Protein AF-0000000080278020 (afdb_homodimer)

Foldseek 3Di:
DPPPPLVVQVVLCVQDVFAHRADPADDACWDFWPNKIKHKDWDADDPPDPVVQQAFRIEIEIDIRADPQRLSRLLGRLVVVLVVCDPVPQDQRAKYKYKDFPRPVSNVVSLVVQPWDFAKFKKWFAFDAFPQDDFPQKDKDKDDVPCLVVVLVQVVVVLVLCCVFHRGDDDPCNSVNSSVVVVVLVVPFKIKMFMDGPRHTFWMKIKGKDADDPPDPCPNPGPGFIEIEIEDIGGHPVCPPRCVSSNNVNVSSNVRGDPRHRGYIYMDTPRPPPVVVVVVVVRIDGGMTMIMDGRHNSRD/DPPPPLVVQVVLCVQDVFAHRADDADDACWDFWPNKIKHKDWDADDPPDPVVQQAFRIEIEIDIRADPQRLSRLLGRLVVVLVVCPPVPQDQRAKYKYKDFPRPVSNVVSLVVQPWDFAKFKKWFAFDAFPQDDFPQKDKDKDDVPCLVVVLVQVVVQLVLCCVFHRGDDDPCNSVNSSVVVVVLVVPFKIKMFMDGPRHTFWMKIKGKDADDPPDPCPNPGPGFIEIEIEDIGGHPVCPPRCVSSNNVNVSSNVRGDPRHRGYIYMDTPRPPPVVVVVVVVRIDGGMTMIMDGRHNSRD

pLDDT: mean 93.01, std 9.75, range [28.91, 98.75]

InterPro domains:
  IPR000182 GNAT domain [PF00583] (189-258)
  IPR000182 GNAT domain [PS51186] (138-300)
  IPR016181 Acyl-CoA N-acyltransferase [SSF55729] (105-288)

Radius of gyration: 24.2 Å; Cα contacts (8 Å, |Δi|>4): 1281; chains: 2; bounding box: 58×66×88 Å

Organism: Amycolatopsis orientalis (NCBI:txid31958)

Structure (mmCIF, N/CA/C/O backbone):
data_AF-0000000080278020-model_v1
#
loop_
_entity.id
_entity.type
_entity.pdbx_description
1 polymer 'N-acetyltransferase domain-containing protein'
#
loop_
_atom_site.group_PDB
_atom_site.id
_atom_site.type_symbol
_atom_site.label_atom_id
_atom_site.label_alt_id
_atom_site.label_comp_id
_atom_site.label_asym_id
_atom_site.label_entity_id
_atom_site.label_seq_id
_atom_site.pdbx_PDB_ins_code
_atom_site.Cartn_x
_atom_site.Cartn_y
_atom_site.Cartn_z
_atom_site.occupancy
_atom_site.B_iso_or_equiv
_atom_site.auth_seq_id
_atom_site.auth_comp_id
_atom_site.auth_asym_id
_atom_site.auth_atom_id
_atom_site.pdbx_PDB_model_num
ATOM 1 N N . MET A 1 1 ? -5.91 -3.773 -45.188 1 29.23 1 MET A N 1
ATOM 2 C CA . MET A 1 1 ? -6.918 -3.582 -44.156 1 29.23 1 MET A CA 1
ATOM 3 C C . MET A 1 1 ? -6.258 -3.416 -42.781 1 29.23 1 MET A C 1
ATOM 5 O O . MET A 1 1 ? -5.645 -4.352 -42.281 1 29.23 1 MET A O 1
ATOM 9 N N . THR A 1 2 ? -5.773 -2.375 -42.375 1 37.09 2 THR A N 1
ATOM 10 C CA . THR A 1 2 ? -4.945 -2.025 -41.219 1 37.09 2 THR A CA 1
ATOM 11 C C . THR A 1 2 ? -5.562 -2.557 -39.938 1 37.09 2 THR A C 1
ATOM 13 O O . THR A 1 2 ? -6.738 -2.32 -39.656 1 37.09 2 THR A O 1
ATOM 16 N N . ARG A 1 3 ? -5.246 -3.75 -39.531 1 40.38 3 ARG A N 1
ATOM 17 C CA . ARG A 1 3 ? -5.742 -4.375 -38.312 1 40.38 3 ARG A CA 1
ATOM 18 C C . ARG A 1 3 ? -6.082 -3.328 -37.25 1 40.38 3 ARG A C 1
ATOM 20 O O . ARG A 1 3 ? -5.215 -2.555 -36.844 1 40.38 3 ARG A O 1
ATOM 27 N N . GLN A 1 4 ? -7.215 -2.746 -37.188 1 46.25 4 GLN A N 1
ATOM 28 C CA . GLN A 1 4 ? -7.73 -1.821 -36.188 1 46.25 4 GLN A CA 1
ATOM 29 C C . GLN A 1 4 ? -7.176 -2.148 -34.812 1 46.25 4 GLN A C 1
ATOM 31 O O . GLN A 1 4 ? -7.312 -3.275 -34.344 1 46.25 4 GLN A O 1
ATOM 36 N N . ALA A 1 5 ? -6.059 -1.506 -34.438 1 58.84 5 ALA A N 1
ATOM 37 C CA . ALA A 1 5 ? -5.309 -1.666 -33.188 1 58.84 5 ALA A CA 1
ATOM 38 C C . ALA A 1 5 ? -6.246 -1.854 -32 1 58.84 5 ALA A C 1
ATOM 40 O O . ALA A 1 5 ? -7.289 -1.198 -31.922 1 58.84 5 ALA A O 1
ATOM 41 N N . ASP A 1 6 ? -6.305 -3.002 -31.219 1 84.81 6 ASP A N 1
ATOM 42 C CA . ASP A 1 6 ? -6.996 -3.266 -29.969 1 84.81 6 ASP A CA 1
ATOM 43 C C . ASP A 1 6 ? -6.758 -2.139 -28.969 1 84.81 6 ASP A C 1
ATOM 45 O O . ASP A 1 6 ? -5.641 -1.955 -28.484 1 84.81 6 ASP A O 1
ATOM 49 N N . PRO A 1 7 ? -7.738 -1.179 -28.953 1 89.19 7 PRO A N 1
ATOM 50 C CA . PRO A 1 7 ? -7.582 0.007 -28.109 1 89.19 7 PRO A CA 1
ATOM 51 C C . PRO A 1 7 ? -7.051 -0.327 -26.719 1 89.19 7 PRO A C 1
ATOM 53 O O . PRO A 1 7 ? -6.27 0.442 -26.141 1 89.19 7 PRO A O 1
ATOM 56 N N . GLN A 1 8 ? -7.395 -1.405 -26.188 1 93.75 8 GLN A N 1
ATOM 57 C CA . GLN A 1 8 ? -6.914 -1.766 -24.859 1 93.75 8 GLN A CA 1
ATOM 58 C C . GLN A 1 8 ? -5.438 -2.146 -24.891 1 93.75 8 GLN A C 1
ATOM 60 O O . GLN A 1 8 ? -4.688 -1.832 -23.969 1 93.75 8 GLN A O 1
ATOM 65 N N . ALA A 1 9 ? -5.059 -2.828 -25.938 1 93.88 9 ALA A N 1
ATOM 66 C CA . ALA A 1 9 ? -3.641 -3.146 -26.078 1 93.88 9 ALA A CA 1
ATOM 67 C C . ALA A 1 9 ? -2.797 -1.876 -26.156 1 93.88 9 ALA A C 1
ATOM 69 O O . ALA A 1 9 ? -1.733 -1.796 -25.531 1 93.88 9 ALA A O 1
ATOM 70 N N . ALA A 1 10 ? -3.277 -0.925 -26.922 1 95.12 10 ALA A N 1
ATOM 71 C CA . ALA A 1 10 ? -2.578 0.353 -27.047 1 95.12 10 ALA A CA 1
ATOM 72 C C . ALA A 1 10 ? -2.518 1.064 -25.688 1 95.12 10 ALA A C 1
ATOM 74 O O . ALA A 1 10 ? -1.491 1.648 -25.344 1 95.12 10 ALA A O 1
ATOM 75 N N . ARG A 1 11 ? -3.566 0.998 -24.969 1 95.69 11 ARG A N 1
ATOM 76 C CA . ARG A 1 11 ? -3.613 1.612 -23.656 1 95.69 11 ARG A CA 1
ATOM 77 C C . ARG A 1 11 ? -2.609 0.958 -22.703 1 95.69 11 ARG A C 1
ATOM 79 O O . ARG A 1 11 ? -1.854 1.647 -22.016 1 95.69 11 ARG A O 1
ATOM 86 N N . PHE A 1 12 ? -2.625 -0.404 -22.672 1 96.38 12 PHE A N 1
ATOM 87 C CA . PHE A 1 12 ? -1.694 -1.127 -21.812 1 96.38 12 PHE A CA 1
ATOM 88 C C . PHE A 1 12 ? -0.253 -0.758 -22.141 1 96.38 12 PHE A C 1
ATOM 90 O O . PHE A 1 12 ? 0.538 -0.46 -21.25 1 96.38 12 PHE A O 1
ATOM 97 N N . ALA A 1 13 ? 0.033 -0.661 -23.422 1 95.5 13 ALA A N 1
ATOM 98 C CA . ALA A 1 13 ? 1.387 -0.339 -23.875 1 95.5 13 ALA A CA 1
ATOM 99 C C . ALA A 1 13 ? 1.785 1.069 -23.438 1 95.5 13 ALA A C 1
ATOM 101 O O . ALA A 1 13 ? 2.943 1.315 -23.094 1 95.5 13 ALA A O 1
ATOM 102 N N . ALA A 1 14 ? 0.834 1.944 -23.484 1 95.19 14 ALA A N 1
ATOM 103 C CA . ALA A 1 14 ? 1.097 3.332 -23.109 1 95.19 14 ALA A CA 1
ATOM 104 C C . ALA A 1 14 ? 1.307 3.467 -21.609 1 95.19 14 ALA A C 1
ATOM 106 O O . ALA A 1 14 ? 2.066 4.324 -21.156 1 95.19 14 ALA A O 1
ATOM 107 N N . LEU A 1 15 ? 0.696 2.637 -20.859 1 95.62 15 LEU A N 1
ATOM 108 C CA . LEU A 1 15 ? 0.782 2.67 -19.391 1 95.62 15 LEU A CA 1
ATOM 109 C C . LEU A 1 15 ? 2.129 2.139 -18.922 1 95.62 15 LEU A C 1
ATOM 111 O O . LEU A 1 15 ? 2.742 2.711 -18.016 1 95.62 15 LEU A O 1
ATOM 115 N N . ASP A 1 16 ? 2.553 1.029 -19.5 1 95.94 16 ASP A N 1
ATOM 116 C CA . ASP A 1 16 ? 3.764 0.327 -19.078 1 95.94 16 ASP A CA 1
ATOM 117 C C . ASP A 1 16 ? 4.246 -0.627 -20.172 1 95.94 16 ASP A C 1
ATOM 119 O O . ASP A 1 16 ? 3.531 -1.56 -20.547 1 95.94 16 ASP A O 1
ATOM 123 N N . PRO A 1 17 ? 5.453 -0.448 -20.609 1 94.44 17 PRO A N 1
ATOM 124 C CA . PRO A 1 17 ? 5.938 -1.28 -21.719 1 94.44 17 PRO A CA 1
ATOM 125 C C . PRO A 1 17 ? 6.062 -2.752 -21.344 1 94.44 17 PRO A C 1
ATOM 127 O O . PRO A 1 17 ? 6.207 -3.611 -22.219 1 94.44 17 PRO A O 1
ATOM 130 N N . LEU A 1 18 ? 5.98 -3.09 -20.078 1 95.75 18 LEU A N 1
ATOM 131 C CA . LEU A 1 18 ? 6.121 -4.477 -19.641 1 95.75 18 LEU A CA 1
ATOM 132 C C . LEU A 1 18 ? 4.766 -5.176 -19.625 1 95.75 18 LEU A C 1
ATOM 134 O O . LEU A 1 18 ? 4.691 -6.391 -19.406 1 95.75 18 LEU A O 1
ATOM 138 N N . LEU A 1 19 ? 3.684 -4.469 -19.828 1 96.06 19 LEU A N 1
ATOM 139 C CA . LEU A 1 19 ? 2.377 -5.113 -19.891 1 96.06 19 LEU A CA 1
ATOM 140 C C . LEU A 1 19 ? 2.213 -5.887 -21.188 1 96.06 19 LEU A C 1
ATOM 142 O O . LEU A 1 19 ? 2.424 -5.332 -22.266 1 96.06 19 LEU A O 1
ATOM 146 N N . PRO A 1 20 ? 1.853 -7.137 -21.109 1 92.69 20 PRO A N 1
ATOM 147 C CA . PRO A 1 20 ? 1.506 -7.844 -22.344 1 92.69 20 PRO A CA 1
ATOM 148 C C . PRO A 1 20 ? 0.183 -7.371 -22.953 1 92.69 20 PRO A C 1
ATOM 150 O O . PRO A 1 20 ? -0.593 -6.684 -22.281 1 92.69 20 PRO A O 1
ATOM 153 N N . PRO A 1 21 ? 0.012 -7.695 -24.219 1 89.94 21 PRO A N 1
ATOM 154 C CA . PRO A 1 21 ? -1.331 -7.465 -24.766 1 89.94 21 PRO A CA 1
ATOM 155 C C . PRO A 1 21 ? -2.414 -8.203 -23.984 1 89.94 21 PRO A C 1
ATOM 157 O O . PRO A 1 21 ? -2.172 -9.305 -23.469 1 89.94 21 PRO A O 1
ATOM 160 N N . PRO A 1 22 ? -3.51 -7.523 -23.844 1 88.25 22 PRO A N 1
ATOM 161 C CA . PRO A 1 22 ? -4.574 -8.18 -23.078 1 88.25 22 PRO A CA 1
ATOM 162 C C . PRO A 1 22 ? -4.992 -9.523 -23.672 1 88.25 22 PRO A C 1
ATOM 164 O O . PRO A 1 22 ? -5.133 -9.641 -24.891 1 88.25 22 PRO A O 1
ATOM 167 N N . PRO A 1 23 ? -5.121 -10.477 -22.797 1 81.81 23 PRO A N 1
ATOM 168 C CA . PRO A 1 23 ? -5.656 -11.742 -23.297 1 81.81 23 PRO A CA 1
ATOM 169 C C . PRO A 1 23 ? -7.145 -11.656 -23.641 1 81.81 23 PRO A C 1
ATOM 171 O O . PRO A 1 23 ? -7.82 -10.703 -23.25 1 81.81 23 PRO A O 1
ATOM 174 N N . PRO A 1 24 ? -7.562 -12.672 -24.438 1 87.44 24 PRO A N 1
ATOM 175 C CA . PRO A 1 24 ? -9.016 -12.758 -24.609 1 87.44 24 PRO A CA 1
ATOM 176 C C . PRO A 1 24 ? -9.758 -12.945 -23.297 1 87.44 24 PRO A C 1
ATOM 178 O O . PRO A 1 24 ? -9.188 -13.453 -22.328 1 87.44 24 PRO A O 1
ATOM 181 N N . LEU A 1 25 ? -10.984 -12.484 -23.312 1 93.31 25 LEU A N 1
ATOM 182 C CA . LEU A 1 25 ? -11.781 -12.672 -22.109 1 93.31 25 LEU A CA 1
ATOM 183 C C . LEU A 1 25 ? -11.914 -14.156 -21.766 1 93.31 25 LEU A C 1
ATOM 185 O O . LEU A 1 25 ? -12.195 -14.977 -22.641 1 93.31 25 LEU A O 1
ATOM 189 N N . PRO A 1 26 ? -11.664 -14.492 -20.547 1 92.81 26 PRO A N 1
ATOM 190 C CA . PRO A 1 26 ? -11.859 -15.883 -20.141 1 92.81 26 PRO A CA 1
ATOM 191 C C . PRO A 1 26 ? -13.336 -16.281 -20.094 1 92.81 26 PRO A C 1
ATOM 193 O O . PRO A 1 26 ? -14.211 -15.422 -20.172 1 92.81 26 PRO A O 1
ATOM 196 N N . PRO A 1 27 ? -13.586 -17.578 -20 1 94 27 PRO A N 1
ATOM 197 C CA . PRO A 1 27 ? -14.984 -18.016 -19.859 1 94 27 PRO A CA 1
ATOM 198 C C . PRO A 1 27 ? -15.648 -17.469 -18.609 1 94 27 PRO A C 1
ATOM 200 O O . PRO A 1 27 ? -14.992 -17.297 -17.578 1 94 27 PRO A O 1
ATOM 203 N N . GLY A 1 28 ? -16.922 -17.141 -18.672 1 96.56 28 GLY A N 1
ATOM 204 C CA . GLY A 1 28 ? -17.734 -16.609 -17.594 1 96.56 28 GLY A CA 1
ATOM 205 C C . GLY A 1 28 ? -19.047 -16 -18.094 1 96.56 28 GLY A C 1
ATOM 206 O O . GLY A 1 28 ? -19.359 -16.078 -19.281 1 96.56 28 GLY A O 1
ATOM 207 N N . GLU A 1 29 ? -19.875 -15.5 -17.219 1 96.44 29 GLU A N 1
ATOM 208 C CA . GLU A 1 29 ? -21.094 -14.789 -17.578 1 96.44 29 GLU A CA 1
ATOM 209 C C . GLU A 1 29 ? -20.797 -13.453 -18.25 1 96.44 29 GLU A C 1
ATOM 211 O O . GLU A 1 29 ? -20.125 -12.602 -17.656 1 96.44 29 GLU A O 1
ATOM 216 N N . PRO A 1 30 ? -21.266 -13.281 -19.438 1 97.38 30 PRO A N 1
ATOM 217 C CA . PRO A 1 30 ? -20.984 -12.016 -20.125 1 97.38 30 PRO A CA 1
ATOM 218 C C . PRO A 1 30 ? -21.688 -10.828 -19.469 1 97.38 30 PRO A C 1
ATOM 220 O O . PRO A 1 30 ? -22.812 -10.961 -18.969 1 97.38 30 PRO A O 1
ATOM 223 N N . VAL A 1 31 ? -21 -9.742 -19.438 1 97 31 VAL A N 1
ATOM 224 C CA . VAL A 1 31 ? -21.547 -8.477 -18.953 1 97 31 VAL A CA 1
ATOM 225 C C . VAL A 1 31 ? -21.109 -7.344 -19.875 1 97 31 VAL A C 1
ATOM 227 O O . VAL A 1 31 ? -19.984 -7.344 -20.391 1 97 31 VAL A O 1
ATOM 230 N N . GLU A 1 32 ? -22.016 -6.422 -20.125 1 97.81 32 GLU A N 1
ATOM 231 C CA . GLU A 1 32 ? -21.75 -5.25 -20.953 1 97.81 32 GLU A CA 1
ATOM 232 C C . GLU A 1 32 ? -22.391 -4 -20.375 1 97.81 32 GLU A C 1
ATOM 234 O O . GLU A 1 32 ? -23.531 -4.047 -19.906 1 97.81 32 GLU A O 1
ATOM 239 N N . ALA A 1 33 ? -21.625 -2.939 -20.375 1 98.12 33 ALA A N 1
ATOM 240 C CA . ALA A 1 33 ? -22.141 -1.661 -19.891 1 98.12 33 ALA A CA 1
ATOM 241 C C . ALA A 1 33 ? -21.188 -0.521 -20.234 1 98.12 33 ALA A C 1
ATOM 243 O O . ALA A 1 33 ? -19.969 -0.679 -20.172 1 98.12 33 ALA A O 1
ATOM 244 N N . GLY A 1 34 ? -21.719 0.638 -20.609 1 97.38 34 GLY A N 1
ATOM 245 C CA . GLY A 1 34 ? -20.938 1.841 -20.828 1 97.38 34 GLY A CA 1
ATOM 246 C C . GLY A 1 34 ? -19.891 1.679 -21.906 1 97.38 34 GLY A C 1
ATOM 247 O O . GLY A 1 34 ? -18.781 2.199 -21.781 1 97.38 34 GLY A O 1
ATOM 248 N N . GLY A 1 35 ? -20.125 0.825 -22.859 1 97.19 35 GLY A N 1
ATOM 249 C CA . GLY A 1 35 ? -19.172 0.594 -23.938 1 97.19 35 GLY A CA 1
ATOM 250 C C . GLY A 1 35 ? -18.109 -0.428 -23.578 1 97.19 35 GLY A C 1
ATOM 251 O O . GLY A 1 35 ? -17.234 -0.736 -24.391 1 97.19 35 GLY A O 1
ATOM 252 N N . ALA A 1 36 ? -18.203 -0.911 -22.344 1 97.75 36 ALA A N 1
ATOM 253 C CA . ALA A 1 36 ? -17.266 -1.934 -21.875 1 97.75 36 ALA A CA 1
ATOM 254 C C . ALA A 1 36 ? -17.875 -3.328 -21.984 1 97.75 36 ALA A C 1
ATOM 256 O O . ALA A 1 36 ? -19.094 -3.482 -21.938 1 97.75 36 ALA A O 1
ATOM 257 N N . VAL A 1 37 ? -17.031 -4.285 -22.156 1 97.75 37 VAL A N 1
ATOM 258 C CA . VAL A 1 37 ? -17.438 -5.684 -22.172 1 97.75 37 VAL A CA 1
ATOM 259 C C . VAL A 1 37 ? -16.594 -6.484 -21.188 1 97.75 37 VAL A C 1
ATOM 261 O O . VAL A 1 37 ? -15.422 -6.164 -20.953 1 97.75 37 VAL A O 1
ATOM 264 N N . GLY A 1 38 ? -17.234 -7.496 -20.531 1 97.56 38 GLY A N 1
ATOM 265 C CA . GLY A 1 38 ? -16.484 -8.328 -19.594 1 97.56 38 GLY A CA 1
ATOM 266 C C . GLY A 1 38 ? -17.125 -9.68 -19.359 1 97.56 38 GLY A C 1
ATOM 267 O O . GLY A 1 38 ? -18.141 -10.008 -19.969 1 97.56 38 GLY A O 1
ATOM 268 N N . THR A 1 39 ? -16.484 -10.492 -18.641 1 97.69 39 THR A N 1
ATOM 269 C CA . THR A 1 39 ? -17 -11.766 -18.156 1 97.69 39 THR A CA 1
ATOM 270 C C . THR A 1 39 ? -16.844 -11.875 -16.656 1 97.69 39 THR A C 1
ATOM 272 O O . THR A 1 39 ? -15.844 -11.406 -16.094 1 97.69 39 THR A O 1
ATOM 275 N N . ILE A 1 40 ? -17.812 -12.438 -15.969 1 96.88 40 ILE A N 1
ATOM 276 C CA . ILE A 1 40 ? -17.766 -12.734 -14.539 1 96.88 40 ILE A CA 1
ATOM 277 C C . ILE A 1 40 ? -17.609 -14.242 -14.336 1 96.88 40 ILE A C 1
ATOM 279 O O . ILE A 1 40 ? -18.531 -15.016 -14.641 1 96.88 40 ILE A O 1
ATOM 283 N N . ALA A 1 41 ? -16.438 -14.656 -13.891 1 96 41 ALA A N 1
ATOM 284 C CA . ALA A 1 41 ? -16.234 -16.047 -13.492 1 96 41 ALA A CA 1
ATOM 285 C C . ALA A 1 41 ? -16.641 -16.266 -12.039 1 96 41 ALA A C 1
ATOM 287 O O . ALA A 1 41 ? -16.375 -15.414 -11.18 1 96 41 ALA A O 1
ATOM 288 N N . ARG A 1 42 ? -17.328 -17.359 -11.766 1 94.81 42 ARG A N 1
ATOM 289 C CA . ARG A 1 42 ? -17.703 -17.75 -10.406 1 94.81 42 ARG A CA 1
ATOM 290 C C . ARG A 1 42 ? -17.047 -19.062 -10 1 94.81 42 ARG A C 1
ATOM 292 O O . ARG A 1 42 ? -17.297 -20.094 -10.602 1 94.81 42 ARG A O 1
ATOM 299 N N . LEU A 1 43 ? -16.219 -18.906 -9 1 95.12 43 LEU A N 1
ATOM 300 C CA . LEU A 1 43 ? -15.445 -20.062 -8.547 1 95.12 43 LEU A CA 1
ATOM 301 C C . LEU A 1 43 ? -15.867 -20.469 -7.137 1 95.12 43 LEU A C 1
ATOM 303 O O . LEU A 1 43 ? -16.266 -19.625 -6.332 1 95.12 43 LEU A O 1
ATOM 307 N N . ARG A 1 44 ? -15.82 -21.766 -6.883 1 95.81 44 ARG A N 1
ATOM 308 C CA . ARG A 1 44 ? -16.031 -22.359 -5.566 1 95.81 44 ARG A CA 1
ATOM 309 C C . ARG A 1 44 ? -14.875 -23.266 -5.18 1 95.81 44 ARG A C 1
ATOM 311 O O . ARG A 1 44 ? -14.484 -24.141 -5.953 1 95.81 44 ARG A O 1
ATOM 318 N N . PHE A 1 45 ? -14.352 -23.031 -4.012 1 96 45 PHE A N 1
ATOM 319 C CA . PHE A 1 45 ? -13.258 -23.859 -3.533 1 96 45 PHE A CA 1
ATOM 320 C C . PHE A 1 45 ? -13.695 -24.719 -2.355 1 96 45 PHE A C 1
ATOM 322 O O . PHE A 1 45 ? -14.305 -24.219 -1.407 1 96 45 PHE A O 1
ATOM 329 N N . PRO A 1 46 ? -13.461 -25.953 -2.379 1 96 46 PRO A N 1
ATOM 330 C CA . PRO A 1 46 ? -13.922 -26.844 -1.315 1 96 46 PRO A CA 1
ATOM 331 C C . PRO A 1 46 ? -13.156 -26.656 -0.007 1 96 46 PRO A C 1
ATOM 333 O O . PRO A 1 46 ? -11.992 -26.25 -0.021 1 96 46 PRO A O 1
ATOM 336 N N . VAL A 1 47 ? -13.781 -27.016 1.018 1 95.44 47 VAL A N 1
ATOM 337 C CA . VAL A 1 47 ? -13.172 -27 2.34 1 95.44 47 VAL A CA 1
ATOM 338 C C . VAL A 1 47 ? -11.922 -27.891 2.342 1 95.44 47 VAL A C 1
ATOM 340 O O . VAL A 1 47 ? -11.938 -28.984 1.782 1 95.44 47 VAL A O 1
ATOM 343 N N . GLY A 1 48 ? -10.867 -27.344 2.92 1 95.69 48 GLY A N 1
ATOM 344 C CA . GLY A 1 48 ? -9.656 -28.141 3.061 1 95.69 48 GLY A CA 1
ATOM 345 C C . GLY A 1 48 ? -8.727 -28.016 1.87 1 95.69 48 GLY A C 1
ATOM 346 O O . GLY A 1 48 ? -7.633 -28.578 1.868 1 95.69 48 GLY A O 1
ATOM 347 N N . SER A 1 49 ? -9.133 -27.297 0.822 1 96.19 49 SER A N 1
ATOM 348 C CA . SER A 1 49 ? -8.289 -27.156 -0.361 1 96.19 49 SER A CA 1
ATOM 349 C C . SER A 1 49 ? -7.188 -26.125 -0.132 1 96.19 49 SER A C 1
ATOM 351 O O . SER A 1 49 ? -7.297 -25.281 0.754 1 96.19 49 SER A O 1
ATOM 353 N N . TRP A 1 50 ? -6.09 -26.203 -0.944 1 95.5 50 TRP A N 1
ATOM 354 C CA . TRP A 1 50 ? -4.992 -25.25 -0.948 1 95.5 50 TRP A CA 1
ATOM 355 C C . TRP A 1 50 ? -5.5 -23.828 -1.224 1 95.5 50 TRP A C 1
ATOM 357 O O . TRP A 1 50 ? -5.109 -22.875 -0.545 1 95.5 50 TRP A O 1
ATOM 367 N N . GLN A 1 51 ? -6.461 -23.734 -2.117 1 95.5 51 GLN A N 1
ATOM 368 C CA . GLN A 1 51 ? -6.984 -22.438 -2.539 1 95.5 51 GLN A CA 1
ATOM 369 C C . GLN A 1 51 ? -7.656 -21.703 -1.378 1 95.5 51 GLN A C 1
ATOM 371 O O . GLN A 1 51 ? -7.617 -20.484 -1.3 1 95.5 51 GLN A O 1
ATOM 376 N N . ARG A 1 52 ? -8.172 -22.438 -0.456 1 96.38 52 ARG A N 1
ATOM 377 C CA . ARG A 1 52 ? -8.922 -21.859 0.651 1 96.38 52 ARG A CA 1
ATOM 378 C C . ARG A 1 52 ? -7.996 -21.156 1.641 1 96.38 52 ARG A C 1
ATOM 380 O O . ARG A 1 52 ? -8.453 -20.406 2.502 1 96.38 52 ARG A O 1
ATOM 387 N N . LEU A 1 53 ? -6.648 -21.375 1.536 1 96.88 53 LEU A N 1
ATOM 388 C CA . LEU A 1 53 ? -5.691 -20.656 2.365 1 96.88 53 LEU A CA 1
ATOM 389 C C . LEU A 1 53 ? -5.488 -19.234 1.852 1 96.88 53 LEU A C 1
ATOM 391 O O . LEU A 1 53 ? -4.973 -18.375 2.572 1 96.88 53 LEU A O 1
ATOM 395 N N . TRP A 1 54 ? -5.953 -18.984 0.567 1 94.88 54 TRP A N 1
ATOM 396 C CA . TRP A 1 54 ? -5.648 -17.719 -0.069 1 94.88 54 TRP A CA 1
ATOM 397 C C . TRP A 1 54 ? -6.898 -17.094 -0.681 1 94.88 54 TRP A C 1
ATOM 399 O O . TRP A 1 54 ? -6.828 -16.047 -1.33 1 94.88 54 TRP A O 1
ATOM 409 N N . SER A 1 55 ? -8.016 -17.766 -0.601 1 94.62 55 SER A N 1
ATOM 410 C CA . SER A 1 55 ? -9.281 -17.328 -1.185 1 94.62 55 SER A CA 1
ATOM 411 C C . SER A 1 55 ? -10.461 -17.688 -0.288 1 94.62 55 SER A C 1
ATOM 41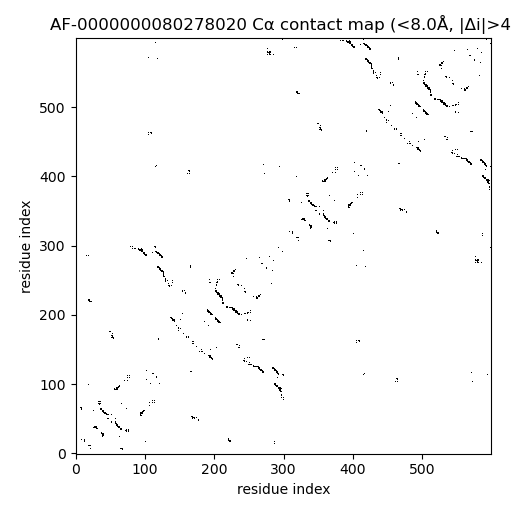3 O O . SER A 1 55 ? -10.367 -18.594 0.534 1 94.62 55 SER A O 1
ATOM 415 N N . PRO A 1 56 ? -11.539 -16.953 -0.445 1 95.19 56 PRO A N 1
ATOM 416 C CA . PRO A 1 56 ? -12.766 -17.406 0.2 1 95.19 56 PRO A CA 1
ATOM 417 C C . PRO A 1 56 ? -13.375 -18.625 -0.488 1 95.19 56 PRO A C 1
ATOM 419 O O . PRO A 1 56 ? -12.859 -19.078 -1.508 1 95.19 56 PRO A O 1
ATOM 422 N N . ALA A 1 57 ? -14.406 -19.125 0.117 1 95.31 57 ALA A N 1
ATOM 423 C CA . ALA A 1 57 ? -15.117 -20.266 -0.446 1 95.31 57 ALA A CA 1
ATOM 424 C C . ALA A 1 57 ? -15.711 -19.922 -1.81 1 95.31 57 ALA A C 1
ATOM 426 O O . ALA A 1 57 ? -15.734 -20.766 -2.709 1 95.31 57 ALA A O 1
ATOM 427 N N . ARG A 1 58 ? -16.203 -18.703 -1.95 1 94.75 58 ARG A N 1
ATOM 428 C CA . ARG A 1 58 ? -16.812 -18.25 -3.191 1 94.75 58 ARG A CA 1
ATOM 429 C C . ARG A 1 58 ? -16.125 -17 -3.723 1 94.75 58 ARG A C 1
ATOM 431 O O . ARG A 1 58 ? -16.078 -15.977 -3.045 1 94.75 58 ARG A O 1
ATOM 438 N N . LEU A 1 59 ? -15.656 -17.109 -4.918 1 95.62 59 LEU A N 1
ATOM 439 C CA . LEU A 1 59 ? -14.914 -16.031 -5.539 1 95.62 59 LEU A CA 1
ATOM 440 C C . LEU A 1 59 ? -15.523 -15.656 -6.891 1 95.62 59 LEU A C 1
ATOM 442 O O . LEU A 1 59 ? -15.812 -16.531 -7.707 1 95.62 59 LEU A O 1
ATOM 446 N N . GLN A 1 60 ? -15.828 -14.43 -7.066 1 96.31 60 GLN A N 1
ATOM 447 C CA . GLN A 1 60 ? -16.203 -13.914 -8.375 1 96.31 60 GLN A CA 1
ATOM 448 C C . GLN A 1 60 ? -15.086 -13.047 -8.961 1 96.31 60 GLN A C 1
ATOM 450 O O . GLN A 1 60 ? -14.5 -12.227 -8.25 1 96.31 60 GLN A O 1
ATOM 455 N N . ILE A 1 61 ? -14.797 -13.25 -10.203 1 96.75 61 ILE A N 1
ATOM 456 C CA . ILE A 1 61 ? -13.719 -12.531 -10.875 1 96.75 61 ILE A CA 1
ATOM 457 C C . ILE A 1 61 ? -14.273 -11.812 -12.109 1 96.75 61 ILE A C 1
ATOM 459 O O . ILE A 1 61 ? -14.875 -12.445 -12.984 1 96.75 61 ILE A O 1
ATOM 463 N N . LEU A 1 62 ? -14.102 -10.547 -12.156 1 97.62 62 LEU A N 1
ATOM 464 C CA . LEU A 1 62 ? -14.461 -9.773 -13.344 1 97.62 62 LEU A CA 1
ATOM 465 C C . LEU A 1 62 ? -13.25 -9.555 -14.242 1 97.62 62 LEU A C 1
ATOM 467 O O . LEU A 1 62 ? -12.203 -9.109 -13.773 1 97.62 62 LEU A O 1
ATOM 471 N N . SER A 1 63 ? -13.312 -9.93 -15.453 1 97.12 63 SER A N 1
ATOM 472 C CA . SER A 1 63 ? -12.398 -9.555 -16.531 1 97.12 63 SER A CA 1
ATOM 473 C C . SER A 1 63 ? -13.062 -8.602 -17.516 1 97.12 63 SER A C 1
ATOM 475 O O . SER A 1 63 ? -14.266 -8.711 -17.781 1 97.12 63 SER A O 1
ATOM 477 N N . ALA A 1 64 ? -12.258 -7.668 -18.078 1 97.62 64 ALA A N 1
ATOM 478 C CA . ALA A 1 64 ? -12.938 -6.609 -18.828 1 97.62 64 ALA A CA 1
ATOM 479 C C . ALA A 1 64 ? -12.086 -6.137 -20 1 97.62 64 ALA A C 1
ATOM 481 O O . ALA A 1 64 ? -10.859 -6.234 -19.969 1 97.62 64 ALA A O 1
ATOM 482 N N . VAL A 1 65 ? -12.688 -5.688 -21 1 97.31 65 VAL A N 1
ATOM 483 C CA . VAL A 1 65 ? -12.172 -4.844 -22.078 1 97.31 65 VAL A CA 1
ATOM 484 C C . VAL A 1 65 ? -12.859 -3.48 -22.031 1 97.31 65 VAL A C 1
ATOM 486 O O . VAL A 1 65 ? -14.086 -3.395 -22.125 1 97.31 65 VAL A O 1
ATOM 489 N N . LEU A 1 66 ? -12.055 -2.482 -21.906 1 97.62 66 LEU A N 1
ATOM 490 C CA . LEU A 1 66 ? -12.617 -1.165 -21.625 1 97.62 66 LEU A CA 1
ATOM 491 C C . LEU A 1 66 ? -12.508 -0.261 -22.844 1 97.62 66 LEU A C 1
ATOM 493 O O . LEU A 1 66 ? -11.602 -0.426 -23.672 1 97.62 66 LEU A O 1
ATOM 497 N N . PRO A 1 67 ? -13.422 0.667 -22.984 1 96.56 67 PRO A N 1
ATOM 498 C CA . PRO A 1 67 ? -13.328 1.69 -24.031 1 96.56 67 PRO A CA 1
ATOM 499 C C . PRO A 1 67 ? -12.266 2.746 -23.734 1 96.56 67 PRO A C 1
ATOM 501 O O . PRO A 1 67 ? -11.523 2.621 -22.75 1 96.56 67 PRO A O 1
ATOM 504 N N . ASP A 1 68 ? -12.172 3.766 -24.547 1 95.44 68 ASP A N 1
ATOM 505 C CA . ASP A 1 68 ? -11.188 4.828 -24.391 1 95.44 68 ASP A CA 1
ATOM 506 C C . ASP A 1 68 ? -11.344 5.52 -23.031 1 95.44 68 ASP A C 1
ATOM 508 O O . ASP A 1 68 ? -10.359 5.777 -22.344 1 95.44 68 ASP A O 1
ATOM 512 N N . ASP A 1 69 ? -12.57 5.812 -22.734 1 96.75 69 ASP A N 1
ATOM 513 C CA . ASP A 1 69 ? -12.836 6.297 -21.391 1 96.75 69 ASP A CA 1
ATOM 514 C C . ASP A 1 69 ? -12.898 5.141 -20.391 1 96.75 69 ASP A C 1
ATOM 516 O O . ASP A 1 69 ? -13.977 4.766 -19.922 1 96.75 69 ASP A O 1
ATOM 520 N N . ALA A 1 70 ? -11.797 4.625 -20.047 1 97.75 70 ALA A N 1
ATOM 521 C CA . ALA A 1 70 ? -11.664 3.377 -19.297 1 97.75 70 ALA A CA 1
ATOM 522 C C . ALA A 1 70 ? -12.281 3.502 -17.906 1 97.75 70 ALA A C 1
ATOM 524 O O . ALA A 1 70 ? -12.891 2.557 -17.406 1 97.75 70 ALA A O 1
ATOM 525 N N . GLY A 1 71 ? -12.102 4.645 -17.266 1 97.94 71 GLY A N 1
ATOM 526 C CA . GLY A 1 71 ? -12.695 4.859 -15.953 1 97.94 71 GLY A CA 1
ATOM 527 C C . GLY A 1 71 ? -14.211 4.738 -15.961 1 97.94 71 GLY A C 1
ATOM 528 O O . GLY A 1 71 ? -14.781 4.039 -15.125 1 97.94 71 GLY A O 1
ATOM 529 N N . ALA A 1 72 ? -14.797 5.387 -16.906 1 98.12 72 ALA A N 1
ATOM 530 C CA . ALA A 1 72 ? -16.25 5.328 -17.031 1 98.12 72 ALA A CA 1
ATOM 531 C C . ALA A 1 72 ? -16.719 3.918 -17.391 1 98.12 72 ALA A C 1
ATOM 533 O O . ALA A 1 72 ? -17.75 3.449 -16.906 1 98.12 72 ALA A O 1
ATOM 534 N N . GLY A 1 73 ? -15.977 3.293 -18.281 1 98.38 73 GLY A N 1
ATOM 535 C CA . GLY A 1 73 ? -16.297 1.923 -18.656 1 98.38 73 GLY A CA 1
ATOM 536 C C . GLY A 1 73 ? -16.266 0.968 -17.469 1 98.38 73 GLY A C 1
ATOM 537 O O . GLY A 1 73 ? -17.188 0.179 -17.281 1 98.38 73 GLY A O 1
ATOM 538 N N . MET A 1 74 ? -15.211 1.017 -16.688 1 98.56 74 MET A N 1
ATOM 539 C CA . MET A 1 74 ? -15.109 0.158 -15.508 1 98.56 74 MET A CA 1
ATOM 540 C C . MET A 1 74 ? -16.203 0.477 -14.5 1 98.56 74 MET A C 1
ATOM 542 O O . MET A 1 74 ? -16.812 -0.43 -13.922 1 98.56 74 MET A O 1
ATOM 546 N N . ASN A 1 75 ? -16.422 1.755 -14.273 1 98.44 75 ASN A N 1
ATOM 547 C CA . ASN A 1 75 ? -17.5 2.162 -13.375 1 98.44 75 ASN A CA 1
ATOM 548 C C . ASN A 1 75 ? -18.828 1.534 -13.781 1 98.44 75 ASN A C 1
ATOM 550 O O . ASN A 1 75 ? -19.578 1.03 -12.938 1 98.44 75 ASN A O 1
ATOM 554 N N . ALA A 1 76 ? -19.109 1.548 -15.047 1 98.56 76 ALA A N 1
ATOM 555 C CA . ALA A 1 76 ? -20.344 0.995 -15.57 1 98.56 76 ALA A CA 1
ATOM 556 C C . ALA A 1 76 ? -20.422 -0.513 -15.344 1 98.56 76 ALA A C 1
ATOM 558 O O . ALA A 1 76 ? -21.453 -1.038 -14.906 1 98.56 76 ALA A O 1
ATOM 559 N N . LEU A 1 77 ? -19.328 -1.233 -15.609 1 98.38 77 LEU A N 1
ATOM 560 C CA . LEU A 1 77 ? -19.312 -2.68 -15.422 1 98.38 77 LEU A CA 1
ATOM 561 C C . LEU A 1 77 ? -19.516 -3.035 -13.953 1 98.38 77 LEU A C 1
ATOM 563 O O . LEU A 1 77 ? -20.25 -3.969 -13.633 1 98.38 77 LEU A O 1
ATOM 567 N N . LEU A 1 78 ? -18.859 -2.299 -13.102 1 97.81 78 LEU A N 1
ATOM 568 C CA . LEU A 1 78 ? -18.969 -2.564 -11.664 1 97.81 78 LEU A CA 1
ATOM 569 C C . LEU A 1 78 ? -20.391 -2.324 -11.172 1 97.81 78 LEU A C 1
ATOM 571 O O . LEU A 1 78 ? -20.875 -3.057 -10.312 1 97.81 78 LEU A O 1
ATOM 575 N N . SER A 1 79 ? -21.031 -1.321 -11.719 1 96.5 79 SER A N 1
ATOM 576 C CA . SER A 1 79 ? -22.422 -1.035 -11.359 1 96.5 79 SER A CA 1
ATOM 577 C C . SER A 1 79 ? -23.344 -2.186 -11.742 1 96.5 79 SER A C 1
ATOM 579 O O . SER A 1 79 ? -24.203 -2.584 -10.961 1 96.5 79 SER A O 1
ATOM 581 N N . VAL A 1 80 ? -23.109 -2.719 -12.898 1 96.31 80 VAL A N 1
ATOM 582 C CA . VAL A 1 80 ? -23.922 -3.852 -13.352 1 96.31 80 VAL A CA 1
ATOM 583 C C . VAL A 1 80 ? -23.578 -5.086 -12.516 1 96.31 80 VAL A C 1
ATOM 585 O O . VAL A 1 80 ? -24.484 -5.828 -12.109 1 96.31 80 VAL A O 1
ATOM 588 N N . TRP A 1 81 ? -22.266 -5.332 -12.281 1 95.56 81 TRP A N 1
ATOM 589 C CA . TRP A 1 81 ? -21.828 -6.48 -11.492 1 95.56 81 TRP A CA 1
ATOM 590 C C . TRP A 1 81 ? -22.484 -6.484 -10.117 1 95.56 81 TRP A C 1
ATOM 592 O O . TRP A 1 81 ? -22.953 -7.523 -9.656 1 95.56 81 TRP A O 1
ATOM 602 N N . ARG A 1 82 ? -22.562 -5.348 -9.508 1 92.88 82 ARG A N 1
ATOM 603 C CA . ARG A 1 82 ? -23.172 -5.199 -8.188 1 92.88 82 ARG A CA 1
ATOM 604 C C . ARG A 1 82 ? -24.609 -5.707 -8.172 1 92.88 82 ARG A C 1
ATOM 606 O O . ARG A 1 82 ? -25.031 -6.348 -7.215 1 92.88 82 ARG A O 1
ATOM 613 N N . THR A 1 83 ? -25.297 -5.441 -9.195 1 91.12 83 THR A N 1
ATOM 614 C CA . THR A 1 83 ? -26.703 -5.832 -9.266 1 91.12 83 THR A CA 1
ATOM 615 C C . THR A 1 83 ? -26.828 -7.34 -9.453 1 91.12 83 THR A C 1
ATOM 617 O O . THR A 1 83 ? -27.906 -7.906 -9.219 1 91.12 83 THR A O 1
ATOM 620 N N . ARG A 1 84 ? -25.797 -7.906 -9.836 1 89.5 84 ARG A N 1
ATOM 621 C CA . ARG A 1 84 ? -25.828 -9.344 -10.094 1 89.5 84 ARG A CA 1
ATOM 622 C C . ARG A 1 84 ? -25.406 -10.125 -8.852 1 89.5 84 ARG A C 1
ATOM 624 O O . ARG A 1 84 ? -25.484 -11.359 -8.836 1 89.5 84 ARG A O 1
ATOM 631 N N . ILE A 1 85 ? -24.797 -9.375 -7.977 1 87.25 85 ILE A N 1
ATOM 632 C CA . ILE A 1 85 ? -24.406 -10.008 -6.719 1 87.25 85 ILE A CA 1
ATOM 633 C C . ILE A 1 85 ? -25.609 -10.031 -5.766 1 87.25 85 ILE A C 1
ATOM 635 O O . ILE A 1 85 ? -26.047 -8.977 -5.293 1 87.25 85 ILE A O 1
ATOM 639 N N . SER A 1 86 ? -26.562 -10.945 -5.789 1 66.5 86 SER A N 1
ATOM 640 C CA . SER A 1 86 ? -27.766 -10.984 -4.953 1 66.5 86 SER A CA 1
ATOM 641 C C . SER A 1 86 ? -27.406 -10.961 -3.473 1 66.5 86 SER A C 1
ATOM 643 O O . SER A 1 86 ? -26.469 -11.633 -3.045 1 66.5 86 SER A O 1
ATOM 645 N N . LEU A 1 87 ? -27.859 -9.891 -2.711 1 58.91 87 LEU A N 1
ATOM 646 C CA . LEU A 1 87 ? -27.703 -9.805 -1.264 1 58.91 87 LEU A CA 1
ATOM 647 C C . LEU A 1 87 ? -28.125 -11.109 -0.591 1 58.91 87 LEU A C 1
ATOM 649 O O . LEU A 1 87 ? -27.5 -11.531 0.384 1 58.91 87 LEU A O 1
ATOM 653 N N . ALA A 1 88 ? -29.266 -11.516 -1.084 1 51.59 88 ALA A N 1
ATOM 654 C CA . ALA A 1 88 ? -29.875 -12.711 -0.502 1 51.59 88 ALA A CA 1
ATOM 655 C C . ALA A 1 88 ? -28.891 -13.875 -0.504 1 51.59 88 ALA A C 1
ATOM 657 O O . ALA A 1 88 ? -29 -14.789 0.321 1 51.59 88 ALA A O 1
ATOM 658 N N . ALA A 1 89 ? -27.969 -13.789 -1.315 1 53.16 89 ALA A N 1
ATOM 659 C CA . ALA A 1 89 ? -27.094 -14.93 -1.565 1 53.16 89 ALA A CA 1
ATOM 660 C C . ALA A 1 89 ? -25.656 -14.609 -1.194 1 53.16 89 ALA A C 1
ATOM 662 O O . ALA A 1 89 ? -24.766 -15.453 -1.345 1 53.16 89 ALA A O 1
ATOM 663 N N . ALA A 1 90 ? -25.453 -13.367 -0.623 1 62.34 90 ALA A N 1
ATOM 664 C CA . ALA A 1 90 ? -24.031 -13.109 -0.432 1 62.34 90 ALA A CA 1
ATOM 665 C C . ALA A 1 90 ? -23.547 -13.672 0.903 1 62.34 90 ALA A C 1
ATOM 667 O O . ALA A 1 90 ? -24 -13.234 1.965 1 62.34 90 ALA A O 1
ATOM 668 N N . GLU A 1 91 ? -22.844 -14.82 0.743 1 81.88 91 GLU A N 1
ATOM 669 C CA . GLU A 1 91 ? -22.25 -15.5 1.886 1 81.88 91 GLU A CA 1
ATOM 670 C C . GLU A 1 91 ? -21.078 -14.703 2.447 1 81.88 91 GLU A C 1
ATOM 672 O O . GLU A 1 91 ? -20.391 -14 1.708 1 81.88 91 GLU A O 1
ATOM 677 N N . PRO A 1 92 ? -20.875 -14.742 3.746 1 86.38 92 PRO A N 1
ATOM 678 C CA . PRO A 1 92 ? -19.781 -13.992 4.375 1 86.38 92 PRO A CA 1
ATOM 679 C C . PRO A 1 92 ? -18.406 -14.375 3.822 1 86.38 92 PRO A C 1
ATOM 681 O O . PRO A 1 92 ? -17.547 -13.516 3.65 1 86.38 92 PRO A O 1
ATOM 684 N N . ASP A 1 93 ? -18.25 -15.633 3.523 1 92.62 93 ASP A N 1
ATOM 685 C CA . ASP A 1 93 ? -16.953 -16.109 3.025 1 92.62 93 ASP A CA 1
ATOM 686 C C . ASP A 1 93 ? -16.891 -16.016 1.502 1 92.62 93 ASP A C 1
ATOM 688 O O . ASP A 1 93 ? -16.766 -17.047 0.819 1 92.62 93 ASP A O 1
ATOM 692 N N . SER A 1 94 ? -17.016 -14.828 0.951 1 94.5 94 SER A N 1
ATOM 693 C CA . SER A 1 94 ? -17.031 -14.555 -0.482 1 94.5 94 SER A CA 1
ATOM 694 C C . SER A 1 94 ? -16.266 -13.281 -0.811 1 94.5 94 SER A C 1
ATOM 696 O O . SER A 1 94 ? -15.945 -12.492 0.082 1 94.5 94 SER A O 1
ATOM 698 N N . SER A 1 95 ? -15.906 -13.164 -2.086 1 95.5 95 SER A N 1
ATOM 699 C CA . SER A 1 95 ? -15.188 -11.969 -2.525 1 95.5 95 SER A CA 1
ATOM 700 C C . SER A 1 95 ? -15.406 -11.711 -4.012 1 95.5 95 SER A C 1
ATOM 702 O O . SER A 1 95 ? -15.734 -12.633 -4.766 1 95.5 95 SER A O 1
ATOM 704 N N . CYS A 1 96 ? -15.359 -10.469 -4.363 1 96.38 96 CYS A N 1
ATOM 705 C CA . CYS A 1 96 ? -15.242 -10.016 -5.746 1 96.38 96 CYS A CA 1
ATOM 706 C C . CYS A 1 96 ? -13.844 -9.461 -6.02 1 96.38 96 CYS A C 1
ATOM 708 O O . CYS A 1 96 ? -13.312 -8.695 -5.219 1 96.38 96 CYS A O 1
ATOM 710 N N . THR A 1 97 ? -13.281 -9.883 -7.168 1 97.62 97 THR A N 1
ATOM 711 C CA . THR A 1 97 ? -11.93 -9.414 -7.449 1 97.62 97 THR A CA 1
ATOM 712 C C . THR A 1 97 ? -11.805 -8.961 -8.898 1 97.62 97 THR A C 1
ATOM 714 O O . THR A 1 97 ? -12.516 -9.453 -9.773 1 97.62 97 THR A O 1
ATOM 717 N N . VAL A 1 98 ? -10.984 -8.016 -9.148 1 98.19 98 VAL A N 1
ATOM 718 C CA . VAL A 1 98 ? -10.539 -7.523 -10.453 1 98.19 98 VAL A CA 1
ATOM 719 C C . VAL A 1 98 ? -9.023 -7.352 -10.445 1 98.19 98 VAL A C 1
ATOM 721 O O . VAL A 1 98 ? -8.461 -6.746 -9.531 1 98.19 98 VAL A O 1
ATOM 724 N N . THR A 1 99 ? -8.352 -7.922 -11.359 1 97.56 99 THR A N 1
ATOM 725 C CA . THR A 1 99 ? -6.926 -7.656 -11.57 1 97.56 99 THR A CA 1
ATOM 726 C C . THR A 1 99 ? -6.719 -6.711 -12.742 1 97.56 99 THR A C 1
ATOM 728 O O . THR A 1 99 ? -7.246 -6.941 -13.836 1 97.56 99 THR A O 1
ATOM 731 N N . TRP A 1 100 ? -5.996 -5.668 -12.531 1 98 100 TRP A N 1
ATOM 732 C CA . TRP A 1 100 ? -5.84 -4.613 -13.523 1 98 100 TRP A CA 1
ATOM 733 C C . TRP A 1 100 ? -4.445 -4 -13.453 1 98 100 TRP A C 1
ATOM 735 O O . TRP A 1 100 ? -3.783 -4.07 -12.414 1 98 100 TRP A O 1
ATOM 745 N N . PRO A 1 101 ? -3.918 -3.434 -14.594 1 98.06 101 PRO A N 1
ATOM 746 C CA . PRO A 1 101 ? -2.611 -2.773 -14.555 1 98.06 101 PRO A CA 1
ATOM 747 C C . PRO A 1 101 ? -2.506 -1.736 -13.438 1 98.06 101 PRO A C 1
ATOM 749 O O . PRO A 1 101 ? -3.367 -0.862 -13.32 1 98.06 101 PRO A O 1
ATOM 752 N N . SER A 1 102 ? -1.415 -1.761 -12.688 1 98.5 102 SER A N 1
ATOM 753 C CA . SER A 1 102 ? -1.272 -0.952 -11.484 1 98.5 102 SER A CA 1
ATOM 754 C C . SER A 1 102 ? -1.271 0.537 -11.812 1 98.5 102 SER A C 1
ATOM 756 O O . SER A 1 102 ? -1.775 1.352 -11.039 1 98.5 102 SER A O 1
ATOM 758 N N . ARG A 1 103 ? -0.786 0.88 -12.977 1 97.75 103 ARG A N 1
ATOM 759 C CA . ARG A 1 103 ? -0.566 2.291 -13.281 1 97.75 103 ARG A CA 1
ATOM 760 C C . ARG A 1 103 ? -1.782 2.896 -13.969 1 97.75 103 ARG A C 1
ATOM 762 O O . ARG A 1 103 ? -1.761 4.066 -14.367 1 97.75 103 ARG A O 1
ATOM 769 N N . ASP A 1 104 ? -2.805 2.121 -14.195 1 98.06 104 ASP A N 1
ATOM 770 C CA . ASP A 1 104 ? -4.051 2.672 -14.711 1 98.06 104 ASP A CA 1
ATOM 771 C C . ASP A 1 104 ? -4.883 3.297 -13.594 1 98.06 104 ASP A C 1
ATOM 773 O O . ASP A 1 104 ? -5.895 2.729 -13.172 1 98.06 104 ASP A O 1
ATOM 777 N N . VAL A 1 105 ? -4.551 4.488 -13.258 1 97.5 105 VAL A N 1
ATOM 778 C CA . VAL A 1 105 ? -5.074 5.078 -12.031 1 97.5 105 VAL A CA 1
ATOM 779 C C . VAL A 1 105 ? -6.508 5.555 -12.258 1 97.5 105 VAL A C 1
ATOM 781 O O . VAL A 1 105 ? -7.281 5.688 -11.305 1 97.5 105 VAL A O 1
ATOM 784 N N . VAL A 1 106 ? -6.906 5.812 -13.477 1 97.62 106 VAL A N 1
ATOM 785 C CA . VAL A 1 106 ? -8.289 6.207 -13.734 1 97.62 106 VAL A CA 1
ATOM 786 C C . VAL A 1 106 ? -9.219 5.035 -13.445 1 97.62 106 VAL A C 1
ATOM 788 O O . VAL A 1 106 ? -10.32 5.223 -12.914 1 97.62 106 VAL A O 1
ATOM 791 N N . VAL A 1 107 ? -8.766 3.834 -13.781 1 98.38 107 VAL A N 1
ATOM 792 C CA . VAL A 1 107 ? -9.539 2.635 -13.484 1 98.38 107 VAL A CA 1
ATOM 793 C C . VAL A 1 107 ? -9.484 2.346 -11.984 1 98.38 107 VAL A C 1
ATOM 795 O O . VAL A 1 107 ? -10.484 1.946 -11.383 1 98.38 107 VAL A O 1
ATOM 798 N N . ALA A 1 108 ? -8.312 2.596 -11.367 1 98.12 108 ALA A N 1
ATOM 799 C CA . ALA A 1 108 ? -8.172 2.42 -9.93 1 98.12 108 ALA A CA 1
ATOM 800 C C . ALA A 1 108 ? -9.219 3.236 -9.172 1 98.12 108 ALA A C 1
ATOM 802 O O . ALA A 1 108 ? -9.797 2.762 -8.188 1 98.12 108 ALA A O 1
ATOM 803 N N . ARG A 1 109 ? -9.484 4.422 -9.625 1 97.81 109 ARG A N 1
ATOM 804 C CA . ARG A 1 109 ? -10.469 5.281 -8.969 1 97.81 109 ARG A CA 1
ATOM 805 C C . ARG A 1 109 ? -11.852 4.637 -8.992 1 97.81 109 ARG A C 1
ATOM 807 O O . ARG A 1 109 ? -12.555 4.641 -7.977 1 97.81 109 ARG A O 1
ATOM 814 N N . ALA A 1 110 ? -12.227 4.055 -10.141 1 98.06 110 ALA A N 1
ATOM 815 C CA . ALA A 1 110 ? -13.508 3.371 -10.227 1 98.06 110 ALA A CA 1
ATOM 816 C C . ALA A 1 110 ? -13.578 2.205 -9.242 1 98.06 110 ALA A C 1
ATOM 818 O O . ALA A 1 110 ? -14.609 1.996 -8.594 1 98.06 110 ALA A O 1
ATOM 819 N N . LEU A 1 111 ? -12.508 1.493 -9.172 1 98.31 111 LEU A N 1
ATOM 820 C CA . LEU A 1 111 ? -12.461 0.347 -8.273 1 98.31 111 LEU A CA 1
ATOM 821 C C . LEU A 1 111 ? -12.602 0.791 -6.816 1 98.31 111 LEU A C 1
ATOM 823 O O . LEU A 1 111 ? -13.383 0.215 -6.062 1 98.31 111 LEU A O 1
ATOM 827 N N . LEU A 1 112 ? -11.891 1.817 -6.461 1 96.5 112 LEU A N 1
ATOM 828 C CA . LEU A 1 112 ? -11.969 2.365 -5.109 1 96.5 112 LEU A CA 1
ATOM 829 C C . LEU A 1 112 ? -13.375 2.863 -4.805 1 96.5 112 LEU A C 1
ATOM 831 O O . LEU A 1 112 ? -13.906 2.609 -3.719 1 96.5 112 LEU A O 1
ATOM 835 N N . ASP A 1 113 ? -13.992 3.52 -5.73 1 95.12 113 ASP A N 1
ATOM 836 C CA . ASP A 1 113 ? -15.32 4.094 -5.535 1 95.12 113 ASP A CA 1
ATOM 837 C C . ASP A 1 113 ? -16.359 3.004 -5.297 1 95.12 113 ASP A C 1
ATOM 839 O O . ASP A 1 113 ? -17.375 3.244 -4.648 1 95.12 113 ASP A O 1
ATOM 843 N N . HIS A 1 114 ? -16.078 1.818 -5.789 1 96.06 114 HIS A N 1
ATOM 844 C CA . HIS A 1 114 ? -17.031 0.723 -5.641 1 96.06 114 HIS A CA 1
ATOM 845 C C . HIS A 1 114 ? -16.656 -0.178 -4.465 1 96.06 114 HIS A C 1
ATOM 847 O O . HIS A 1 114 ? -17.203 -1.271 -4.316 1 96.06 114 HIS A O 1
ATOM 853 N N . GLY A 1 115 ? -15.672 0.218 -3.684 1 94.25 115 GLY A N 1
ATOM 854 C CA . GLY A 1 115 ? -15.398 -0.433 -2.412 1 94.25 115 GLY A CA 1
ATOM 855 C C . GLY A 1 115 ? -14.281 -1.463 -2.5 1 94.25 115 GLY A C 1
ATOM 856 O O . GLY A 1 115 ? -13.977 -2.135 -1.516 1 94.25 115 GLY A O 1
ATOM 857 N N . LEU A 1 116 ? -13.703 -1.627 -3.689 1 96.88 116 LEU A N 1
ATOM 858 C CA . LEU A 1 116 ? -12.57 -2.543 -3.789 1 96.88 116 LEU A CA 1
ATOM 859 C C . LEU A 1 116 ? -11.297 -1.893 -3.256 1 96.88 116 LEU A C 1
ATOM 861 O O . LEU A 1 116 ? -11.125 -0.675 -3.354 1 96.88 116 LEU A O 1
ATOM 865 N N . ALA A 1 117 ? -10.445 -2.707 -2.65 1 96.5 117 ALA A N 1
ATOM 866 C CA . ALA A 1 117 ? -9.141 -2.279 -2.158 1 96.5 117 ALA A CA 1
ATOM 867 C C . ALA A 1 117 ? -8.023 -3.139 -2.75 1 96.5 117 ALA A C 1
ATOM 869 O O . ALA A 1 117 ? -8.25 -4.301 -3.098 1 96.5 117 ALA A O 1
ATOM 870 N N . PRO A 1 118 ? -6.832 -2.5 -2.91 1 97.31 118 PRO A N 1
ATOM 871 C CA . PRO A 1 118 ? -5.727 -3.342 -3.375 1 97.31 118 PRO A CA 1
ATOM 872 C C . PRO A 1 118 ? -5.414 -4.488 -2.416 1 97.31 118 PRO A C 1
ATOM 874 O O . PRO A 1 118 ? -5.184 -4.258 -1.227 1 97.31 118 PRO A O 1
ATOM 877 N N . GLN A 1 119 ? -5.402 -5.633 -2.965 1 96.81 119 GLN A N 1
ATOM 878 C CA . GLN A 1 119 ? -5.207 -6.812 -2.125 1 96.81 119 GLN A CA 1
ATOM 879 C C . GLN A 1 119 ? -3.857 -7.469 -2.404 1 96.81 119 GLN A C 1
ATOM 881 O O . GLN A 1 119 ? -3.166 -7.895 -1.477 1 96.81 119 GLN A O 1
ATOM 886 N N . LEU A 1 120 ? -3.525 -7.59 -3.662 1 97.38 120 LEU A N 1
ATOM 887 C CA . LEU A 1 120 ? -2.305 -8.258 -4.105 1 97.38 120 LEU A CA 1
ATOM 888 C C . LEU A 1 120 ? -1.673 -7.508 -5.273 1 97.38 120 LEU A C 1
ATOM 890 O O . LEU A 1 120 ? -2.369 -7.102 -6.207 1 97.38 120 LEU A O 1
ATOM 894 N N . ALA A 1 121 ? -0.385 -7.328 -5.195 1 98.25 121 ALA A N 1
ATOM 895 C CA . ALA A 1 121 ? 0.364 -6.723 -6.297 1 98.25 121 ALA A CA 1
ATOM 896 C C . ALA A 1 121 ? 1.367 -7.711 -6.887 1 98.25 121 ALA A C 1
ATOM 898 O O . ALA A 1 121 ? 2.127 -8.352 -6.148 1 98.25 121 ALA A O 1
ATOM 899 N N . LEU A 1 122 ? 1.327 -7.922 -8.141 1 98.06 122 LEU A N 1
ATOM 900 C CA . LEU A 1 122 ? 2.43 -8.539 -8.867 1 98.06 122 LEU A CA 1
ATOM 901 C C . LEU A 1 122 ? 3.479 -7.504 -9.25 1 98.06 122 LEU A C 1
ATOM 903 O O . LEU A 1 122 ? 3.186 -6.574 -10.008 1 98.06 122 LEU A O 1
ATOM 907 N N . ALA A 1 123 ? 4.645 -7.66 -8.727 1 98.69 123 ALA A N 1
ATOM 908 C CA . ALA A 1 123 ? 5.695 -6.664 -8.922 1 98.69 123 ALA A CA 1
ATOM 909 C C . ALA A 1 123 ? 6.883 -7.254 -9.672 1 98.69 123 ALA A C 1
ATOM 911 O O . ALA A 1 123 ? 7.184 -8.445 -9.531 1 98.69 123 ALA A O 1
ATOM 912 N N . VAL A 1 124 ? 7.559 -6.398 -10.398 1 98.25 124 VAL A N 1
ATOM 913 C CA . VAL A 1 124 ? 8.633 -6.859 -11.273 1 98.25 124 VAL A CA 1
ATOM 914 C C . VAL A 1 124 ? 9.906 -6.062 -10.992 1 98.25 124 VAL A C 1
ATOM 916 O O . VAL A 1 124 ? 9.844 -4.934 -10.5 1 98.25 124 VAL A O 1
ATOM 919 N N . ARG A 1 125 ? 10.969 -6.613 -11.242 1 97.75 125 ARG A N 1
ATOM 920 C CA . ARG A 1 125 ? 12.312 -6.055 -11.117 1 97.75 125 ARG A CA 1
ATOM 921 C C . ARG A 1 125 ? 13.164 -6.398 -12.336 1 97.75 125 ARG A C 1
ATOM 923 O O . ARG A 1 125 ? 13.156 -7.535 -12.805 1 97.75 125 ARG A O 1
ATOM 930 N N . ALA A 1 126 ? 13.852 -5.398 -12.867 1 95.62 126 ALA A N 1
ATOM 931 C CA . ALA A 1 126 ? 14.734 -5.613 -14.008 1 95.62 126 ALA A CA 1
ATOM 932 C C . ALA A 1 126 ? 15.828 -6.625 -13.672 1 95.62 126 ALA A C 1
ATOM 934 O O . ALA A 1 126 ? 16.203 -6.777 -12.516 1 95.62 126 ALA A O 1
ATOM 935 N N . PRO A 1 127 ? 16.297 -7.289 -14.68 1 95.31 127 PRO A N 1
ATOM 936 C CA . PRO A 1 127 ? 17.344 -8.281 -14.43 1 95.31 127 PRO A CA 1
ATOM 937 C C . PRO A 1 127 ? 18.594 -7.676 -13.82 1 95.31 127 PRO A C 1
ATOM 939 O O . PRO A 1 127 ? 19.188 -6.75 -14.383 1 95.31 127 PRO A O 1
ATOM 942 N N . SER A 1 128 ? 18.969 -8.133 -12.734 1 94.81 128 SER A N 1
ATOM 943 C CA . SER A 1 128 ? 20.188 -7.727 -12.023 1 94.81 128 SER A CA 1
ATOM 944 C C . SER A 1 128 ? 20.594 -8.773 -10.992 1 94.81 128 SER A C 1
ATOM 946 O O . SER A 1 128 ? 19.734 -9.398 -10.359 1 94.81 128 SER A O 1
ATOM 948 N N . PRO A 1 129 ? 21.875 -8.938 -10.836 1 95.25 129 PRO A N 1
ATOM 949 C CA . PRO A 1 129 ? 22.312 -9.844 -9.766 1 95.25 129 PRO A CA 1
ATOM 950 C C . PRO A 1 129 ? 21.969 -9.312 -8.367 1 95.25 129 PRO A C 1
ATOM 952 O O . PRO A 1 129 ? 21.453 -8.195 -8.242 1 95.25 129 PRO A O 1
ATOM 955 N N . GLY A 1 130 ? 22.172 -10.211 -7.422 1 95 130 GLY A N 1
ATOM 956 C CA . GLY A 1 130 ? 22 -9.773 -6.047 1 95 130 GLY A CA 1
ATOM 957 C C . GLY A 1 130 ? 22.984 -8.695 -5.633 1 95 130 GLY A C 1
ATOM 958 O O . GLY A 1 130 ? 23.984 -8.477 -6.305 1 95 130 GLY A O 1
ATOM 959 N N . ASP A 1 131 ? 22.703 -7.996 -4.586 1 94.19 131 ASP A N 1
ATOM 960 C CA . ASP A 1 131 ? 23.531 -6.863 -4.172 1 94.19 131 ASP A CA 1
ATOM 961 C C . ASP A 1 131 ? 24.656 -7.316 -3.262 1 94.19 131 ASP A C 1
ATOM 963 O O . ASP A 1 131 ? 25.438 -6.488 -2.773 1 94.19 131 ASP A O 1
ATOM 967 N N . GLY A 1 132 ? 24.734 -8.625 -2.943 1 95.75 132 GLY A N 1
ATOM 968 C CA . GLY A 1 132 ? 25.828 -9.195 -2.188 1 95.75 132 GLY A CA 1
ATOM 969 C C . GLY A 1 132 ? 25.734 -8.93 -0.697 1 95.75 132 GLY A C 1
ATOM 970 O O . GLY A 1 132 ? 26.734 -9.031 0.023 1 95.75 132 GLY A O 1
ATOM 971 N N . HIS A 1 133 ? 24.578 -8.594 -0.225 1 97 133 HIS A N 1
ATOM 972 C CA . HIS A 1 133 ? 24.406 -8.289 1.19 1 97 133 HIS A CA 1
ATOM 973 C C . HIS A 1 133 ? 24.578 -9.531 2.051 1 97 133 HIS A C 1
ATOM 975 O O . HIS A 1 133 ? 24.047 -10.594 1.729 1 97 133 HIS A O 1
ATOM 981 N N . THR A 1 134 ? 25.297 -9.391 3.156 1 97.88 134 THR A N 1
ATOM 982 C CA . THR A 1 134 ? 25.484 -10.453 4.133 1 97.88 134 THR A CA 1
ATOM 983 C C . THR A 1 134 ? 25.25 -9.938 5.547 1 97.88 134 THR A C 1
ATOM 985 O O . THR A 1 134 ? 25.297 -8.734 5.793 1 97.88 134 THR A O 1
ATOM 988 N N . VAL A 1 135 ? 24.891 -10.828 6.379 1 98.12 135 VAL A N 1
ATOM 989 C CA . VAL A 1 135 ? 24.703 -10.531 7.797 1 98.12 135 VAL A CA 1
ATOM 990 C C . VAL A 1 135 ? 25.703 -11.344 8.625 1 98.12 135 VAL A C 1
ATOM 992 O O . VAL A 1 135 ? 25.734 -12.578 8.531 1 98.12 135 VAL A O 1
ATOM 995 N N . PRO A 1 136 ? 26.5 -10.641 9.438 1 97.44 136 PRO A N 1
ATOM 996 C CA . PRO A 1 136 ? 27.469 -11.383 10.258 1 97.44 136 PRO A CA 1
ATOM 997 C C . PRO A 1 136 ? 26.797 -12.461 11.117 1 97.44 136 PRO A C 1
ATOM 999 O O . PRO A 1 136 ? 25.766 -12.203 11.742 1 97.44 136 PRO A O 1
ATOM 1002 N N . GLY A 1 137 ? 27.344 -13.68 11.055 1 97.69 137 GLY A N 1
ATOM 1003 C CA . GLY A 1 137 ? 26.844 -14.766 11.883 1 97.69 137 GLY A CA 1
ATOM 1004 C C . GLY A 1 137 ? 25.719 -15.531 11.234 1 97.69 137 GLY A C 1
ATOM 1005 O O . GLY A 1 137 ? 25.234 -16.516 11.789 1 97.69 137 GLY A O 1
ATOM 1006 N N . VAL A 1 138 ? 25.297 -15.133 10.078 1 98.25 138 VAL A N 1
ATOM 1007 C CA . VAL A 1 138 ? 24.203 -15.789 9.367 1 98.25 138 VAL A CA 1
ATOM 1008 C C . VAL A 1 138 ? 24.719 -16.391 8.07 1 98.25 138 VAL A C 1
ATOM 1010 O O . VAL A 1 138 ? 25.422 -15.734 7.301 1 98.25 138 VAL A O 1
ATOM 1013 N N . THR A 1 139 ? 24.438 -17.672 7.832 1 97.69 139 THR A N 1
ATOM 1014 C CA . THR A 1 139 ? 24.781 -18.344 6.59 1 97.69 139 THR A CA 1
ATOM 1015 C C . THR A 1 139 ? 23.531 -18.641 5.766 1 97.69 139 THR A C 1
ATOM 1017 O O . THR A 1 139 ? 22.531 -19.109 6.293 1 97.69 139 THR A O 1
ATOM 1020 N N . VAL A 1 140 ? 23.594 -18.328 4.5 1 98 140 VAL A N 1
ATOM 1021 C CA . VAL A 1 140 ? 22.516 -18.641 3.576 1 98 140 VAL A CA 1
ATOM 1022 C C . VAL A 1 140 ? 22.922 -19.797 2.666 1 98 140 VAL A C 1
ATOM 1024 O O . VAL A 1 140 ? 24 -19.75 2.049 1 98 140 VAL A O 1
ATOM 1027 N N . ARG A 1 141 ? 22.109 -20.781 2.609 1 96.06 141 ARG A N 1
ATOM 1028 C CA . ARG A 1 141 ? 22.391 -21.938 1.765 1 96.06 141 ARG A CA 1
ATOM 1029 C C . ARG A 1 141 ? 21.109 -22.438 1.09 1 96.06 141 ARG A C 1
ATOM 1031 O O . ARG A 1 141 ? 20.016 -22.188 1.567 1 96.06 141 ARG A O 1
ATOM 1038 N N . GLU A 1 142 ? 21.312 -23.156 0.023 1 93.94 142 GLU A N 1
ATOM 1039 C CA . GLU A 1 142 ? 20.172 -23.844 -0.601 1 93.94 142 GLU A CA 1
ATOM 1040 C C . GLU A 1 142 ? 19.672 -24.984 0.267 1 93.94 142 GLU A C 1
ATOM 1042 O O . GLU A 1 142 ? 20.469 -25.719 0.861 1 93.94 142 GLU A O 1
ATOM 1047 N N . SER A 1 143 ? 18.391 -25.141 0.319 1 90.94 143 SER A N 1
ATOM 1048 C CA . SER A 1 143 ? 17.797 -26.219 1.11 1 90.94 143 SER A CA 1
ATOM 1049 C C . SER A 1 143 ? 18.125 -27.578 0.518 1 90.94 143 SER A C 1
ATOM 1051 O O . SER A 1 143 ? 18.109 -27.75 -0.704 1 90.94 143 SER A O 1
ATOM 1053 N N . ALA A 1 144 ? 18.594 -28.625 1.373 1 74.69 144 ALA A N 1
ATOM 1054 C CA . ALA A 1 144 ? 18.969 -29.984 1.01 1 74.69 144 ALA A CA 1
ATOM 1055 C C . ALA A 1 144 ? 17.891 -30.984 1.433 1 74.69 144 ALA A C 1
ATOM 1057 O O . ALA A 1 144 ? 18.172 -32.188 1.609 1 74.69 144 ALA A O 1
ATOM 1058 N N . GLY A 1 145 ? 16.688 -30.844 1.172 1 71.44 145 GLY A N 1
ATOM 1059 C CA . GLY A 1 145 ? 15.609 -31.766 1.488 1 71.44 145 GLY A CA 1
ATOM 1060 C C . GLY A 1 145 ? 15.398 -31.953 2.979 1 71.44 145 GLY A C 1
ATOM 1061 O O . GLY A 1 145 ? 14.281 -32.188 3.43 1 71.44 145 GLY A O 1
ATOM 1062 N N . GLY A 1 146 ? 16.375 -31.828 3.826 1 79.31 146 GLY A N 1
ATOM 1063 C CA . GLY A 1 146 ? 16.266 -32.062 5.258 1 79.31 146 GLY A CA 1
ATOM 1064 C C . GLY A 1 146 ? 15.68 -30.859 6 1 79.31 146 GLY A C 1
ATOM 1065 O O . GLY A 1 146 ? 15.469 -30.922 7.211 1 79.31 146 GLY A O 1
ATOM 1066 N N . ASP A 1 147 ? 15.273 -29.844 5.297 1 90.75 147 ASP A N 1
ATOM 1067 C CA . ASP A 1 147 ? 14.836 -28.594 5.938 1 90.75 147 ASP A CA 1
ATOM 1068 C C . ASP A 1 147 ? 13.32 -28.438 5.871 1 90.75 147 ASP A C 1
ATOM 1070 O O . ASP A 1 147 ? 12.797 -27.344 6.082 1 90.75 147 ASP A O 1
ATOM 1074 N N . LEU A 1 148 ? 12.672 -29.531 5.598 1 91.69 148 LEU A N 1
ATOM 1075 C CA . LEU A 1 148 ? 11.242 -29.438 5.305 1 91.69 148 LEU A CA 1
ATOM 1076 C C . LEU A 1 148 ? 10.484 -28.875 6.5 1 91.69 148 LEU A C 1
ATOM 1078 O O . LEU A 1 148 ? 9.656 -27.969 6.344 1 91.69 148 LEU A O 1
ATOM 1082 N N . GLU A 1 149 ? 10.773 -29.406 7.691 1 93.94 149 GLU A N 1
ATOM 1083 C CA . GLU A 1 149 ? 10.047 -28.969 8.883 1 93.94 149 GLU A CA 1
ATOM 1084 C C . GLU A 1 149 ? 10.258 -27.484 9.148 1 93.94 149 GLU A C 1
ATOM 1086 O O . GLU A 1 149 ? 9.305 -26.766 9.438 1 93.94 149 GLU A O 1
ATOM 1091 N N . GLU A 1 150 ? 11.484 -27.031 9.023 1 95.19 150 GLU A N 1
ATOM 1092 C CA . GLU A 1 150 ? 11.805 -25.625 9.25 1 95.19 150 GLU A CA 1
ATOM 1093 C C . GLU A 1 150 ? 11.141 -24.734 8.211 1 95.19 150 GLU A C 1
ATOM 1095 O O . GLU A 1 150 ? 10.625 -23.656 8.531 1 95.19 150 GLU A O 1
ATOM 1100 N N . ILE A 1 151 ? 11.141 -25.188 7.012 1 95.81 151 ILE A N 1
ATOM 1101 C CA . ILE A 1 151 ? 10.547 -24.422 5.918 1 95.81 151 ILE A CA 1
ATOM 1102 C C . ILE A 1 151 ? 9.039 -24.312 6.113 1 95.81 151 ILE A C 1
ATOM 1104 O O . ILE A 1 151 ? 8.461 -23.234 5.969 1 95.81 151 ILE A O 1
ATOM 1108 N N . VAL A 1 152 ? 8.43 -25.391 6.484 1 96.44 152 VAL A N 1
ATOM 1109 C CA . VAL A 1 152 ? 6.984 -25.406 6.691 1 96.44 152 VAL A CA 1
ATOM 1110 C C . VAL A 1 152 ? 6.617 -24.484 7.852 1 96.44 152 VAL A C 1
ATOM 1112 O O . VAL A 1 152 ? 5.633 -23.75 7.773 1 96.44 152 VAL A O 1
ATOM 1115 N N . ALA A 1 153 ? 7.402 -24.547 8.898 1 97.19 153 ALA A N 1
ATOM 1116 C CA . ALA A 1 153 ? 7.152 -23.688 10.055 1 97.19 153 ALA A CA 1
ATOM 1117 C C . ALA A 1 153 ? 7.223 -22.219 9.664 1 97.19 153 ALA A C 1
ATOM 1119 O O . ALA A 1 153 ? 6.379 -21.406 10.07 1 97.19 153 ALA A O 1
ATOM 1120 N N . LEU A 1 154 ? 8.188 -21.859 8.867 1 97.5 154 LEU A N 1
ATOM 1121 C CA . LEU A 1 154 ? 8.359 -20.484 8.414 1 97.5 154 LEU A CA 1
ATOM 1122 C C . LEU A 1 154 ? 7.238 -20.078 7.465 1 97.5 154 LEU A C 1
ATOM 1124 O O . LEU A 1 154 ? 6.742 -18.953 7.527 1 97.5 154 LEU A O 1
ATOM 1128 N N . ARG A 1 155 ? 6.84 -20.953 6.617 1 96.94 155 ARG A N 1
ATOM 1129 C CA . ARG A 1 155 ? 5.715 -20.703 5.723 1 96.94 155 ARG A CA 1
ATOM 1130 C C . ARG A 1 155 ? 4.43 -20.469 6.512 1 96.94 155 ARG A C 1
ATOM 1132 O O . ARG A 1 155 ? 3.613 -19.625 6.145 1 96.94 155 ARG A O 1
ATOM 1139 N N . PHE A 1 156 ? 4.277 -21.219 7.52 1 97.56 156 PHE A N 1
ATOM 1140 C CA . PHE A 1 156 ? 3.086 -21.078 8.352 1 97.56 156 PHE A CA 1
ATOM 1141 C C . PHE A 1 156 ? 3.092 -19.75 9.078 1 97.56 156 PHE A C 1
ATOM 1143 O O . PHE A 1 156 ? 2.057 -19.078 9.18 1 97.56 156 PHE A O 1
ATOM 1150 N N . GLU A 1 157 ? 4.25 -19.375 9.562 1 96.81 157 GLU A N 1
ATOM 1151 C CA . GLU A 1 157 ? 4.371 -18.047 10.18 1 96.81 157 GLU A CA 1
ATOM 1152 C C . GLU A 1 157 ? 4.016 -16.953 9.188 1 96.81 157 GLU A C 1
ATOM 1154 O O . GLU A 1 157 ? 3.334 -15.984 9.539 1 96.81 157 GLU A O 1
ATOM 1159 N N . GLU A 1 158 ? 4.461 -17.125 8.016 1 96.25 158 GLU A N 1
ATOM 1160 C CA . GLU A 1 158 ? 4.16 -16.141 6.973 1 96.25 158 GLU A CA 1
ATOM 1161 C C . GLU A 1 158 ? 2.672 -16.125 6.645 1 96.25 158 GLU A C 1
ATOM 1163 O O . GLU A 1 158 ? 2.088 -15.055 6.453 1 96.25 158 GLU A O 1
ATOM 1168 N N . LEU A 1 159 ? 2.018 -17.266 6.578 1 97.12 159 LEU A N 1
ATOM 1169 C CA . LEU A 1 159 ? 0.578 -17.328 6.352 1 97.12 159 LEU A CA 1
ATOM 1170 C C . LEU A 1 159 ? -0.183 -16.594 7.449 1 97.12 159 LEU A C 1
ATOM 1172 O O . LEU A 1 159 ? -1.116 -15.844 7.168 1 97.12 159 LEU A O 1
ATOM 1176 N N . ARG A 1 160 ? 0.223 -16.812 8.648 1 96.44 160 ARG A N 1
ATOM 1177 C CA . ARG A 1 160 ? -0.408 -16.125 9.773 1 96.44 160 ARG A CA 1
ATOM 1178 C C . ARG A 1 160 ? -0.279 -14.617 9.633 1 96.44 160 ARG A C 1
ATOM 1180 O O . ARG A 1 160 ? -1.252 -13.883 9.828 1 96.44 160 ARG A O 1
ATOM 1187 N N . TYR A 1 161 ? 0.896 -14.219 9.305 1 96.19 161 TYR A N 1
ATOM 1188 C CA . TYR A 1 161 ? 1.103 -12.789 9.141 1 96.19 161 TYR A CA 1
ATOM 1189 C C . TYR A 1 161 ? 0.244 -12.242 8 1 96.19 161 TYR A C 1
ATOM 1191 O O . TYR A 1 161 ? -0.419 -11.211 8.156 1 96.19 161 TYR A O 1
ATOM 1199 N N . THR A 1 162 ? 0.261 -12.938 6.895 1 96 162 THR A N 1
ATOM 1200 C CA . THR A 1 162 ? -0.513 -12.539 5.727 1 96 162 THR A CA 1
ATOM 1201 C C . THR A 1 162 ? -2.002 -12.492 6.055 1 96 162 THR A C 1
ATOM 1203 O O . THR A 1 162 ? -2.738 -11.672 5.5 1 96 162 THR A O 1
ATOM 1206 N N . SER A 1 163 ? -2.455 -13.336 6.949 1 96.62 163 SER A N 1
ATOM 1207 C CA . SER A 1 163 ? -3.861 -13.367 7.336 1 96.62 163 SER A CA 1
ATOM 1208 C C . SER A 1 163 ? -4.285 -12.07 8 1 96.62 163 SER A C 1
ATOM 1210 O O . SER A 1 163 ? -5.473 -11.742 8.039 1 96.62 163 SER A O 1
ATOM 1212 N N . PHE A 1 164 ? -3.338 -11.305 8.484 1 96.12 164 PHE A N 1
ATOM 1213 C CA . PHE A 1 164 ? -3.652 -10.031 9.125 1 96.12 164 PHE A CA 1
ATOM 1214 C C . PHE A 1 164 ? -3.719 -8.906 8.102 1 96.12 164 PHE A C 1
ATOM 1216 O O . PHE A 1 164 ? -4.434 -7.922 8.305 1 96.12 164 PHE A O 1
ATOM 1223 N N . VAL A 1 165 ? -3.025 -9.047 6.977 1 95 165 VAL A N 1
ATOM 1224 C CA . VAL A 1 165 ? -2.824 -7.855 6.152 1 95 165 VAL A CA 1
ATOM 1225 C C . VAL A 1 165 ? -3.152 -8.172 4.695 1 95 165 VAL A C 1
ATOM 1227 O O . VAL A 1 165 ? -3.045 -7.309 3.824 1 95 165 VAL A O 1
ATOM 1230 N N . GLY A 1 166 ? -3.518 -9.367 4.434 1 92.12 166 GLY A N 1
ATOM 1231 C CA . GLY A 1 166 ? -3.777 -9.781 3.066 1 92.12 166 GLY A CA 1
ATOM 1232 C C . GLY A 1 166 ? -4.934 -10.758 2.949 1 92.12 166 GLY A C 1
ATOM 1233 O O . GLY A 1 166 ? -5.938 -10.625 3.65 1 92.12 166 GLY A O 1
ATOM 1234 N N . HIS A 1 167 ? -4.84 -11.664 1.996 1 89.69 167 HIS A N 1
ATOM 1235 C CA . HIS A 1 167 ? -5.945 -12.547 1.656 1 89.69 167 HIS A CA 1
ATOM 1236 C C . HIS A 1 167 ? -5.73 -13.945 2.23 1 89.69 167 HIS A C 1
ATOM 1238 O O . HIS A 1 167 ? -6.488 -14.867 1.93 1 89.69 167 HIS A O 1
ATOM 1244 N N . GLY A 1 168 ? -4.695 -14.086 3.012 1 94.25 168 GLY A N 1
ATOM 1245 C CA . GLY A 1 168 ? -4.473 -15.375 3.658 1 94.25 168 GLY A CA 1
ATOM 1246 C C . GLY A 1 168 ? -5.477 -15.672 4.754 1 94.25 168 GLY A C 1
ATOM 1247 O O . GLY A 1 168 ? -5.957 -14.758 5.43 1 94.25 168 GLY A O 1
ATOM 1248 N N . VAL A 1 169 ? -5.754 -16.953 4.902 1 95.31 169 VAL A N 1
ATOM 1249 C CA . VAL A 1 169 ? -6.625 -17.406 5.984 1 95.31 169 VAL A CA 1
ATOM 1250 C C . VAL A 1 169 ? -6.066 -18.688 6.602 1 95.31 169 VAL A C 1
ATOM 1252 O O . VAL A 1 169 ? -5.812 -19.672 5.895 1 95.31 169 VAL A O 1
ATOM 1255 N N . VAL A 1 170 ? -5.879 -18.641 7.863 1 96.25 170 VAL A N 1
ATOM 1256 C CA . VAL A 1 170 ? -5.449 -19.844 8.562 1 96.25 170 VAL A CA 1
ATOM 1257 C C . VAL A 1 170 ? -6.652 -20.75 8.805 1 96.25 170 VAL A C 1
ATOM 1259 O O . VAL A 1 170 ? -7.535 -20.422 9.602 1 96.25 170 VAL A O 1
ATOM 1262 N N . ARG A 1 171 ? -6.695 -21.797 8.117 1 96.5 171 ARG A N 1
ATOM 1263 C CA . ARG A 1 171 ? -7.781 -22.766 8.219 1 96.5 171 ARG A CA 1
ATOM 1264 C C . ARG A 1 171 ? -7.289 -24.094 8.797 1 96.5 171 ARG A C 1
ATOM 1266 O O . ARG A 1 171 ? -6.086 -24.359 8.805 1 96.5 171 ARG A O 1
ATOM 1273 N N . PRO A 1 172 ? -8.266 -24.875 9.383 1 95.62 172 PRO A N 1
ATOM 1274 C CA . PRO A 1 172 ? -7.844 -26.219 9.797 1 95.62 172 PRO A CA 1
ATOM 1275 C C . PRO A 1 172 ? -7.133 -26.984 8.688 1 95.62 172 PRO A C 1
ATOM 1277 O O . PRO A 1 172 ? -7.562 -26.953 7.531 1 95.62 172 PRO A O 1
ATOM 1280 N N . GLY A 1 173 ? -5.941 -27.531 9.031 1 96.81 173 GLY A N 1
ATOM 1281 C CA . GLY A 1 173 ? -5.188 -28.312 8.07 1 96.81 173 GLY A CA 1
ATOM 1282 C C . GLY A 1 173 ? -4.176 -27.5 7.297 1 96.81 173 GLY A C 1
ATOM 1283 O O . GLY A 1 173 ? -3.473 -28.016 6.43 1 96.81 173 GLY A O 1
ATOM 1284 N N . ALA A 1 174 ? -4.039 -26.266 7.59 1 97.5 174 ALA A N 1
ATOM 1285 C CA . ALA A 1 174 ? -3.17 -25.359 6.848 1 97.5 174 ALA A CA 1
ATOM 1286 C C . ALA A 1 174 ? -1.731 -25.875 6.828 1 97.5 174 ALA A C 1
ATOM 1288 O O . ALA A 1 174 ? -1.081 -25.875 5.781 1 97.5 174 ALA A O 1
ATOM 1289 N N . GLU A 1 175 ? -1.245 -26.328 7.957 1 96.81 175 GLU A N 1
ATOM 1290 C CA . GLU A 1 175 ? 0.143 -26.766 8.047 1 96.81 175 GLU A CA 1
ATOM 1291 C C . GLU A 1 175 ? 0.396 -27.984 7.145 1 96.81 175 GLU A C 1
ATOM 1293 O O . GLU A 1 175 ? 1.44 -28.062 6.496 1 96.81 175 GLU A O 1
ATOM 1298 N N . ALA A 1 176 ? -0.54 -28.906 7.16 1 97.12 176 ALA A N 1
ATOM 1299 C CA . ALA A 1 176 ? -0.411 -30.078 6.309 1 97.12 176 ALA A CA 1
ATOM 1300 C C . ALA A 1 176 ? -0.427 -29.703 4.832 1 97.12 176 ALA A C 1
ATOM 1302 O O . ALA A 1 176 ? 0.329 -30.266 4.031 1 97.12 176 ALA A O 1
ATOM 1303 N N . LEU A 1 177 ? -1.298 -28.797 4.469 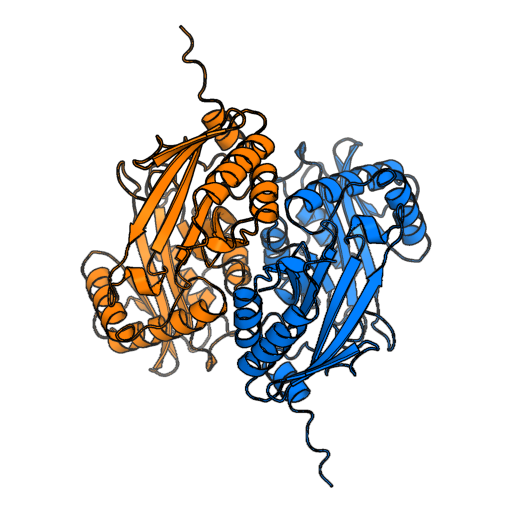1 97.19 177 LEU A N 1
ATOM 1304 C CA . LEU A 1 177 ? -1.367 -28.312 3.094 1 97.19 177 LEU A CA 1
ATOM 1305 C C . LEU A 1 177 ? -0.066 -27.625 2.691 1 97.19 177 LEU A C 1
ATOM 1307 O O . LEU A 1 177 ? 0.44 -27.844 1.588 1 97.19 177 LEU A O 1
ATOM 1311 N N . LEU A 1 178 ? 0.473 -26.828 3.592 1 96.56 178 LEU A N 1
ATOM 1312 C CA . LEU A 1 178 ? 1.742 -26.156 3.344 1 96.56 178 LEU A CA 1
ATOM 1313 C C . LEU A 1 178 ? 2.869 -27.156 3.162 1 96.56 178 LEU A C 1
ATOM 1315 O O . LEU A 1 178 ? 3.695 -27.016 2.258 1 96.56 178 LEU A O 1
ATOM 1319 N N . ALA A 1 179 ? 2.883 -28.156 4.016 1 95.69 179 ALA A N 1
ATOM 1320 C CA . ALA A 1 179 ? 3.914 -29.188 3.934 1 95.69 179 ALA A CA 1
ATOM 1321 C C . ALA A 1 179 ? 3.877 -29.891 2.58 1 95.69 179 ALA A C 1
ATOM 1323 O O . ALA A 1 179 ? 4.922 -30.109 1.958 1 95.69 179 ALA A O 1
ATOM 1324 N N . GLU A 1 180 ? 2.697 -30.188 2.174 1 94.88 180 GLU A N 1
ATOM 1325 C CA . GLU A 1 180 ? 2.535 -30.844 0.88 1 94.88 180 GLU A CA 1
ATOM 1326 C C . GLU A 1 180 ? 3.012 -29.953 -0.257 1 94.88 180 GLU A C 1
ATOM 1328 O O . GLU A 1 180 ? 3.695 -30.406 -1.174 1 94.88 180 GLU A O 1
ATOM 1333 N N . GLU A 1 181 ? 2.656 -28.719 -0.194 1 92.19 181 GLU A N 1
ATOM 1334 C CA . GLU A 1 181 ? 3.047 -27.766 -1.235 1 92.19 181 GLU A CA 1
ATOM 1335 C C . GLU A 1 181 ? 4.562 -27.594 -1.272 1 92.19 181 GLU A C 1
ATOM 1337 O O . GLU A 1 181 ? 5.156 -27.516 -2.35 1 92.19 181 GLU A O 1
ATOM 1342 N N . VAL A 1 182 ? 5.184 -27.484 -0.128 1 90.88 182 VAL A N 1
ATOM 1343 C CA . VAL A 1 182 ? 6.633 -27.312 -0.039 1 90.88 182 VAL A CA 1
ATOM 1344 C C . VAL A 1 182 ? 7.328 -28.547 -0.604 1 90.88 182 VAL A C 1
ATOM 1346 O O . VAL A 1 182 ? 8.266 -28.438 -1.394 1 90.88 182 VAL A O 1
ATOM 1349 N N . ARG A 1 183 ? 6.855 -29.688 -0.234 1 90.12 183 ARG A N 1
ATOM 1350 C CA . ARG A 1 183 ? 7.438 -30.938 -0.728 1 90.12 183 ARG A CA 1
ATOM 1351 C C . ARG A 1 183 ? 7.359 -31.016 -2.25 1 90.12 183 ARG A C 1
ATOM 1353 O O . ARG A 1 183 ? 8.359 -31.297 -2.912 1 90.12 183 ARG A O 1
ATOM 1360 N N . ARG A 1 184 ? 6.234 -30.688 -2.781 1 87.25 184 ARG A N 1
ATOM 1361 C CA . ARG A 1 184 ? 6.023 -30.719 -4.227 1 87.25 184 ARG A CA 1
ATOM 1362 C C . ARG A 1 184 ? 6.914 -29.719 -4.938 1 87.25 184 ARG A C 1
ATOM 1364 O O . ARG A 1 184 ? 7.496 -30.016 -5.977 1 87.25 184 ARG A O 1
ATOM 1371 N N . GLY A 1 185 ? 6.938 -28.562 -4.414 1 84.19 185 GLY A N 1
ATOM 1372 C CA . GLY A 1 185 ? 7.762 -27.516 -5.008 1 84.19 185 GLY A CA 1
ATOM 1373 C C . GLY A 1 185 ? 9.234 -27.891 -5.074 1 84.19 185 GLY A C 1
ATOM 1374 O O . GLY A 1 185 ? 9.883 -27.703 -6.105 1 84.19 185 GLY A O 1
ATOM 1375 N N . LEU A 1 186 ? 9.719 -28.422 -4 1 81.38 186 LEU A N 1
ATOM 1376 C CA . LEU A 1 186 ? 11.125 -28.797 -3.934 1 81.38 186 LEU A CA 1
ATOM 1377 C C . LEU A 1 186 ? 11.422 -29.969 -4.875 1 81.38 186 LEU A C 1
ATOM 1379 O O . LEU A 1 186 ? 12.539 -30.094 -5.383 1 81.38 186 LEU A O 1
ATOM 1383 N N . GLN A 1 187 ? 10.398 -30.688 -5.137 1 77.5 187 GLN A N 1
ATOM 1384 C CA . GLN A 1 187 ? 10.562 -31.859 -5.996 1 77.5 187 GLN A CA 1
ATOM 1385 C C . GLN A 1 187 ? 10.469 -31.484 -7.469 1 77.5 187 GLN A C 1
ATOM 1387 O O . GLN A 1 187 ? 11.086 -32.125 -8.32 1 77.5 187 GLN A O 1
ATOM 1392 N N . PHE A 1 188 ? 9.703 -30.453 -7.773 1 70.62 188 PHE A N 1
ATOM 1393 C CA . PHE A 1 188 ? 9.406 -30.156 -9.164 1 70.62 188 PHE A CA 1
ATOM 1394 C C . PHE A 1 188 ? 10.047 -28.828 -9.586 1 70.62 188 PHE A C 1
ATOM 1396 O O . PHE A 1 188 ? 9.406 -28 -10.242 1 70.62 188 PHE A O 1
ATOM 1403 N N . GLY A 1 189 ? 11.25 -28.625 -9.094 1 70.38 189 GLY A N 1
ATOM 1404 C CA . GLY A 1 189 ? 12.07 -27.562 -9.664 1 70.38 189 GLY A CA 1
ATOM 1405 C C . GLY A 1 189 ? 12.023 -26.281 -8.867 1 70.38 189 GLY A C 1
ATOM 1406 O O . GLY A 1 189 ? 12.758 -25.328 -9.164 1 70.38 189 GLY A O 1
ATOM 1407 N N . GLY A 1 190 ? 11.125 -26.234 -7.941 1 83.19 190 GLY A N 1
ATOM 1408 C CA . GLY A 1 190 ? 11.219 -25.109 -7.027 1 83.19 190 GLY A CA 1
ATOM 1409 C C . GLY A 1 190 ? 12.461 -25.141 -6.156 1 83.19 190 GLY A C 1
ATOM 1410 O O . GLY A 1 190 ? 13.078 -26.203 -5.996 1 83.19 190 GLY A O 1
ATOM 1411 N N . ARG A 1 191 ? 12.938 -24 -5.805 1 90.94 191 ARG A N 1
ATOM 1412 C CA . ARG A 1 191 ? 14.109 -23.891 -4.941 1 90.94 191 ARG A CA 1
ATOM 1413 C C . ARG A 1 191 ? 13.766 -23.172 -3.643 1 90.94 191 ARG A C 1
ATOM 1415 O O . ARG A 1 191 ? 12.781 -22.422 -3.584 1 90.94 191 ARG A O 1
ATOM 1422 N N . ALA A 1 192 ? 14.508 -23.531 -2.635 1 95.12 192 ALA A N 1
ATOM 1423 C CA . ALA A 1 192 ? 14.43 -22.828 -1.355 1 95.12 192 ALA A CA 1
ATOM 1424 C C . ALA A 1 192 ? 15.82 -22.562 -0.789 1 95.12 192 ALA A C 1
ATOM 1426 O O . ALA A 1 192 ? 16.703 -23.406 -0.878 1 95.12 192 ALA A O 1
ATOM 1427 N N . TRP A 1 193 ? 15.992 -21.391 -0.336 1 97 193 TRP A N 1
ATOM 1428 C CA . TRP A 1 193 ? 17.188 -21.016 0.406 1 97 193 TRP A CA 1
ATOM 1429 C C . TRP A 1 193 ? 16.859 -20.734 1.867 1 97 193 TRP A C 1
ATOM 1431 O O . TRP A 1 193 ? 15.828 -20.125 2.172 1 97 193 TRP A O 1
ATOM 1441 N N . VAL A 1 194 ? 17.719 -21.188 2.773 1 97.88 194 VAL A N 1
ATOM 1442 C CA . VAL A 1 194 ? 17.484 -21 4.203 1 97.88 194 VAL A CA 1
ATOM 1443 C C . VAL A 1 194 ? 18.641 -20.188 4.801 1 97.88 194 VAL A C 1
ATOM 1445 O O . VAL A 1 194 ? 19.781 -20.312 4.371 1 97.88 194 VAL A O 1
ATOM 1448 N N . ALA A 1 195 ? 18.312 -19.328 5.703 1 98.44 195 ALA A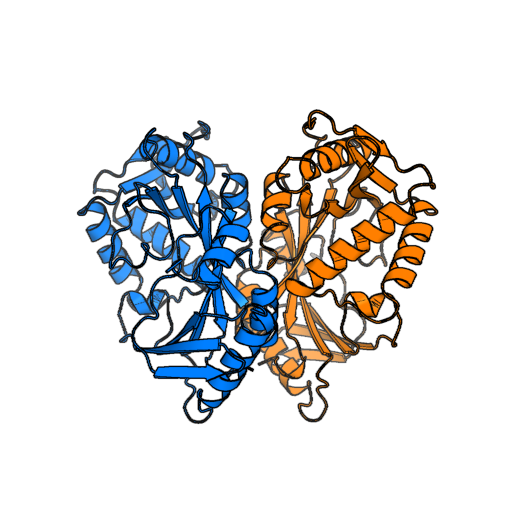 N 1
ATOM 1449 C CA . ALA A 1 195 ? 19.281 -18.609 6.523 1 98.44 195 ALA A CA 1
ATOM 1450 C C . ALA A 1 195 ? 19.422 -19.234 7.906 1 98.44 195 ALA A C 1
ATOM 1452 O O . ALA A 1 195 ? 18.422 -19.469 8.594 1 98.44 195 ALA A O 1
ATOM 1453 N N . GLU A 1 196 ? 20.641 -19.453 8.305 1 97.69 196 GLU A N 1
ATOM 1454 C CA . GLU A 1 196 ? 20.906 -20.109 9.586 1 97.69 196 GLU A CA 1
ATOM 1455 C C . GLU A 1 196 ? 21.797 -19.234 10.469 1 97.69 196 GLU A C 1
ATOM 1457 O O . GLU A 1 196 ? 22.734 -18.594 9.977 1 97.69 196 GLU A O 1
ATOM 1462 N N . GLU A 1 197 ? 21.438 -19.141 11.695 1 97.25 197 GLU A N 1
ATOM 1463 C CA . GLU A 1 197 ? 22.219 -18.484 12.742 1 97.25 197 GLU A CA 1
ATOM 1464 C C . GLU A 1 197 ? 22.453 -19.438 13.922 1 97.25 197 GLU A C 1
ATOM 1466 O O . GLU A 1 197 ? 21.5 -19.906 14.539 1 97.25 197 GLU A O 1
ATOM 1471 N N . GLU A 1 198 ? 23.719 -19.766 14.227 1 95.56 198 GLU A N 1
ATOM 1472 C CA . GLU A 1 198 ? 24.094 -20.672 15.305 1 95.56 198 GLU A CA 1
ATOM 1473 C C . GLU A 1 198 ? 23.375 -22.016 15.172 1 95.56 198 GLU A C 1
ATOM 1475 O O . GLU A 1 198 ? 22.812 -22.516 16.156 1 95.56 198 GLU A O 1
ATOM 1480 N N . GLY A 1 199 ? 23.172 -22.469 13.969 1 92.12 199 GLY A N 1
ATOM 1481 C CA . GLY A 1 199 ? 22.625 -23.781 13.703 1 92.12 199 GLY A CA 1
ATOM 1482 C C . GLY A 1 199 ? 21.109 -23.797 13.648 1 92.12 199 GLY A C 1
ATOM 1483 O O . GLY A 1 199 ? 20.5 -24.844 13.422 1 92.12 199 GLY A O 1
ATOM 1484 N N . VAL A 1 200 ? 20.516 -22.656 13.836 1 95.62 200 VAL A N 1
ATOM 1485 C CA . VAL A 1 200 ? 19.062 -22.562 13.844 1 95.62 200 VAL A CA 1
ATOM 1486 C C . VAL A 1 200 ? 18.594 -21.844 12.578 1 95.62 200 VAL A C 1
ATOM 1488 O O . VAL A 1 200 ? 19.141 -20.797 12.219 1 95.62 200 VAL A O 1
ATOM 1491 N N . THR A 1 201 ? 17.594 -22.422 11.875 1 97.06 201 THR A N 1
ATOM 1492 C CA . THR A 1 201 ? 17.016 -21.75 10.719 1 97.06 201 THR A CA 1
ATOM 1493 C C . THR A 1 201 ? 16.188 -20.547 11.148 1 97.06 201 THR A C 1
ATOM 1495 O O . THR A 1 201 ? 15.234 -20.703 11.93 1 97.06 201 THR A O 1
ATOM 1498 N N . VAL A 1 202 ? 16.531 -19.344 10.578 1 98 202 VAL A N 1
ATOM 1499 C CA . VAL A 1 202 ? 15.859 -18.125 11.039 1 98 202 VAL A CA 1
ATOM 1500 C C . VAL A 1 202 ? 15.133 -17.469 9.875 1 98 202 VAL A C 1
ATOM 1502 O O . VAL A 1 202 ? 14.422 -16.469 10.062 1 98 202 VAL A O 1
ATOM 1505 N N . GLY A 1 203 ? 15.289 -17.969 8.688 1 98.44 203 GLY A N 1
ATOM 1506 C CA . GLY A 1 203 ? 14.609 -17.406 7.535 1 98.44 203 GLY A CA 1
ATOM 1507 C C . GLY A 1 203 ? 14.688 -18.297 6.301 1 98.44 203 GLY A C 1
ATOM 1508 O O . GLY A 1 203 ? 15.484 -19.234 6.254 1 98.44 203 GLY A O 1
ATOM 1509 N N . MET A 1 204 ? 13.844 -18.016 5.332 1 97.94 204 MET A N 1
ATOM 1510 C CA . MET A 1 204 ? 13.852 -18.734 4.062 1 97.94 204 MET A CA 1
ATOM 1511 C C . MET A 1 204 ? 13.273 -17.875 2.945 1 97.94 204 MET A C 1
ATOM 1513 O O . MET A 1 204 ? 12.594 -16.875 3.209 1 97.94 204 MET A O 1
ATOM 1517 N N . VAL A 1 205 ? 13.648 -18.219 1.771 1 97.75 205 VAL A N 1
ATOM 1518 C CA . VAL A 1 205 ? 13.008 -17.688 0.568 1 97.75 205 VAL A CA 1
ATOM 1519 C C . VAL A 1 205 ? 12.852 -18.797 -0.466 1 97.75 205 VAL A C 1
ATOM 1521 O O . VAL A 1 205 ? 13.758 -19.625 -0.64 1 97.75 205 VAL A O 1
ATOM 1524 N N . THR A 1 206 ? 11.68 -18.906 -0.998 1 95.56 206 THR A N 1
ATOM 1525 C CA . THR A 1 206 ? 11.438 -19.859 -2.076 1 95.56 206 THR A CA 1
ATOM 1526 C C . THR A 1 206 ? 11.445 -19.156 -3.432 1 95.56 206 THR A C 1
ATOM 1528 O O . THR A 1 206 ? 11.203 -17.953 -3.512 1 95.56 206 THR A O 1
ATOM 1531 N N . GLY A 1 207 ? 11.844 -19.891 -4.445 1 93.88 207 GLY A N 1
ATOM 1532 C CA . GLY A 1 207 ? 11.883 -19.312 -5.777 1 93.88 207 GLY A CA 1
ATOM 1533 C C . GLY A 1 207 ? 12.164 -20.328 -6.867 1 93.88 207 GLY A C 1
ATOM 1534 O O . GLY A 1 207 ? 12.148 -21.531 -6.613 1 93.88 207 GLY A O 1
ATOM 1535 N N . GLY A 1 208 ? 12.258 -19.781 -8.031 1 92.88 208 GLY A N 1
ATOM 1536 C CA . GLY A 1 208 ? 12.555 -20.578 -9.211 1 92.88 208 GLY A CA 1
ATOM 1537 C C . GLY A 1 208 ? 12.469 -19.781 -10.5 1 92.88 208 GLY A C 1
ATOM 1538 O O . GLY A 1 208 ? 12.484 -18.547 -10.477 1 92.88 208 GLY A O 1
ATOM 1539 N N . LYS A 1 209 ? 12.516 -20.516 -11.562 1 92.25 209 LYS A N 1
ATOM 1540 C CA . LYS A 1 209 ? 12.398 -19.922 -12.891 1 92.25 209 LYS A CA 1
ATOM 1541 C C . LYS A 1 209 ? 11.078 -20.312 -13.555 1 92.25 209 LYS A C 1
ATOM 1543 O O . LYS A 1 209 ? 10.578 -21.422 -13.344 1 92.25 209 LYS A O 1
ATOM 1548 N N . ARG A 1 210 ? 10.516 -19.359 -14.203 1 89.69 210 ARG A N 1
ATOM 1549 C CA . ARG A 1 210 ? 9.258 -19.578 -14.922 1 89.69 210 ARG A CA 1
ATOM 1550 C C . ARG A 1 210 ? 9.281 -18.906 -16.281 1 89.69 210 ARG A C 1
ATOM 1552 O O . ARG A 1 210 ? 9.898 -17.844 -16.453 1 89.69 210 ARG A O 1
ATOM 1559 N N . SER A 1 211 ? 8.602 -19.562 -17.172 1 89 211 SER A N 1
ATOM 1560 C CA . SER A 1 211 ? 8.391 -18.984 -18.5 1 89 211 SER A CA 1
ATOM 1561 C C . SER A 1 211 ? 6.914 -18.984 -18.875 1 89 211 SER A C 1
ATOM 1563 O O . SER A 1 211 ? 6.355 -20.031 -19.219 1 89 211 SER A O 1
ATOM 1565 N N . PRO A 1 212 ? 6.363 -17.812 -18.75 1 85.06 212 PRO A N 1
ATOM 1566 C CA . PRO A 1 212 ? 4.949 -17.766 -19.125 1 85.06 212 PRO A CA 1
ATOM 1567 C C . PRO A 1 212 ? 4.684 -18.344 -20.516 1 85.06 212 PRO A C 1
ATOM 1569 O O . PRO A 1 212 ? 5.406 -18.031 -21.469 1 85.06 212 PRO A O 1
ATOM 1572 N N . ALA A 1 213 ? 3.742 -19.188 -20.531 1 81.38 213 ALA A N 1
ATOM 1573 C CA . ALA A 1 213 ? 3.318 -19.828 -21.766 1 81.38 213 ALA A CA 1
ATOM 1574 C C . ALA A 1 213 ? 1.808 -19.734 -21.953 1 81.38 213 ALA A C 1
ATOM 1576 O O . ALA A 1 213 ? 1.068 -19.562 -20.984 1 81.38 213 ALA A O 1
ATOM 1577 N N . PRO A 1 214 ? 1.419 -19.75 -23.188 1 76.12 214 PRO A N 1
ATOM 1578 C CA . PRO A 1 214 ? -0.028 -19.688 -23.406 1 76.12 214 PRO A CA 1
ATOM 1579 C C . PRO A 1 214 ? -0.8 -20.688 -22.531 1 76.12 214 PRO A C 1
ATOM 1581 O O . PRO A 1 214 ? -0.392 -21.844 -22.406 1 76.12 214 PRO A O 1
ATOM 1584 N N . GLY A 1 215 ? -1.773 -20.234 -21.875 1 69.62 215 GLY A N 1
ATOM 1585 C CA . GLY A 1 215 ? -2.588 -21.078 -21.016 1 69.62 215 GLY A CA 1
ATOM 1586 C C . GLY A 1 215 ? -2.238 -20.953 -19.531 1 69.62 215 GLY A C 1
ATOM 1587 O O . GLY A 1 215 ? -3.031 -21.328 -18.672 1 69.62 215 GLY A O 1
ATOM 1588 N N . ASP A 1 216 ? -1.036 -20.422 -19.328 1 76 216 ASP A N 1
ATOM 1589 C CA . ASP A 1 216 ? -0.622 -20.203 -17.938 1 76 216 ASP A CA 1
ATOM 1590 C C . ASP A 1 216 ? -1.239 -18.938 -17.375 1 76 216 ASP A C 1
ATOM 1592 O O . ASP A 1 216 ? -1.565 -18.016 -18.125 1 76 216 ASP A O 1
ATOM 1596 N N . ALA A 1 217 ? -1.525 -18.984 -16.094 1 71.12 217 ALA A N 1
ATOM 1597 C CA . ALA A 1 217 ? -2.08 -17.812 -15.422 1 71.12 217 ALA A CA 1
ATOM 1598 C C . ALA A 1 217 ? -1.149 -16.609 -15.562 1 71.12 217 ALA A C 1
ATOM 1600 O O . ALA A 1 217 ? -1.605 -15.469 -15.617 1 71.12 217 ALA A O 1
ATOM 1601 N N . LEU A 1 218 ? 0.114 -16.844 -15.766 1 80.62 218 LEU A N 1
ATOM 1602 C CA . LEU A 1 218 ? 1.117 -15.789 -15.828 1 80.62 218 LEU A CA 1
ATOM 1603 C C . LEU A 1 218 ? 1.189 -15.195 -17.234 1 80.62 218 LEU A C 1
ATOM 1605 O O . LEU A 1 218 ? 1.675 -14.078 -17.406 1 80.62 218 LEU A O 1
ATOM 1609 N N . ALA A 1 219 ? 0.796 -15.922 -18.344 1 78 219 ALA A N 1
ATOM 1610 C CA . ALA A 1 219 ? 0.9 -15.484 -19.734 1 78 219 ALA A CA 1
ATOM 1611 C C . ALA A 1 219 ? 0.122 -14.195 -19.953 1 78 219 ALA A C 1
ATOM 1613 O O . ALA A 1 219 ? 0.549 -13.328 -20.734 1 78 219 ALA A O 1
ATOM 1614 N N . GLY A 1 220 ? -0.82 -13.898 -19.266 1 84.94 220 GLY A N 1
ATOM 1615 C CA . GLY A 1 220 ? -1.549 -12.648 -19.422 1 84.94 220 GLY A CA 1
ATOM 1616 C C . GLY A 1 220 ? -1.061 -11.562 -18.484 1 84.94 220 GLY A C 1
ATOM 1617 O O . GLY A 1 220 ? -1.518 -10.422 -18.562 1 84.94 220 GLY A O 1
ATOM 1618 N N . ARG A 1 221 ? 0.052 -11.875 -17.828 1 93.06 221 ARG A N 1
ATOM 1619 C CA . ARG A 1 221 ? 0.465 -10.93 -16.812 1 93.06 221 ARG A CA 1
ATOM 1620 C C . ARG A 1 221 ? 1.906 -10.477 -17.031 1 93.06 221 ARG A C 1
ATOM 1622 O O . ARG A 1 221 ? 2.287 -9.375 -16.625 1 93.06 221 ARG A O 1
ATOM 1629 N N . LEU A 1 222 ? 2.705 -11.32 -17.656 1 94.62 222 LEU A N 1
ATOM 1630 C CA . LEU A 1 222 ? 4.105 -11.008 -17.938 1 94.62 222 LEU A CA 1
ATOM 1631 C C . LEU A 1 222 ? 4.445 -11.266 -19.391 1 94.62 222 LEU A C 1
ATOM 1633 O O . LEU A 1 222 ? 3.877 -12.164 -20.016 1 94.62 222 LEU A O 1
ATOM 1637 N N . PRO A 1 223 ? 5.375 -10.523 -19.969 1 91.56 223 PRO A N 1
ATOM 1638 C CA . PRO A 1 223 ? 5.832 -10.82 -21.328 1 91.56 223 PRO A CA 1
ATOM 1639 C C . PRO A 1 223 ? 6.496 -12.188 -21.453 1 91.56 223 PRO A C 1
ATOM 1641 O O . PRO A 1 223 ? 7.023 -12.703 -20.469 1 91.56 223 PRO A O 1
ATOM 1644 N N . PRO A 1 224 ? 6.426 -12.68 -22.656 1 90.75 224 PRO A N 1
ATOM 1645 C CA . PRO A 1 224 ? 7.125 -13.953 -22.844 1 90.75 224 PRO A CA 1
ATOM 1646 C C . PRO A 1 224 ? 8.617 -13.859 -22.531 1 90.75 224 PRO A C 1
ATOM 1648 O O . PRO A 1 224 ? 9.203 -12.781 -22.625 1 90.75 224 PRO A O 1
ATOM 1651 N N . GLY A 1 225 ? 9.148 -15.094 -22.188 1 92.69 225 GLY A N 1
ATOM 1652 C CA . GLY A 1 225 ? 10.547 -15.164 -21.797 1 92.69 225 GLY A CA 1
ATOM 1653 C C . GLY A 1 225 ? 10.758 -15.773 -20.422 1 92.69 225 GLY A C 1
ATOM 1654 O O . GLY A 1 225 ? 9.797 -16.125 -19.75 1 92.69 225 GLY A O 1
ATOM 1655 N N . GLU A 1 226 ? 11.977 -15.844 -20.031 1 94 226 GLU A N 1
ATOM 1656 C CA . GLU A 1 226 ? 12.305 -16.469 -18.75 1 94 226 GLU A CA 1
ATOM 1657 C C . GLU A 1 226 ? 12.289 -15.438 -17.609 1 94 226 GLU A C 1
ATOM 1659 O O . GLU A 1 226 ? 12.906 -14.375 -17.719 1 94 226 GLU A O 1
ATOM 1664 N N . TRP A 1 227 ? 11.602 -15.758 -16.594 1 94.94 227 TRP A N 1
ATOM 1665 C CA . TRP A 1 227 ? 11.516 -14.93 -15.406 1 94.94 227 TRP A CA 1
ATOM 1666 C C . TRP A 1 227 ? 11.938 -15.711 -14.164 1 94.94 227 TRP A C 1
ATOM 1668 O O . TRP A 1 227 ? 11.648 -16.906 -14.055 1 94.94 227 TRP A O 1
ATOM 1678 N N . GLY A 1 228 ? 12.672 -15.055 -13.289 1 95.06 228 GLY A N 1
ATOM 1679 C CA . GLY A 1 228 ? 12.773 -15.578 -11.938 1 95.06 228 GLY A CA 1
ATOM 1680 C C . GLY A 1 228 ? 11.602 -15.188 -11.055 1 95.06 228 GLY A C 1
ATOM 1681 O O . GLY A 1 228 ? 11.062 -14.086 -11.188 1 95.06 228 GLY A O 1
ATOM 1682 N N . TYR A 1 229 ? 11.211 -16.078 -10.211 1 94.56 229 TYR A N 1
ATOM 1683 C CA . TYR A 1 229 ? 10.172 -15.734 -9.242 1 94.56 229 TYR A CA 1
ATOM 1684 C C . TYR A 1 229 ? 10.648 -15.977 -7.816 1 94.56 229 TYR A C 1
ATOM 1686 O O . TYR A 1 229 ? 11.375 -16.938 -7.551 1 94.56 229 TYR A O 1
ATOM 1694 N N . LEU A 1 230 ? 10.359 -15.047 -6.977 1 96.06 230 LEU A N 1
ATOM 1695 C CA . LEU A 1 230 ? 10.461 -15.242 -5.535 1 96.06 230 LEU A CA 1
ATOM 1696 C C . LEU A 1 230 ? 9.07 -15.375 -4.906 1 96.06 230 LEU A C 1
ATOM 1698 O O . LEU A 1 230 ? 8.273 -14.438 -4.957 1 96.06 230 LEU A O 1
ATOM 1702 N N . GLY A 1 231 ? 8.797 -16.516 -4.312 1 93.88 231 GLY A N 1
ATOM 1703 C CA . GLY A 1 231 ? 7.469 -16.859 -3.846 1 93.88 231 GLY A CA 1
ATOM 1704 C C . GLY A 1 231 ? 7.18 -16.359 -2.441 1 93.88 231 GLY A C 1
ATOM 1705 O O . GLY A 1 231 ? 6.34 -15.477 -2.25 1 93.88 231 GLY A O 1
ATOM 1706 N N . THR A 1 232 ? 7.855 -16.953 -1.457 1 95.44 232 THR A N 1
ATOM 1707 C CA . THR A 1 232 ? 7.652 -16.562 -0.063 1 95.44 232 THR A CA 1
ATOM 1708 C C . THR A 1 232 ? 8.984 -16.266 0.617 1 95.44 232 THR A C 1
ATOM 1710 O O . THR A 1 232 ? 9.922 -17.062 0.538 1 95.44 232 THR A O 1
ATOM 1713 N N . LEU A 1 233 ? 9.055 -15.148 1.144 1 98 233 LEU A N 1
ATOM 1714 C CA . LEU A 1 233 ? 10.133 -14.773 2.047 1 98 233 LEU A CA 1
ATOM 1715 C C . LEU A 1 233 ? 9.633 -14.672 3.484 1 98 233 LEU A C 1
ATOM 1717 O O . LEU A 1 233 ? 8.648 -13.984 3.758 1 98 233 LEU A O 1
ATOM 1721 N N . ALA A 1 234 ? 10.25 -15.422 4.344 1 98.12 234 ALA A N 1
ATOM 1722 C CA . ALA A 1 234 ? 9.875 -15.398 5.754 1 98.12 234 ALA A CA 1
ATOM 1723 C C . ALA A 1 234 ? 11.109 -15.359 6.652 1 98.12 234 ALA A C 1
ATOM 1725 O O . ALA A 1 234 ? 12.086 -16.062 6.41 1 98.12 234 ALA A O 1
ATOM 1726 N N . VAL A 1 235 ? 11.133 -14.516 7.527 1 98.19 235 VAL A N 1
ATOM 1727 C CA . VAL A 1 235 ? 12.109 -14.414 8.609 1 98.19 235 VAL A CA 1
ATOM 1728 C C . VAL A 1 235 ? 11.391 -14.461 9.953 1 98.19 235 VAL A C 1
ATOM 1730 O O . VAL A 1 235 ? 10.344 -13.828 10.133 1 98.19 235 VAL A O 1
ATOM 1733 N N . THR A 1 236 ? 11.898 -15.203 10.867 1 97.06 236 THR A N 1
ATOM 1734 C CA . THR A 1 236 ? 11.273 -15.273 12.188 1 97.06 236 THR A CA 1
ATOM 1735 C C . THR A 1 236 ? 11.133 -13.883 12.797 1 97.06 236 THR A C 1
ATOM 1737 O O . THR A 1 236 ? 11.977 -13.016 12.57 1 97.06 236 THR A O 1
ATOM 1740 N N . ALA A 1 237 ? 10.102 -13.695 13.562 1 93.44 237 ALA A N 1
ATOM 1741 C CA . ALA A 1 237 ? 9.812 -12.398 14.156 1 93.44 237 ALA A CA 1
ATOM 1742 C C . ALA A 1 237 ? 11.008 -11.883 14.961 1 93.44 237 ALA A C 1
ATOM 1744 O O . ALA A 1 237 ? 11.367 -10.703 14.859 1 93.44 237 ALA A O 1
ATOM 1745 N N . ALA A 1 238 ? 11.656 -12.758 15.656 1 92.75 238 ALA A N 1
ATOM 1746 C CA . ALA A 1 238 ? 12.758 -12.383 16.547 1 92.75 238 ALA A CA 1
ATOM 1747 C C . ALA A 1 238 ? 13.992 -11.969 15.75 1 92.75 238 ALA A C 1
ATOM 1749 O O . ALA A 1 238 ? 14.867 -11.273 16.266 1 92.75 238 ALA A O 1
ATOM 1750 N N . ALA A 1 239 ? 14.07 -12.375 14.492 1 95.56 239 ALA A N 1
ATOM 1751 C CA . ALA A 1 239 ? 15.273 -12.148 13.695 1 95.56 239 ALA A CA 1
ATOM 1752 C C . ALA A 1 239 ? 15.062 -11.016 12.695 1 95.56 239 ALA A C 1
ATOM 1754 O O . ALA A 1 239 ? 15.977 -10.672 11.938 1 95.56 239 ALA A O 1
ATOM 1755 N N . ARG A 1 240 ? 13.914 -10.406 12.695 1 93.88 240 ARG A N 1
ATOM 1756 C CA . ARG A 1 240 ? 13.609 -9.375 11.703 1 93.88 240 ARG A CA 1
ATOM 1757 C C . ARG A 1 240 ? 14.344 -8.078 12.016 1 93.88 240 ARG A C 1
ATOM 1759 O O . ARG A 1 240 ? 14.766 -7.855 13.156 1 93.88 240 ARG A O 1
ATOM 1766 N N . GLY A 1 241 ? 14.57 -7.309 10.953 1 92.25 241 GLY A N 1
ATOM 1767 C CA . GLY A 1 241 ? 15.18 -6 11.109 1 92.25 241 GLY A CA 1
ATOM 1768 C C . GLY A 1 241 ? 16.703 -6.055 11.133 1 92.25 241 GLY A C 1
ATOM 1769 O O . GLY A 1 241 ? 17.359 -5.055 11.438 1 92.25 241 GLY A O 1
ATOM 1770 N N . ARG A 1 242 ? 17.234 -7.234 10.812 1 95.5 242 ARG A N 1
ATOM 1771 C CA . ARG A 1 242 ? 18.688 -7.41 10.906 1 95.5 242 ARG A CA 1
ATOM 1772 C C . ARG A 1 242 ? 19.297 -7.598 9.523 1 95.5 242 ARG A C 1
ATOM 1774 O O . ARG A 1 242 ? 20.5 -7.863 9.406 1 95.5 242 ARG A O 1
ATOM 1781 N N . GLY A 1 243 ? 18.484 -7.523 8.523 1 97.56 243 GLY A N 1
ATOM 1782 C CA . GLY A 1 243 ? 19.016 -7.629 7.172 1 97.56 243 GLY A CA 1
ATOM 1783 C C . GLY A 1 243 ? 18.984 -9.047 6.633 1 97.56 243 GLY A C 1
ATOM 1784 O O . GLY A 1 243 ? 19.438 -9.297 5.516 1 97.56 243 GLY A O 1
ATOM 1785 N N . ILE A 1 244 ? 18.406 -9.992 7.332 1 98.44 244 ILE A N 1
ATOM 1786 C CA . ILE A 1 244 ? 18.406 -11.398 6.938 1 98.44 244 ILE A CA 1
ATOM 1787 C C . ILE A 1 244 ? 17.594 -11.578 5.668 1 98.44 244 ILE A C 1
ATOM 1789 O O . ILE A 1 244 ? 17.984 -12.312 4.762 1 98.44 244 ILE A O 1
ATOM 1793 N N . GLY A 1 245 ? 16.438 -10.906 5.574 1 98.56 245 GLY A N 1
ATOM 1794 C CA . GLY A 1 245 ? 15.664 -10.945 4.344 1 98.56 245 GLY A CA 1
ATOM 1795 C C . GLY A 1 245 ? 16.438 -10.477 3.129 1 98.56 245 GLY A C 1
ATOM 1796 O O . GLY A 1 245 ? 16.328 -11.07 2.053 1 98.56 245 GLY A O 1
ATOM 1797 N N . ARG A 1 246 ? 17.219 -9.438 3.324 1 98.5 246 ARG A N 1
ATOM 1798 C CA . ARG A 1 246 ? 18.047 -8.906 2.246 1 98.5 246 ARG A CA 1
ATOM 1799 C C . ARG A 1 246 ? 19.125 -9.906 1.835 1 98.5 246 ARG A C 1
ATOM 1801 O O . ARG A 1 246 ? 19.391 -10.086 0.646 1 98.5 246 ARG A O 1
ATOM 1808 N N . ALA A 1 247 ? 19.734 -10.562 2.83 1 98.62 247 ALA A N 1
ATOM 1809 C CA . ALA A 1 247 ? 20.75 -11.562 2.539 1 98.62 247 ALA A CA 1
ATOM 1810 C C . ALA A 1 247 ? 20.172 -12.734 1.755 1 98.62 247 ALA A C 1
ATOM 1812 O O . ALA A 1 247 ? 20.766 -13.195 0.78 1 98.62 247 ALA A O 1
ATOM 1813 N N . LEU A 1 248 ? 19.031 -13.203 2.182 1 98.62 248 LEU A N 1
ATOM 1814 C CA . LEU A 1 248 ? 18.328 -14.281 1.487 1 98.62 248 LEU A CA 1
ATOM 1815 C C . LEU A 1 248 ? 18.016 -13.891 0.049 1 98.62 248 LEU A C 1
ATOM 1817 O O . LEU A 1 248 ? 18.266 -14.656 -0.881 1 98.62 248 LEU A O 1
ATOM 1821 N N . THR A 1 249 ? 17.516 -12.688 -0.123 1 98.56 249 THR A N 1
ATOM 1822 C CA . THR A 1 249 ? 17.094 -12.195 -1.434 1 98.56 249 THR A CA 1
ATOM 1823 C C . THR A 1 249 ? 18.312 -12.016 -2.346 1 98.56 249 THR A C 1
ATOM 1825 O O . THR A 1 249 ? 18.25 -12.305 -3.541 1 98.56 249 THR A O 1
ATOM 1828 N N . ALA A 1 250 ? 19.406 -11.539 -1.8 1 98.44 250 ALA A N 1
ATOM 1829 C CA . ALA A 1 250 ? 20.625 -11.375 -2.574 1 98.44 250 ALA A CA 1
ATOM 1830 C C . ALA A 1 250 ? 21.078 -12.695 -3.186 1 98.44 250 ALA A C 1
ATOM 1832 O O . ALA A 1 250 ? 21.406 -12.766 -4.375 1 98.44 250 ALA A O 1
ATOM 1833 N N . VAL A 1 251 ? 21.031 -13.727 -2.406 1 98 251 VAL A N 1
ATOM 1834 C CA . VAL A 1 251 ? 21.453 -15.047 -2.873 1 98 251 VAL A CA 1
ATOM 1835 C C . VAL A 1 251 ? 20.469 -15.555 -3.924 1 98 251 VAL A C 1
ATOM 1837 O O . VAL A 1 251 ? 20.875 -16.062 -4.977 1 98 251 VAL A O 1
ATOM 1840 N N . ALA A 1 252 ? 19.188 -15.445 -3.621 1 97.31 252 ALA A N 1
ATOM 1841 C CA . ALA A 1 252 ? 18.172 -15.898 -4.57 1 97.31 252 ALA A CA 1
ATOM 1842 C C . ALA A 1 252 ? 18.312 -15.172 -5.902 1 97.31 252 ALA A C 1
ATOM 1844 O O . ALA A 1 252 ? 18.219 -15.789 -6.965 1 97.31 252 ALA A O 1
ATOM 1845 N N . HIS A 1 253 ? 18.5 -13.859 -5.84 1 97.75 253 HIS A N 1
ATOM 1846 C CA . HIS A 1 253 ? 18.672 -13.062 -7.051 1 97.75 253 HIS A CA 1
ATOM 1847 C C . HIS A 1 253 ? 19.891 -13.539 -7.844 1 97.75 253 HIS A C 1
ATOM 1849 O O . HIS A 1 253 ? 19.828 -13.648 -9.07 1 97.75 253 HIS A O 1
ATOM 1855 N N . ASP A 1 254 ? 20.969 -13.797 -7.184 1 97.25 254 ASP A N 1
ATOM 1856 C CA . ASP A 1 254 ? 22.172 -14.289 -7.855 1 97.25 254 ASP A CA 1
ATOM 1857 C C . ASP A 1 254 ? 21.906 -15.625 -8.547 1 97.25 254 ASP A C 1
ATOM 1859 O O . ASP A 1 254 ? 22.297 -15.82 -9.703 1 97.25 254 ASP A O 1
ATOM 1863 N N . GLU A 1 255 ? 21.281 -16.469 -7.824 1 94.88 255 GLU A N 1
ATOM 1864 C CA . GLU A 1 255 ? 21.062 -17.812 -8.312 1 94.88 255 GLU A CA 1
ATOM 1865 C C . GLU A 1 255 ? 20.062 -17.828 -9.477 1 94.88 255 GLU A C 1
ATOM 1867 O O . GLU A 1 255 ? 20.156 -18.672 -10.367 1 94.88 255 GLU A O 1
ATOM 1872 N N . LEU A 1 256 ? 19.141 -16.922 -9.453 1 94.12 256 LEU A N 1
ATOM 1873 C CA . LEU A 1 256 ? 18.094 -16.891 -10.477 1 94.12 256 LEU A CA 1
ATOM 1874 C C . LEU A 1 256 ? 18.516 -16.031 -11.664 1 94.12 256 LEU A C 1
ATOM 1876 O O . LEU A 1 256 ? 17.859 -16.031 -12.703 1 94.12 256 LEU A O 1
ATOM 1880 N N . PHE A 1 257 ? 19.594 -15.359 -11.5 1 94.25 257 PHE A N 1
ATOM 1881 C CA . PHE A 1 257 ? 20.016 -14.414 -12.523 1 94.25 257 PHE A CA 1
ATOM 1882 C C . PHE A 1 257 ? 20.562 -15.141 -13.742 1 94.25 257 PHE A C 1
ATOM 1884 O O . PHE A 1 257 ? 21.328 -16.094 -13.617 1 94.25 257 PHE A O 1
ATOM 1891 N N . SER A 1 258 ? 20.094 -14.734 -14.852 1 90.19 258 SER A N 1
ATOM 1892 C CA . SER A 1 258 ? 20.641 -15.07 -16.156 1 90.19 258 SER A CA 1
ATOM 1893 C C . SER A 1 258 ? 20.578 -13.875 -17.109 1 90.19 258 SER A C 1
ATOM 1895 O O . SER A 1 258 ? 19.594 -13.133 -17.109 1 90.19 258 SER A O 1
ATOM 1897 N N . PRO A 1 259 ? 21.625 -13.719 -17.891 1 86.12 259 PRO A N 1
ATOM 1898 C CA . PRO A 1 259 ? 21.609 -12.586 -18.828 1 86.12 259 PRO A CA 1
ATOM 1899 C C . PRO A 1 259 ? 20.406 -12.625 -19.766 1 86.12 259 PRO A C 1
ATOM 1901 O O . PRO A 1 259 ? 19.984 -11.586 -20.281 1 86.12 259 PRO A O 1
ATOM 1904 N N . SER A 1 260 ? 19.875 -13.711 -19.984 1 90.12 260 SER A N 1
ATOM 1905 C CA . SER A 1 260 ? 18.75 -13.859 -20.906 1 90.12 260 SER A CA 1
ATOM 1906 C C . SER A 1 260 ? 17.422 -13.695 -20.188 1 90.12 260 SER A C 1
ATOM 1908 O O . SER A 1 260 ? 16.359 -13.656 -20.828 1 90.12 260 SER A O 1
ATOM 1910 N N . SER A 1 261 ? 17.484 -13.594 -18.875 1 93 261 SER A N 1
ATOM 1911 C CA . SER A 1 261 ? 16.266 -13.453 -18.094 1 93 261 SER A CA 1
ATOM 1912 C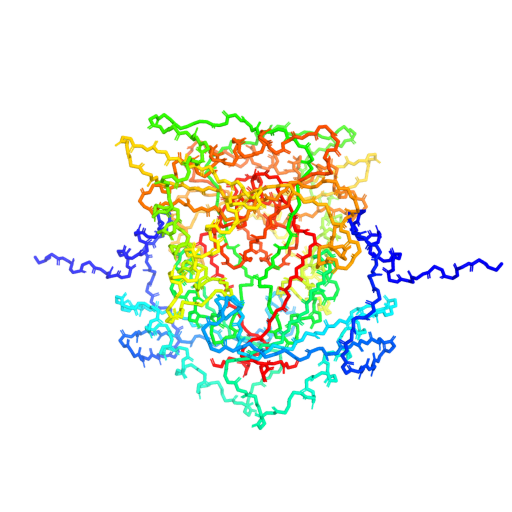 C . SER A 1 261 ? 15.609 -12.102 -18.344 1 93 261 SER A C 1
ATOM 1914 O O . SER A 1 261 ? 16.297 -11.102 -18.578 1 93 261 SER A O 1
ATOM 1916 N N . ARG A 1 262 ? 14.297 -12.031 -18.359 1 95.31 262 ARG A N 1
ATOM 1917 C CA . ARG A 1 262 ? 13.531 -10.797 -18.5 1 95.31 262 ARG A CA 1
ATOM 1918 C C . ARG A 1 262 ? 13.492 -10.023 -17.203 1 95.31 262 ARG A C 1
ATOM 1920 O O . ARG A 1 262 ? 13.227 -8.82 -17.188 1 95.31 262 ARG A O 1
ATOM 1927 N N . GLY A 1 263 ? 13.781 -10.695 -16.078 1 96.5 263 GLY A N 1
ATOM 1928 C CA . GLY A 1 263 ? 13.703 -10.109 -14.758 1 96.5 263 GLY A CA 1
ATOM 1929 C C . GLY A 1 263 ? 13.164 -11.07 -13.711 1 96.5 263 GLY A C 1
ATOM 1930 O O . GLY A 1 263 ? 13.156 -12.289 -13.922 1 96.5 263 GLY A O 1
ATOM 1931 N N . THR A 1 264 ? 12.859 -10.57 -12.586 1 97.19 264 THR A N 1
ATOM 1932 C CA . THR A 1 264 ? 12.227 -11.336 -11.516 1 97.19 264 THR A CA 1
ATOM 1933 C C . THR A 1 264 ? 10.891 -10.711 -11.125 1 97.19 264 THR A C 1
ATOM 1935 O O . THR A 1 264 ? 10.648 -9.539 -11.398 1 97.19 264 THR A O 1
ATOM 1938 N N . PHE A 1 265 ? 10.031 -11.508 -10.625 1 97.5 265 PHE A N 1
ATOM 1939 C CA . PHE A 1 265 ? 8.758 -10.984 -10.141 1 97.5 265 PHE A CA 1
ATOM 1940 C C . PHE A 1 265 ? 8.422 -11.57 -8.773 1 97.5 265 PHE A C 1
ATOM 1942 O O . PHE A 1 265 ? 8.93 -12.633 -8.406 1 97.5 265 PHE A O 1
ATOM 1949 N N . VAL A 1 266 ? 7.68 -10.828 -7.98 1 97.94 266 VAL A N 1
ATOM 1950 C CA . VAL A 1 266 ? 7.16 -11.211 -6.672 1 97.94 266 VAL A CA 1
ATOM 1951 C C . VAL A 1 266 ? 5.695 -10.797 -6.555 1 97.94 266 VAL A C 1
ATOM 1953 O O . VAL A 1 266 ? 5.176 -10.078 -7.414 1 97.94 266 VAL A O 1
ATOM 1956 N N . SER A 1 267 ? 5.035 -11.312 -5.551 1 96.94 267 SER A N 1
ATOM 1957 C CA . SER A 1 267 ? 3.727 -10.812 -5.133 1 96.94 267 SER A CA 1
ATOM 1958 C C . SER A 1 267 ? 3.742 -10.383 -3.672 1 96.94 267 SER A C 1
ATOM 1960 O O . SER A 1 267 ? 4.359 -11.039 -2.83 1 96.94 267 SER A O 1
ATOM 1962 N N . TYR A 1 268 ? 3.131 -9.289 -3.395 1 97.44 268 TYR A N 1
ATOM 1963 C CA . TYR A 1 268 ? 3.021 -8.836 -2.014 1 97.44 268 TYR A CA 1
ATOM 1964 C C . TYR A 1 268 ? 1.659 -8.203 -1.755 1 97.44 268 TYR A C 1
ATOM 1966 O O . TYR A 1 268 ? 0.929 -7.879 -2.693 1 97.44 268 TYR A O 1
ATOM 1974 N N . ASN A 1 269 ? 1.299 -8.102 -0.524 1 97.44 269 ASN A N 1
ATOM 1975 C CA . ASN A 1 269 ? 0.07 -7.438 -0.099 1 97.44 269 ASN A CA 1
ATOM 1976 C C . ASN A 1 269 ? 0.306 -5.961 0.205 1 97.44 269 ASN A C 1
ATOM 1978 O O . ASN A 1 269 ? 1.031 -5.621 1.142 1 97.44 269 ASN A O 1
ATOM 1982 N N . PRO A 1 270 ? -0.438 -5.09 -0.473 1 96.75 270 PRO A N 1
ATOM 1983 C CA . PRO A 1 270 ? -0.185 -3.656 -0.314 1 96.75 270 PRO A CA 1
ATOM 1984 C C . PRO A 1 270 ? -0.442 -3.164 1.108 1 96.75 270 PRO A C 1
ATOM 1986 O O . PRO A 1 270 ? 0.2 -2.215 1.563 1 96.75 270 PRO A O 1
ATOM 1989 N N . ALA A 1 271 ? -1.291 -3.809 1.835 1 96.25 271 ALA A N 1
ATOM 1990 C CA . ALA A 1 271 ? -1.616 -3.373 3.191 1 96.25 271 ALA A CA 1
ATOM 1991 C C . ALA A 1 271 ? -0.551 -3.832 4.184 1 96.25 271 ALA A C 1
ATOM 1993 O O . ALA A 1 271 ? -0.551 -3.408 5.344 1 96.25 271 ALA A O 1
ATOM 1994 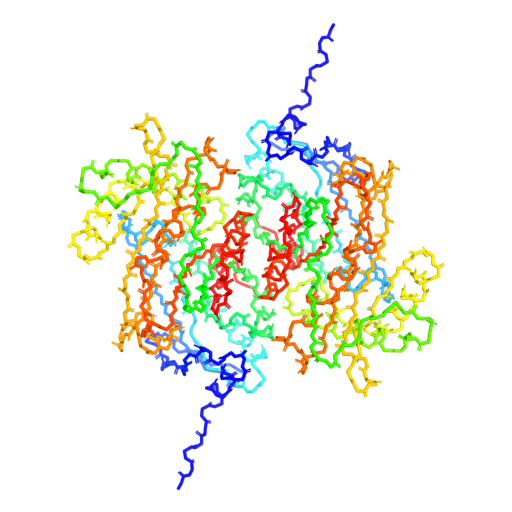N N . ASN A 1 272 ? 0.304 -4.754 3.762 1 97.44 272 ASN A N 1
ATOM 1995 C CA . ASN A 1 272 ? 1.412 -5.203 4.598 1 97.44 272 ASN A CA 1
ATOM 1996 C C . ASN A 1 272 ? 2.416 -4.078 4.848 1 97.44 272 ASN A C 1
ATOM 1998 O O . ASN A 1 272 ? 3.002 -3.547 3.904 1 97.44 272 ASN A O 1
ATOM 2002 N N . PRO A 1 273 ? 2.617 -3.697 6.109 1 97 273 PRO A N 1
ATOM 2003 C CA . PRO A 1 273 ? 3.498 -2.559 6.387 1 97 273 PRO A CA 1
ATOM 2004 C C . PRO A 1 273 ? 4.969 -2.879 6.141 1 97 273 PRO A C 1
ATOM 2006 O O . PRO A 1 273 ? 5.809 -1.974 6.133 1 97 273 PRO A O 1
ATOM 2009 N N . LEU A 1 274 ? 5.324 -4.125 5.895 1 97.12 274 LEU A N 1
ATOM 2010 C CA . LEU A 1 274 ? 6.719 -4.535 5.785 1 97.12 274 LEU A CA 1
ATOM 2011 C C . LEU A 1 274 ? 7.051 -4.945 4.352 1 97.12 274 LEU A C 1
ATOM 2013 O O . LEU A 1 274 ? 8.078 -4.531 3.811 1 97.12 274 LEU A O 1
ATOM 2017 N N . SER A 1 275 ? 6.188 -5.66 3.703 1 97.5 275 SER A N 1
ATOM 2018 C CA . SER A 1 275 ? 6.508 -6.344 2.455 1 97.5 275 SER A CA 1
ATOM 2019 C C . SER A 1 275 ? 6.707 -5.348 1.316 1 97.5 275 SER A C 1
ATOM 2021 O O . SER A 1 275 ? 7.711 -5.398 0.605 1 97.5 275 SER A O 1
ATOM 2023 N N . PRO A 1 276 ? 5.746 -4.398 1.113 1 98.31 276 PRO A N 1
ATOM 2024 C CA . PRO A 1 276 ? 6.004 -3.443 0.034 1 98.31 276 PRO A CA 1
ATOM 2025 C C . PRO A 1 276 ? 7.277 -2.631 0.258 1 98.31 276 PRO A C 1
ATOM 2027 O O . PRO A 1 276 ? 8.039 -2.396 -0.685 1 98.31 276 PRO A O 1
ATOM 2030 N N . VAL A 1 277 ? 7.539 -2.236 1.52 1 98.38 277 VAL A N 1
ATOM 2031 C CA . VAL A 1 277 ? 8.742 -1.48 1.853 1 98.38 277 VAL A CA 1
ATOM 2032 C C . VAL A 1 277 ? 9.977 -2.275 1.448 1 98.38 277 VAL A C 1
ATOM 2034 O O . VAL A 1 277 ? 10.875 -1.75 0.778 1 98.38 277 VAL A O 1
ATOM 2037 N N . PHE A 1 278 ? 9.969 -3.541 1.828 1 98.56 278 PHE A N 1
ATOM 2038 C CA . PHE A 1 278 ? 11.109 -4.41 1.557 1 98.56 278 PHE A CA 1
ATOM 2039 C C . PHE A 1 278 ? 11.32 -4.578 0.056 1 98.56 278 PHE A C 1
ATOM 2041 O O . PHE A 1 278 ? 12.406 -4.32 -0.459 1 98.56 278 PHE A O 1
ATOM 2048 N N . TRP A 1 279 ? 10.289 -4.957 -0.685 1 98.75 279 TRP A N 1
ATOM 2049 C CA . TRP A 1 279 ? 10.43 -5.332 -2.088 1 98.75 279 TRP A CA 1
ATOM 2050 C C . TRP A 1 279 ? 10.711 -4.105 -2.951 1 98.75 279 TRP A C 1
ATOM 2052 O O . TRP A 1 279 ? 11.469 -4.18 -3.922 1 98.75 279 TRP A O 1
ATOM 2062 N N . HIS A 1 280 ? 10.055 -2.975 -2.631 1 98.69 280 HIS A N 1
ATOM 2063 C CA . HIS A 1 280 ? 10.375 -1.756 -3.367 1 98.69 280 HIS A CA 1
ATOM 2064 C C . HIS A 1 280 ? 11.844 -1.371 -3.188 1 98.69 280 HIS A C 1
ATOM 2066 O O . HIS A 1 280 ? 12.5 -0.947 -4.141 1 98.69 280 HIS A O 1
ATOM 2072 N N . ARG A 1 281 ? 12.391 -1.538 -1.973 1 97.94 281 ARG A N 1
ATOM 2073 C CA . ARG A 1 281 ? 13.797 -1.25 -1.707 1 97.94 281 ARG A CA 1
ATOM 2074 C C . ARG A 1 281 ? 14.703 -2.209 -2.469 1 97.94 281 ARG A C 1
ATOM 2076 O O . ARG A 1 281 ? 15.844 -1.865 -2.799 1 97.94 281 ARG A O 1
ATOM 2083 N N . GLN A 1 282 ? 14.164 -3.424 -2.775 1 98.06 282 GLN A N 1
ATOM 2084 C CA . GLN A 1 282 ? 14.922 -4.414 -3.531 1 98.06 282 GLN A CA 1
ATOM 2085 C C . GLN A 1 282 ? 14.812 -4.164 -5.031 1 98.06 282 GLN A C 1
ATOM 2087 O O . GLN A 1 282 ? 15.336 -4.938 -5.836 1 98.06 282 GLN A O 1
ATOM 2092 N N . GLY A 1 283 ? 14.055 -3.156 -5.457 1 97.75 283 GLY A N 1
ATOM 2093 C CA . GLY A 1 283 ? 14.023 -2.764 -6.855 1 97.75 283 GLY A CA 1
ATOM 2094 C C . GLY A 1 283 ? 12.742 -3.162 -7.559 1 97.75 283 GLY A C 1
ATOM 2095 O O . GLY A 1 283 ? 12.578 -2.922 -8.758 1 97.75 283 GLY A O 1
ATOM 2096 N N . TYR A 1 284 ? 11.781 -3.734 -6.832 1 98.62 284 TYR A N 1
ATOM 2097 C CA . TYR A 1 284 ? 10.531 -4.172 -7.441 1 98.62 284 TYR A CA 1
ATOM 2098 C C . TYR A 1 284 ? 9.531 -3.021 -7.531 1 98.62 284 TYR A C 1
ATOM 2100 O O . TYR A 1 284 ? 9.555 -2.109 -6.703 1 98.62 284 TYR A O 1
ATOM 2108 N N . ARG A 1 285 ? 8.672 -3.049 -8.477 1 98.25 285 ARG A N 1
ATOM 2109 C CA . ARG A 1 285 ? 7.539 -2.141 -8.625 1 98.25 285 ARG A CA 1
ATOM 2110 C C . ARG A 1 285 ? 6.305 -2.885 -9.125 1 98.25 285 ARG A C 1
ATOM 2112 O O . ARG A 1 285 ? 6.418 -3.84 -9.891 1 98.25 285 ARG A O 1
ATOM 2119 N N . PRO A 1 286 ? 5.141 -2.449 -8.742 1 98.62 286 PRO A N 1
ATOM 2120 C CA . PRO A 1 286 ? 3.936 -3.178 -9.148 1 98.62 286 PRO A CA 1
ATOM 2121 C C . PRO A 1 286 ? 3.635 -3.043 -10.641 1 98.62 286 PRO A C 1
ATOM 2123 O O . PRO A 1 286 ? 3.795 -1.959 -11.203 1 98.62 286 PRO A O 1
ATOM 2126 N N . LEU A 1 287 ? 3.277 -4.117 -11.227 1 98.44 287 LEU A N 1
ATOM 2127 C CA . LEU A 1 287 ? 2.83 -4.156 -12.617 1 98.44 287 LEU A CA 1
ATOM 2128 C C . LEU A 1 287 ? 1.32 -4.367 -12.695 1 98.44 287 LEU A C 1
ATOM 2130 O O . LEU A 1 287 ? 0.638 -3.709 -13.477 1 98.44 287 LEU A O 1
ATOM 2134 N N . TRP A 1 288 ? 0.844 -5.27 -11.883 1 98.25 288 TRP A N 1
ATOM 2135 C CA . TRP A 1 288 ? -0.578 -5.566 -11.75 1 98.25 288 TRP A CA 1
ATOM 2136 C C . TRP A 1 288 ? -1.023 -5.449 -10.297 1 98.25 288 TRP A C 1
ATOM 2138 O O . TRP A 1 288 ? -0.262 -5.77 -9.375 1 98.25 288 TRP A O 1
ATOM 2148 N N . THR A 1 289 ? -2.182 -5.047 -10.125 1 98.31 289 THR A N 1
ATOM 2149 C CA . THR A 1 289 ? -2.822 -5.051 -8.812 1 98.31 289 THR A CA 1
ATOM 2150 C C . THR A 1 289 ? -4.148 -5.805 -8.859 1 98.31 289 THR A C 1
ATOM 2152 O O . THR A 1 289 ? -4.961 -5.586 -9.766 1 98.31 289 THR A O 1
ATOM 2155 N N . THR A 1 290 ? -4.289 -6.738 -7.988 1 98 290 THR A N 1
ATOM 2156 C CA . THR A 1 290 ? -5.586 -7.359 -7.758 1 98 290 THR A CA 1
ATOM 2157 C C . THR A 1 290 ? -6.367 -6.605 -6.684 1 98 290 THR A C 1
ATOM 2159 O O . THR A 1 290 ? -5.883 -6.445 -5.562 1 98 290 THR A O 1
ATOM 2162 N N . TRP A 1 291 ? -7.477 -6.137 -7.133 1 98.31 291 TRP A N 1
ATOM 2163 C CA . TRP A 1 291 ? -8.406 -5.426 -6.266 1 98.31 291 TRP A CA 1
ATOM 2164 C C . TRP A 1 291 ? -9.523 -6.348 -5.785 1 98.31 291 TRP A C 1
ATOM 2166 O O . TRP A 1 291 ? -10.031 -7.172 -6.551 1 98.31 291 TRP A O 1
ATOM 2176 N N . ALA A 1 292 ? -9.922 -6.152 -4.504 1 97.5 292 ALA A N 1
ATOM 2177 C CA . ALA A 1 292 ? -10.922 -7.074 -3.973 1 97.5 292 ALA A CA 1
ATOM 2178 C C . ALA A 1 292 ? -11.844 -6.367 -2.975 1 97.5 292 ALA A C 1
ATOM 2180 O O . ALA A 1 292 ? -11.461 -5.352 -2.387 1 97.5 292 ALA A O 1
ATOM 2181 N N . VAL A 1 293 ? -13.008 -6.875 -2.84 1 95.38 293 VAL A N 1
ATOM 2182 C CA . VAL A 1 293 ? -13.93 -6.547 -1.76 1 95.38 293 VAL A CA 1
ATOM 2183 C C . VAL A 1 293 ? -14.492 -7.828 -1.148 1 95.38 293 VAL A C 1
ATOM 2185 O O . VAL A 1 293 ? -14.805 -8.781 -1.867 1 95.38 293 VAL A O 1
ATOM 2188 N N . SER A 1 294 ? -14.5 -7.891 0.112 1 93.38 294 SER A N 1
ATOM 2189 C CA . SER A 1 294 ? -15.047 -9.023 0.857 1 93.38 294 SER A CA 1
ATOM 2190 C C . SER A 1 294 ? -15.984 -8.555 1.966 1 93.38 294 SER A C 1
ATOM 2192 O O . SER A 1 294 ? -15.68 -7.598 2.682 1 93.38 294 SER A O 1
ATOM 2194 N N . PRO A 1 295 ? -17.141 -9.234 2.225 1 92.56 295 PRO A N 1
ATOM 2195 C CA . PRO A 1 295 ? -17.734 -10.227 1.321 1 92.56 295 PRO A CA 1
ATOM 2196 C C . PRO A 1 295 ? -18.125 -9.633 -0.03 1 92.56 295 PRO A C 1
ATOM 2198 O O . PRO A 1 295 ? -18.062 -8.414 -0.215 1 92.56 295 PRO A O 1
ATOM 2201 N N . ALA A 1 296 ? -18.5 -10.484 -0.97 1 93.75 296 ALA A N 1
ATOM 2202 C CA . ALA A 1 296 ? -18.875 -10.047 -2.314 1 93.75 296 ALA A CA 1
ATOM 2203 C C . ALA A 1 296 ? -19.984 -9.016 -2.271 1 93.75 296 ALA A C 1
ATOM 2205 O O . ALA A 1 296 ? -20 -8.07 -3.064 1 93.75 296 ALA A O 1
ATOM 2206 N N . ALA A 1 297 ? -20.891 -9.102 -1.289 1 90.94 297 ALA A N 1
ATOM 2207 C CA . ALA A 1 297 ? -22.062 -8.242 -1.166 1 90.94 297 ALA A CA 1
ATOM 2208 C C . ALA A 1 297 ? -21.656 -6.812 -0.81 1 90.94 297 ALA A C 1
ATOM 2210 O O . ALA A 1 297 ? -22.469 -5.891 -0.891 1 90.94 297 ALA A O 1
ATOM 2211 N N . ALA A 1 298 ? -20.406 -6.602 -0.427 1 90.75 298 ALA A N 1
ATOM 2212 C CA . ALA A 1 298 ? -19.922 -5.273 -0.049 1 90.75 298 ALA A CA 1
ATOM 2213 C C . ALA A 1 298 ? -19.562 -4.449 -1.282 1 90.75 298 ALA A C 1
ATOM 2215 O O . ALA A 1 298 ? -19.25 -3.26 -1.174 1 90.75 298 ALA A O 1
ATOM 2216 N N . LEU A 1 299 ? -19.625 -5.066 -2.475 1 92.94 299 LEU A N 1
ATOM 2217 C CA . LEU A 1 299 ? -19.453 -4.309 -3.711 1 92.94 299 LEU A CA 1
ATOM 2218 C C . LEU A 1 299 ? -20.547 -3.248 -3.846 1 92.94 299 LEU A C 1
ATOM 2220 O O . LEU A 1 299 ? -21.734 -3.553 -3.736 1 92.94 299 LEU A O 1
ATOM 2224 N N . ARG A 1 300 ? -20.203 -1.982 -4.074 1 88.5 300 ARG A N 1
ATOM 2225 C CA . ARG A 1 300 ? -21.188 -0.905 -4.031 1 88.5 300 ARG A CA 1
ATOM 2226 C C . ARG A 1 300 ? -21.094 -0.023 -5.27 1 88.5 300 ARG A C 1
ATOM 2228 O O . ARG A 1 300 ? -20.031 0.079 -5.879 1 88.5 300 ARG A O 1
ATOM 2235 N N . MET B 1 1 ? 4.25 3.422 44.625 1 28.91 1 MET B N 1
ATOM 2236 C CA . MET B 1 1 ? 3.072 3.061 43.844 1 28.91 1 MET B CA 1
ATOM 2237 C C . MET B 1 1 ? 3.4 2.994 42.375 1 28.91 1 MET B C 1
ATOM 2239 O O . MET B 1 1 ? 3.719 4.012 41.75 1 28.91 1 MET B O 1
ATOM 2243 N N . THR B 1 2 ? 3.939 2.041 41.781 1 37.12 2 THR B N 1
ATOM 2244 C CA . THR B 1 2 ? 4.504 1.833 40.469 1 37.12 2 THR B CA 1
ATOM 2245 C C . THR B 1 2 ? 3.5 2.225 39.375 1 37.12 2 THR B C 1
ATOM 2247 O O . THR B 1 2 ? 2.354 1.772 39.406 1 37.12 2 THR B O 1
ATOM 2250 N N . ARG B 1 3 ? 3.49 3.457 38.969 1 39.59 3 ARG B N 1
ATOM 2251 C CA . ARG B 1 3 ? 2.6 3.957 37.938 1 39.59 3 ARG B CA 1
ATOM 2252 C C . ARG B 1 3 ? 2.203 2.844 36.969 1 39.59 3 ARG B C 1
ATOM 2254 O O . ARG B 1 3 ? 3.057 2.266 36.281 1 39.59 3 ARG B O 1
ATOM 2261 N N . GLN B 1 4 ? 1.194 2.057 37.156 1 46.16 4 GLN B N 1
ATOM 2262 C CA . GLN B 1 4 ? 0.601 1.044 36.281 1 46.16 4 GLN B CA 1
ATOM 2263 C C . GLN B 1 4 ? 0.744 1.426 34.812 1 46.16 4 GLN B C 1
ATOM 2265 O O . GLN B 1 4 ? 0.32 2.508 34.406 1 46.16 4 GLN B O 1
ATOM 2270 N N . ALA B 1 5 ? 1.851 0.981 34.156 1 58.84 5 ALA B N 1
ATOM 2271 C CA . ALA B 1 5 ? 2.246 1.236 32.781 1 58.84 5 ALA B CA 1
ATOM 2272 C C . ALA B 1 5 ? 1.031 1.241 31.859 1 58.84 5 ALA B C 1
ATOM 2274 O O . ALA B 1 5 ? 0.121 0.424 32 1 58.84 5 ALA B O 1
ATOM 2275 N N . ASP B 1 6 ? 0.582 2.352 31.125 1 84.94 6 ASP B N 1
ATOM 2276 C CA . ASP B 1 6 ? -0.417 2.465 30.062 1 84.94 6 ASP B CA 1
ATOM 2277 C C . ASP B 1 6 ? -0.233 1.369 29.016 1 84.94 6 ASP B C 1
ATOM 2279 O O . ASP B 1 6 ? 0.758 1.363 28.281 1 84.94 6 ASP B O 1
ATOM 2283 N N . PRO B 1 7 ? -1 0.261 29.219 1 89.38 7 PRO B N 1
ATOM 2284 C CA . PRO B 1 7 ? -0.845 -0.899 28.328 1 89.38 7 PRO B CA 1
ATOM 2285 C C . PRO B 1 7 ? -0.717 -0.511 26.859 1 89.38 7 PRO B C 1
ATOM 2287 O O . PRO B 1 7 ? 0.028 -1.148 26.109 1 89.38 7 PRO B O 1
ATOM 2290 N N . GLN B 1 8 ? -1.36 0.484 26.453 1 93.81 8 GLN B N 1
ATOM 2291 C CA . GLN B 1 8 ? -1.272 0.891 25.062 1 93.81 8 GLN B CA 1
ATOM 2292 C C . GLN B 1 8 ? 0.083 1.52 24.75 1 93.81 8 GLN B C 1
ATOM 2294 O O . GLN B 1 8 ? 0.637 1.317 23.672 1 93.81 8 GLN B O 1
ATOM 2299 N N . ALA B 1 9 ? 0.572 2.273 25.688 1 93.88 9 ALA B N 1
ATOM 2300 C CA . ALA B 1 9 ? 1.91 2.832 25.516 1 93.88 9 ALA B CA 1
ATOM 2301 C C . ALA B 1 9 ? 2.951 1.727 25.359 1 93.88 9 ALA B C 1
ATOM 2303 O O . ALA B 1 9 ? 3.838 1.815 24.5 1 93.88 9 ALA B O 1
ATOM 2304 N N . ALA B 1 10 ? 2.828 0.726 26.203 1 95.12 10 ALA B N 1
ATOM 2305 C CA . ALA B 1 10 ? 3.742 -0.41 26.125 1 95.12 10 ALA B CA 1
ATOM 2306 C C . ALA B 1 10 ? 3.611 -1.131 24.797 1 95.12 10 ALA B C 1
ATOM 2308 O O . ALA B 1 10 ? 4.613 -1.537 24.203 1 95.12 10 ALA B O 1
ATOM 2309 N N . ARG B 1 11 ? 2.428 -1.255 24.344 1 95.75 11 ARG B N 1
ATOM 2310 C CA . ARG B 1 11 ? 2.184 -1.896 23.047 1 95.75 11 ARG B CA 1
ATOM 2311 C C . ARG B 1 11 ? 2.814 -1.099 21.906 1 95.75 11 ARG B C 1
ATOM 2313 O O . ARG B 1 11 ? 3.498 -1.664 21.062 1 95.75 11 ARG B O 1
ATOM 2320 N N . PHE B 1 12 ? 2.561 0.228 21.906 1 96.38 12 PHE B N 1
ATOM 2321 C CA . PHE B 1 12 ? 3.129 1.082 20.875 1 96.38 12 PHE B CA 1
ATOM 2322 C C . PHE B 1 12 ? 4.648 0.972 20.859 1 96.38 12 PHE B C 1
ATOM 2324 O O . PHE B 1 12 ? 5.254 0.795 19.797 1 96.38 12 PHE B O 1
ATOM 2331 N N . ALA B 1 13 ? 5.234 0.968 22.031 1 95.56 13 ALA B N 1
ATOM 2332 C CA . ALA B 1 13 ? 6.688 0.895 22.141 1 95.56 13 ALA B CA 1
ATOM 2333 C C . ALA B 1 13 ? 7.215 -0.433 21.609 1 95.56 13 ALA B C 1
ATOM 2335 O O . ALA B 1 13 ? 8.289 -0.484 21 1 95.56 13 ALA B O 1
ATOM 2336 N N . ALA B 1 14 ? 6.465 -1.465 21.859 1 95.25 14 ALA B N 1
ATOM 2337 C CA . ALA B 1 14 ? 6.871 -2.795 21.406 1 95.25 14 ALA B CA 1
ATOM 2338 C C . ALA B 1 14 ? 6.75 -2.922 19.891 1 95.25 14 ALA B C 1
ATOM 2340 O O . ALA B 1 14 ? 7.52 -3.65 19.266 1 95.25 14 ALA B O 1
ATOM 2341 N N . LEU B 1 15 ? 5.852 -2.223 19.312 1 95.69 15 LEU B N 1
ATOM 2342 C CA . LEU B 1 15 ? 5.605 -2.271 17.875 1 95.69 15 LEU B CA 1
ATOM 2343 C C . LEU B 1 15 ? 6.695 -1.526 17.109 1 95.69 15 LEU B C 1
ATOM 2345 O O . LEU B 1 15 ? 7.172 -2.004 16.078 1 95.69 15 LEU B O 1
ATOM 2349 N N . ASP B 1 16 ? 7.043 -0.345 17.594 1 96 16 ASP B N 1
ATOM 2350 C CA . ASP B 1 16 ? 7.988 0.547 16.922 1 96 16 ASP B CA 1
ATOM 2351 C C . ASP B 1 16 ? 8.539 1.589 17.891 1 96 16 ASP B C 1
ATOM 2353 O O . ASP B 1 16 ? 7.781 2.391 18.438 1 96 16 ASP B O 1
ATOM 2357 N N . PRO B 1 17 ? 9.82 1.631 18.047 1 94.44 17 PRO B N 1
ATOM 2358 C CA . PRO B 1 17 ? 10.398 2.553 19.031 1 94.44 17 PRO B CA 1
ATOM 2359 C C . PRO B 1 17 ? 10.18 4.02 18.656 1 94.44 17 PRO B C 1
ATOM 2361 O O . PRO B 1 17 ? 10.367 4.902 19.5 1 94.44 17 PRO B O 1
ATOM 2364 N N . LEU B 1 18 ? 9.75 4.305 17.453 1 95.75 18 LEU B N 1
ATOM 2365 C CA . LEU B 1 18 ? 9.547 5.688 17.031 1 95.75 18 LEU B CA 1
ATOM 2366 C C . LEU B 1 18 ? 8.125 6.148 17.344 1 95.75 18 LEU B C 1
ATOM 2368 O O . LEU B 1 18 ? 7.805 7.324 17.188 1 95.75 18 LEU B O 1
ATOM 2372 N N . LEU B 1 19 ? 7.262 5.27 17.781 1 96.06 19 LEU B N 1
ATOM 2373 C CA . LEU B 1 19 ? 5.914 5.688 18.141 1 96.06 19 LEU B CA 1
ATOM 2374 C C . LEU B 1 19 ? 5.926 6.441 19.469 1 96.06 19 LEU B C 1
ATOM 2376 O O . LEU B 1 19 ? 6.469 5.953 20.469 1 96.06 19 LEU B O 1
ATOM 2380 N N . PRO B 1 20 ? 5.352 7.621 19.5 1 92.62 20 PRO B N 1
ATOM 2381 C CA . PRO B 1 20 ? 5.184 8.281 20.797 1 92.62 20 PRO B CA 1
ATOM 2382 C C . PRO B 1 20 ? 4.133 7.602 21.672 1 92.62 20 PRO B C 1
ATOM 2384 O O . PRO B 1 20 ? 3.35 6.785 21.188 1 92.62 20 PRO B O 1
ATOM 2387 N N . PRO B 1 21 ? 4.203 7.91 22.953 1 89.88 21 PRO B N 1
ATOM 2388 C CA . PRO B 1 21 ? 3.076 7.469 23.781 1 89.88 21 PRO B CA 1
ATOM 2389 C C . PRO B 1 21 ? 1.733 7.996 23.281 1 89.88 21 PRO B C 1
ATOM 2391 O O . PRO B 1 21 ? 1.66 9.109 22.766 1 89.88 21 PRO B O 1
ATOM 2394 N N . PRO B 1 22 ? 0.762 7.129 23.391 1 88.25 22 PRO B N 1
ATOM 2395 C CA . PRO B 1 22 ? -0.544 7.578 22.906 1 88.25 22 PRO B CA 1
ATOM 2396 C C . PRO B 1 22 ? -1.037 8.836 23.609 1 88.25 22 PRO B C 1
ATOM 2398 O O . PRO B 1 22 ? -0.914 8.953 24.828 1 88.25 22 PRO B O 1
ATOM 2401 N N . PRO B 1 23 ? -1.527 9.734 22.797 1 81.62 23 PRO B N 1
ATOM 2402 C CA . PRO B 1 23 ? -2.145 10.898 23.438 1 81.62 23 PRO B CA 1
ATOM 2403 C C . PRO B 1 23 ? -3.473 10.57 24.109 1 81.62 23 PRO B C 1
ATOM 2405 O O . PRO B 1 23 ? -4.047 9.508 23.859 1 81.62 23 PRO B O 1
ATOM 2408 N N . PRO B 1 24 ? -3.861 11.508 25 1 87.38 24 PRO B N 1
ATOM 2409 C CA . PRO B 1 24 ? -5.223 11.344 25.516 1 87.38 24 PRO B CA 1
ATOM 2410 C C . PRO B 1 24 ? -6.277 11.375 24.406 1 87.38 24 PRO B C 1
ATOM 2412 O O . PRO B 1 24 ? -6.043 11.953 23.344 1 87.38 24 PRO B O 1
ATOM 2415 N N . LEU B 1 25 ? -7.367 10.719 24.703 1 93.31 25 LEU B N 1
ATOM 2416 C CA . LEU B 1 25 ? -8.453 10.742 23.719 1 93.31 25 LEU B CA 1
ATOM 2417 C C . LEU B 1 25 ? -8.906 12.172 23.453 1 93.31 25 LEU B C 1
ATOM 2419 O O . LEU B 1 25 ? -9.117 12.953 24.391 1 93.31 25 LEU B O 1
ATOM 2423 N N . PRO B 1 26 ? -9.008 12.539 22.219 1 92.75 26 PRO B N 1
ATOM 2424 C CA . PRO B 1 26 ? -9.523 13.867 21.891 1 92.75 26 PRO B CA 1
ATOM 2425 C C . PRO B 1 26 ? -11.023 14.008 22.188 1 92.75 26 PRO B C 1
ATOM 2427 O O . PRO B 1 26 ? -11.695 13.008 22.453 1 92.75 26 PRO B O 1
ATOM 2430 N N . PRO B 1 27 ? -11.5 15.234 22.188 1 94 27 PRO B N 1
ATOM 2431 C CA . PRO B 1 27 ? -12.938 15.422 22.375 1 94 27 PRO B CA 1
ATOM 2432 C C . PRO B 1 27 ? -13.773 14.742 21.297 1 94 27 PRO B C 1
ATOM 2434 O O . PRO B 1 27 ? -13.352 14.664 20.141 1 94 27 PRO B O 1
ATOM 2437 N N . GLY B 1 28 ? -14.922 14.195 21.641 1 96.56 28 GLY B N 1
ATOM 2438 C CA . GLY B 1 28 ? -15.867 13.508 20.781 1 96.56 28 GLY B CA 1
ATOM 2439 C C . GLY B 1 28 ? -16.891 12.695 21.531 1 96.56 28 GLY B C 1
ATOM 2440 O O . GLY B 1 28 ? -16.938 12.742 22.766 1 96.56 28 GLY B O 1
ATOM 2441 N N . GLU B 1 29 ? -17.812 12.055 20.875 1 96.38 29 GLU B N 1
ATOM 2442 C CA . GLU B 1 29 ? -18.781 11.156 21.484 1 96.38 29 GLU B CA 1
ATOM 2443 C C . GLU B 1 29 ? -18.109 9.906 22.031 1 96.38 29 GLU B C 1
ATOM 2445 O O . GLU B 1 29 ? -17.453 9.164 21.297 1 96.38 29 GLU B O 1
ATOM 2450 N N . PRO B 1 30 ? -18.266 9.672 23.297 1 97.38 30 PRO B N 1
ATOM 2451 C CA . PRO B 1 30 ? -17.625 8.492 23.875 1 97.38 30 PRO B CA 1
ATOM 2452 C C . PRO B 1 30 ? -18.234 7.184 23.375 1 97.38 30 PRO B C 1
ATOM 2454 O O . PRO B 1 30 ? -19.438 7.113 23.141 1 97.38 30 PRO B O 1
ATOM 2457 N N . VAL B 1 31 ? -17.391 6.234 23.156 1 97 31 VAL B N 1
ATOM 2458 C CA . VAL B 1 31 ? -17.812 4.887 22.781 1 97 31 VAL B CA 1
ATOM 2459 C C . VAL B 1 31 ? -17 3.855 23.562 1 97 31 VAL B C 1
ATOM 2461 O O . VAL B 1 31 ? -15.797 4.055 23.797 1 97 31 VAL B O 1
ATOM 2464 N N . GLU B 1 32 ? -17.641 2.809 24 1 97.81 32 GLU B N 1
ATOM 2465 C CA . GLU B 1 32 ? -16.984 1.72 24.734 1 97.81 32 GLU B CA 1
ATOM 2466 C C . GLU B 1 32 ? -17.531 0.364 24.281 1 97.81 32 GLU B C 1
ATOM 2468 O O . GLU B 1 32 ? -18.734 0.205 24.094 1 97.81 32 GLU B O 1
ATOM 2473 N N . ALA B 1 33 ? -16.625 -0.557 24.094 1 98.12 33 ALA B N 1
ATOM 2474 C CA . ALA B 1 33 ? -17 -1.914 23.719 1 98.12 33 ALA B CA 1
ATOM 2475 C C . ALA B 1 33 ? -15.812 -2.869 23.828 1 98.12 33 ALA B C 1
ATOM 2477 O O . ALA B 1 33 ? -14.688 -2.506 23.484 1 98.12 33 ALA B O 1
ATOM 2478 N N . GLY B 1 34 ? -16.031 -4.082 24.281 1 97.38 34 GLY B N 1
ATOM 2479 C CA . GLY B 1 34 ? -15.023 -5.129 24.281 1 97.38 34 GLY B CA 1
ATOM 2480 C C . GLY B 1 34 ? -13.797 -4.766 25.094 1 97.38 34 GLY B C 1
ATOM 2481 O O . GLY B 1 34 ? -12.672 -5.09 24.703 1 97.38 34 GLY B O 1
ATOM 2482 N N . GLY B 1 35 ? -13.961 -3.949 26.094 1 97.19 35 GLY B N 1
ATOM 2483 C CA . GLY B 1 35 ? -12.836 -3.537 26.922 1 97.19 35 GLY B CA 1
ATOM 2484 C C . GLY B 1 35 ? -12.078 -2.355 26.344 1 97.19 35 GLY B C 1
ATOM 2485 O O . GLY B 1 35 ? -11.109 -1.885 26.953 1 97.19 35 GLY B O 1
ATOM 2486 N N . ALA B 1 36 ? -12.523 -1.928 25.172 1 97.75 36 ALA B N 1
ATOM 2487 C CA . ALA B 1 36 ? -11.914 -0.77 24.531 1 97.75 36 ALA B CA 1
ATOM 2488 C C . ALA B 1 36 ? -12.711 0.501 24.812 1 97.75 36 ALA B C 1
ATOM 2490 O O . ALA B 1 36 ? -13.922 0.444 25.031 1 97.75 36 ALA B O 1
ATOM 2491 N N . VAL B 1 37 ? -12.031 1.592 24.797 1 97.81 37 VAL B N 1
ATOM 2492 C CA . VAL B 1 37 ? -12.664 2.898 24.938 1 97.81 37 VAL B CA 1
ATOM 2493 C C . VAL B 1 37 ? -12.211 3.818 23.812 1 97.81 37 VAL B C 1
ATOM 2495 O O . VAL B 1 37 ? -11.086 3.705 23.328 1 97.81 37 VAL B O 1
ATOM 2498 N N . GLY B 1 38 ? -13.156 4.684 23.328 1 97.62 38 GLY B N 1
ATOM 2499 C CA . GLY B 1 38 ? -12.797 5.609 22.266 1 97.62 38 GLY B CA 1
ATOM 2500 C C . GLY B 1 38 ? -13.695 6.832 22.203 1 97.62 38 GLY B C 1
ATOM 2501 O O . GLY B 1 38 ? -14.594 6.984 23.031 1 97.62 38 GLY B O 1
ATOM 2502 N N . THR B 1 39 ? -13.375 7.734 21.391 1 97.75 39 THR B N 1
ATOM 2503 C CA . THR B 1 39 ? -14.203 8.891 21.062 1 97.75 39 THR B CA 1
ATOM 2504 C C . THR B 1 39 ? -14.406 9 19.547 1 97.75 39 THR B C 1
ATOM 2506 O O . THR B 1 39 ? -13.492 8.695 18.781 1 97.75 39 THR B O 1
ATOM 2509 N N . ILE B 1 40 ? -15.594 9.375 19.125 1 96.81 40 ILE B N 1
ATOM 2510 C CA . ILE B 1 40 ? -15.914 9.648 17.719 1 96.81 40 ILE B CA 1
ATOM 2511 C C . ILE B 1 40 ? -16.078 11.156 17.516 1 96.81 40 ILE B C 1
ATOM 2513 O O . ILE B 1 40 ? -17.016 11.758 18.031 1 96.81 40 ILE B O 1
ATOM 2517 N N . ALA B 1 41 ? -15.117 11.75 16.844 1 96.12 41 ALA B N 1
ATOM 2518 C CA . ALA B 1 41 ? -15.25 13.148 16.422 1 96.12 41 ALA B CA 1
ATOM 2519 C C . ALA B 1 41 ? -16.016 13.258 15.117 1 96.12 41 ALA B C 1
ATOM 2521 O O . ALA B 1 41 ? -15.805 12.469 14.195 1 96.12 41 ALA B O 1
ATOM 2522 N N . ARG B 1 42 ? -16.922 14.219 15.023 1 94.75 42 ARG B N 1
ATOM 2523 C CA . ARG B 1 42 ? -17.672 14.508 13.805 1 94.75 42 ARG B CA 1
ATOM 2524 C C . ARG B 1 42 ? -17.359 15.898 13.281 1 94.75 42 ARG B C 1
ATOM 2526 O O . ARG B 1 42 ? -17.641 16.906 13.945 1 94.75 42 ARG B O 1
ATOM 2533 N N . LEU B 1 43 ? -16.766 15.875 12.117 1 95.19 43 LEU B N 1
ATOM 2534 C CA . LEU B 1 43 ? -16.328 17.141 11.516 1 95.19 43 LEU B CA 1
ATOM 2535 C C . LEU B 1 43 ? -17.141 17.438 10.258 1 95.19 43 LEU B C 1
ATOM 2537 O O . LEU B 1 43 ? -17.547 16.516 9.547 1 95.19 43 LEU B O 1
ATOM 2541 N N . ARG B 1 44 ? -17.375 18.719 10.031 1 95.88 44 ARG B N 1
ATOM 2542 C CA . ARG B 1 44 ? -17.984 19.234 8.805 1 95.88 44 ARG B CA 1
ATOM 2543 C C . ARG B 1 44 ? -17.125 20.328 8.18 1 95.88 44 ARG B C 1
ATOM 2545 O O . ARG B 1 44 ? -16.734 21.266 8.859 1 95.88 44 ARG B O 1
ATOM 2552 N N . PHE B 1 45 ? -16.859 20.141 6.922 1 96.12 45 PHE B N 1
ATOM 2553 C CA . PHE B 1 45 ? -16.062 21.141 6.219 1 96.12 45 PHE B CA 1
ATOM 2554 C C . PHE B 1 45 ? -16.906 21.891 5.191 1 96.12 45 PHE B C 1
ATOM 2556 O O . PHE B 1 45 ? -17.609 21.266 4.402 1 96.12 45 PHE B O 1
ATOM 2563 N N . PRO B 1 46 ? -16.875 23.156 5.18 1 96.19 46 PRO B N 1
ATOM 2564 C CA . PRO B 1 46 ? -17.719 23.938 4.27 1 96.19 46 PRO B CA 1
ATOM 2565 C C . PRO B 1 46 ? -17.25 23.844 2.816 1 96.19 46 PRO B C 1
ATOM 2567 O O . PRO B 1 46 ? -16.062 23.641 2.555 1 96.19 46 PRO B O 1
ATOM 2570 N N . VAL B 1 47 ? -18.156 24.062 1.959 1 95.56 47 VAL B N 1
ATOM 2571 C CA . VAL B 1 47 ? -17.859 24.141 0.53 1 95.56 47 VAL B CA 1
ATOM 2572 C C . VAL B 1 47 ? -16.828 25.219 0.261 1 95.56 47 VAL B C 1
ATOM 2574 O O . VAL B 1 47 ? -16.891 26.312 0.831 1 95.56 47 VAL B O 1
ATOM 2577 N N . GLY B 1 48 ? -15.844 24.859 -0.547 1 95.75 48 GLY B N 1
ATOM 2578 C CA . GLY B 1 48 ? -14.844 25.844 -0.945 1 95.75 48 GLY B CA 1
ATOM 2579 C C . GLY B 1 48 ? -13.656 25.891 -0.001 1 95.75 48 GLY B C 1
ATOM 2580 O O . GLY B 1 48 ? -12.703 26.641 -0.236 1 95.75 48 GLY B O 1
ATOM 2581 N N . SER B 1 49 ? -13.703 25.141 1.105 1 96.25 49 SER B N 1
ATOM 2582 C CA . SER B 1 49 ? -12.602 25.172 2.062 1 96.25 49 SER B CA 1
ATOM 2583 C C . SER B 1 49 ? -11.422 24.344 1.564 1 96.25 49 SER B C 1
ATOM 2585 O O . SER B 1 49 ? -11.578 23.469 0.709 1 96.25 49 SER B O 1
ATOM 2587 N N . TRP B 1 50 ? -10.203 24.625 2.113 1 95.5 50 TRP B N 1
ATOM 2588 C CA . TRP B 1 50 ? -8.977 23.875 1.847 1 95.5 50 TRP B CA 1
ATOM 2589 C C . TRP B 1 50 ? -9.164 22.406 2.195 1 95.5 50 TRP B C 1
ATOM 2591 O O . TRP B 1 50 ? -8.781 21.516 1.423 1 95.5 50 TRP B O 1
ATOM 2601 N N . GLN B 1 51 ? -9.859 22.141 3.277 1 95.56 51 GLN B N 1
ATOM 2602 C CA . GLN B 1 51 ? -10.039 20.781 3.777 1 95.56 51 GLN B CA 1
ATOM 2603 C C . GLN B 1 51 ? -10.828 19.938 2.783 1 95.56 51 GLN B C 1
ATOM 2605 O O . GLN B 1 51 ? -10.594 18.734 2.668 1 95.56 51 GLN B O 1
ATOM 2610 N N . ARG B 1 52 ? -11.664 20.547 2.02 1 96.44 52 ARG B N 1
ATOM 2611 C CA . ARG B 1 52 ? -12.539 19.828 1.099 1 96.44 52 ARG B CA 1
ATOM 2612 C C . ARG B 1 52 ? -11.75 19.281 -0.091 1 96.44 52 ARG B C 1
ATOM 2614 O O . ARG B 1 52 ? -12.258 18.453 -0.843 1 96.44 52 ARG B O 1
ATOM 2621 N N . LEU B 1 53 ? -10.477 19.719 -0.288 1 96.94 53 LEU B N 1
ATOM 2622 C CA . LEU B 1 53 ? -9.617 19.172 -1.33 1 96.94 53 LEU B CA 1
ATOM 2623 C C . LEU B 1 53 ? -9.062 17.812 -0.906 1 96.94 53 LEU B C 1
ATOM 2625 O O . LEU B 1 53 ? -8.578 17.047 -1.743 1 96.94 53 LEU B O 1
ATOM 2629 N N . TRP B 1 54 ? -9.172 17.516 0.447 1 94.94 54 TRP B N 1
ATOM 2630 C CA . TRP B 1 54 ? -8.516 16.328 0.969 1 94.94 54 TRP B CA 1
ATOM 2631 C C . TRP B 1 54 ? -9.469 15.508 1.838 1 94.94 54 TRP B C 1
ATOM 2633 O O . TRP B 1 54 ? -9.07 14.508 2.439 1 94.94 54 TRP B O 1
ATOM 2643 N N . SER B 1 55 ? -10.672 15.969 2.025 1 94.69 55 SER B N 1
ATOM 2644 C CA . SER B 1 55 ? -11.672 15.336 2.875 1 94.69 55 SER B CA 1
ATOM 2645 C C . SER B 1 55 ? -13.07 15.469 2.281 1 94.69 55 SER B C 1
ATOM 2647 O O . SER B 1 55 ? -13.32 16.375 1.478 1 94.69 55 SER B O 1
ATOM 2649 N N . PRO B 1 56 ? -13.945 14.562 2.662 1 95.31 56 PRO B N 1
ATOM 2650 C CA . PRO B 1 56 ? -15.352 14.797 2.33 1 95.31 56 PRO B CA 1
ATOM 2651 C C . PRO B 1 56 ? -15.984 15.906 3.168 1 95.31 56 PRO B C 1
ATOM 2653 O O . PRO B 1 56 ? -15.32 16.469 4.043 1 95.31 56 PRO B O 1
ATOM 2656 N N . ALA B 1 57 ? -17.188 16.219 2.828 1 95.38 57 ALA B N 1
ATOM 2657 C CA . ALA B 1 57 ? -17.938 17.219 3.566 1 95.38 57 ALA B CA 1
ATOM 2658 C C . ALA B 1 57 ? -18.125 16.812 5.023 1 95.38 57 ALA B C 1
ATOM 2660 O O . ALA B 1 57 ? -18.094 17.656 5.922 1 95.38 57 ALA B O 1
ATOM 2661 N N . ARG B 1 58 ? -18.359 15.531 5.25 1 94.75 58 ARG B N 1
ATOM 2662 C CA . ARG B 1 58 ? -18.578 15.008 6.59 1 94.75 58 ARG B CA 1
ATOM 2663 C C . ARG B 1 58 ? -17.578 13.906 6.922 1 94.75 58 ARG B C 1
ATOM 2665 O O . ARG B 1 58 ? -17.516 12.883 6.23 1 94.75 58 ARG B O 1
ATOM 2672 N N . LEU B 1 59 ? -16.875 14.125 7.977 1 95.62 59 LEU B N 1
ATOM 2673 C CA . LEU B 1 59 ? -15.828 13.188 8.391 1 95.62 59 LEU B CA 1
ATOM 2674 C C . LEU B 1 59 ? -16.031 12.75 9.836 1 95.62 59 LEU B C 1
ATOM 2676 O O . LEU B 1 59 ? -16.266 13.578 10.711 1 95.62 59 LEU B O 1
ATOM 2680 N N . GLN B 1 60 ? -16.078 11.492 10.047 1 96.31 60 GLN B N 1
ATOM 2681 C CA . GLN B 1 60 ? -16.031 10.945 11.398 1 96.31 60 GLN B CA 1
ATOM 2682 C C . GLN B 1 60 ? -14.688 10.289 11.695 1 96.31 60 GLN B C 1
ATOM 2684 O O . GLN B 1 60 ? -14.148 9.57 10.852 1 96.31 60 GLN B O 1
ATOM 2689 N N . ILE B 1 61 ? -14.164 10.562 12.836 1 96.69 61 ILE B N 1
ATOM 2690 C CA . ILE B 1 61 ? -12.859 10.047 13.234 1 96.69 61 ILE B CA 1
ATOM 2691 C C . ILE B 1 61 ? -12.977 9.281 14.547 1 96.69 61 ILE B C 1
ATOM 2693 O O . ILE B 1 61 ? -13.453 9.82 15.547 1 96.69 61 ILE B O 1
ATOM 2697 N N . LEU B 1 62 ? -12.586 8.07 14.523 1 97.56 62 LEU B N 1
ATOM 2698 C CA . LEU B 1 62 ? -12.523 7.27 15.742 1 97.56 62 LEU B CA 1
ATOM 2699 C C . LEU B 1 62 ? -11.117 7.277 16.328 1 97.56 62 LEU B C 1
ATOM 2701 O O . LEU B 1 62 ? -10.141 7.012 15.633 1 97.56 62 LEU B O 1
ATOM 2705 N N . SER B 1 63 ? -10.969 7.645 17.547 1 97.19 63 SER B N 1
ATOM 2706 C CA . SER B 1 63 ? -9.781 7.457 18.375 1 97.19 63 SER B CA 1
ATOM 2707 C C . SER B 1 63 ? -10.023 6.426 19.469 1 97.19 63 SER B C 1
ATOM 2709 O O . SER B 1 63 ? -11.133 6.332 20 1 97.19 63 SER B O 1
ATOM 2711 N N . ALA B 1 64 ? -8.969 5.652 19.812 1 97.69 64 ALA B N 1
ATOM 2712 C CA . ALA B 1 64 ? -9.266 4.508 20.672 1 97.69 64 ALA B CA 1
ATOM 2713 C C . ALA B 1 64 ? -8.102 4.211 21.609 1 97.69 64 ALA B C 1
ATOM 2715 O O . ALA B 1 64 ? -6.949 4.516 21.297 1 97.69 64 ALA B O 1
ATOM 2716 N N . VAL B 1 65 ? -8.375 3.697 22.703 1 97.38 65 VAL B N 1
ATOM 2717 C CA . VAL B 1 65 ? -7.496 2.973 23.625 1 97.38 65 VAL B CA 1
ATOM 2718 C C . VAL B 1 65 ? -7.934 1.513 23.703 1 97.38 65 VAL B C 1
ATOM 2720 O O . VAL B 1 65 ? -9.07 1.22 24.078 1 97.38 65 VAL B O 1
ATOM 2723 N N . LEU B 1 66 ? -7.023 0.666 23.375 1 97.69 66 LEU B N 1
ATOM 2724 C CA . LEU B 1 66 ? -7.398 -0.733 23.203 1 97.69 66 LEU B CA 1
ATOM 2725 C C . LEU B 1 66 ? -6.859 -1.583 24.359 1 97.69 66 LEU B C 1
ATOM 2727 O O . LEU B 1 66 ? -5.832 -1.249 24.953 1 97.69 66 LEU B O 1
ATOM 2731 N N . PRO B 1 67 ? -7.539 -2.648 24.672 1 96.62 67 PRO B N 1
ATOM 2732 C CA . PRO B 1 67 ? -7.043 -3.619 25.656 1 96.62 67 PRO B CA 1
ATOM 2733 C C . PRO B 1 67 ? -5.906 -4.48 25.094 1 96.62 67 PRO B C 1
ATOM 2735 O O . PRO B 1 67 ? -5.434 -4.246 23.984 1 96.62 67 PRO B O 1
ATOM 2738 N N . ASP B 1 68 ? -5.453 -5.461 25.859 1 95.44 68 ASP B N 1
ATOM 2739 C CA . ASP B 1 68 ? -4.363 -6.344 25.438 1 95.44 68 ASP B CA 1
ATOM 2740 C C . ASP B 1 68 ? -4.707 -7.074 24.156 1 95.44 68 ASP B C 1
ATOM 2742 O O . ASP B 1 68 ? -3.875 -7.164 23.25 1 95.44 68 ASP B O 1
ATOM 2746 N N . ASP B 1 69 ? -5.902 -7.578 24.141 1 96.81 69 ASP B N 1
ATOM 2747 C CA . ASP B 1 69 ? -6.379 -8.125 22.875 1 96.81 69 ASP B CA 1
ATOM 2748 C C . ASP B 1 69 ? -6.863 -7.012 21.938 1 96.81 69 ASP B C 1
ATOM 2750 O O . ASP B 1 69 ? -8.07 -6.836 21.75 1 96.81 69 ASP B O 1
ATOM 2754 N N . ALA B 1 70 ? -5.977 -6.32 21.359 1 97.75 70 ALA B N 1
ATOM 2755 C CA . ALA B 1 70 ? -6.238 -5.082 20.641 1 97.75 70 ALA B CA 1
ATOM 2756 C C . ALA B 1 70 ? -7.129 -5.34 19.422 1 97.75 70 ALA B C 1
ATOM 2758 O O . ALA B 1 70 ? -7.992 -4.523 19.094 1 97.75 70 ALA B O 1
ATOM 2759 N N . GLY B 1 71 ? -6.91 -6.449 18.719 1 98 71 GLY B N 1
ATOM 2760 C CA . GLY B 1 71 ? -7.746 -6.785 17.578 1 98 71 GLY B CA 1
ATOM 2761 C C . GLY B 1 71 ? -9.211 -6.926 17.938 1 98 71 GLY B C 1
ATOM 2762 O O . GLY B 1 71 ? -10.078 -6.352 17.266 1 98 71 GLY B O 1
ATOM 2763 N N . ALA B 1 72 ? -9.453 -7.641 18.984 1 98.12 72 ALA B N 1
ATOM 2764 C CA . ALA B 1 72 ? -10.82 -7.832 19.438 1 98.12 72 ALA B CA 1
ATOM 2765 C C . ALA B 1 72 ? -11.422 -6.516 19.922 1 98.12 72 ALA B C 1
ATOM 2767 O O . ALA B 1 72 ? -12.602 -6.238 19.688 1 98.12 72 ALA B O 1
ATOM 2768 N N . GLY B 1 73 ? -10.617 -5.762 20.641 1 98.44 73 GLY B N 1
ATOM 2769 C CA . GLY B 1 73 ? -11.078 -4.461 21.094 1 98.44 73 GLY B CA 1
ATOM 2770 C C . GLY B 1 73 ? -11.477 -3.539 19.953 1 98.44 73 GLY B C 1
ATOM 2771 O O . GLY B 1 73 ? -12.547 -2.924 20 1 98.44 73 GLY B O 1
ATOM 2772 N N . MET B 1 74 ? -10.641 -3.424 18.953 1 98.56 74 MET B N 1
ATOM 2773 C CA . MET B 1 74 ? -10.953 -2.584 17.797 1 98.56 74 MET B CA 1
ATOM 2774 C C . MET B 1 74 ? -12.188 -3.105 17.062 1 98.56 74 MET B C 1
ATOM 2776 O O . MET B 1 74 ? -13.055 -2.326 16.672 1 98.56 74 MET B O 1
ATOM 2780 N N . ASN B 1 75 ? -12.234 -4.402 16.875 1 98.44 75 ASN B N 1
ATOM 2781 C CA . ASN B 1 75 ? -13.406 -5.008 16.234 1 98.44 75 ASN B CA 1
ATOM 2782 C C . ASN B 1 75 ? -14.695 -4.609 16.953 1 98.44 75 ASN B C 1
ATOM 2784 O O . ASN B 1 75 ? -15.68 -4.254 16.312 1 98.44 75 ASN B O 1
ATOM 2788 N N . ALA B 1 76 ? -14.656 -4.641 18.25 1 98.56 76 ALA B N 1
ATOM 2789 C CA . ALA B 1 76 ? -15.828 -4.301 19.047 1 98.56 76 ALA B CA 1
ATOM 2790 C C . ALA B 1 76 ? -16.203 -2.83 18.875 1 98.56 76 ALA B C 1
ATOM 2792 O O . ALA B 1 76 ? -17.375 -2.498 18.703 1 98.56 76 ALA B O 1
ATOM 2793 N N . LEU B 1 77 ? -15.219 -1.931 18.906 1 98.38 77 LEU B N 1
ATOM 2794 C CA . LEU B 1 77 ? -15.484 -0.506 18.75 1 98.38 77 LEU B CA 1
ATOM 2795 C C . LEU B 1 77 ? -16.078 -0.219 17.375 1 98.38 77 LEU B C 1
ATOM 2797 O O . LEU B 1 77 ? -17.031 0.566 17.25 1 98.38 77 LEU B O 1
ATOM 2801 N N . LEU B 1 78 ? -15.531 -0.849 16.375 1 97.75 78 LEU B N 1
ATOM 2802 C CA . LEU B 1 78 ? -16.016 -0.631 15.008 1 97.75 78 LEU B CA 1
ATOM 2803 C C . LEU B 1 78 ? -17.438 -1.124 14.852 1 97.75 78 LEU B C 1
ATOM 2805 O O . LEU B 1 78 ? -18.25 -0.502 14.148 1 97.75 78 LEU B O 1
ATOM 2809 N N . SER B 1 79 ? -17.766 -2.211 15.516 1 96.5 79 SER B N 1
ATOM 2810 C CA . SER B 1 79 ? -19.125 -2.74 15.477 1 96.5 79 SER B CA 1
ATOM 2811 C C . SER B 1 79 ? -20.125 -1.759 16.094 1 96.5 79 SER B C 1
ATOM 2813 O O . SER B 1 79 ? -21.203 -1.536 15.547 1 96.5 79 SER B O 1
ATOM 2815 N N . VAL B 1 80 ? -19.719 -1.162 17.172 1 96.25 80 VAL B N 1
ATOM 2816 C CA . VAL B 1 80 ? -20.594 -0.178 17.828 1 96.25 80 VAL B CA 1
ATOM 2817 C C . VAL B 1 80 ? -20.672 1.083 16.969 1 96.25 80 VAL B C 1
ATOM 2819 O O . VAL B 1 80 ? -21.75 1.653 16.781 1 96.25 80 VAL B O 1
ATOM 2822 N N . TRP B 1 81 ? -19.5 1.543 16.422 1 95.38 81 TRP B N 1
ATOM 2823 C CA . TRP B 1 81 ? -19.453 2.734 15.578 1 95.38 81 TRP B CA 1
ATOM 2824 C C . TRP B 1 81 ? -20.406 2.602 14.398 1 95.38 81 TRP B C 1
ATOM 2826 O O . TRP B 1 81 ? -21.156 3.533 14.078 1 95.38 81 TRP B O 1
ATOM 2836 N N . ARG B 1 82 ? -20.438 1.457 13.812 1 92.81 82 ARG B N 1
ATOM 2837 C CA . ARG B 1 82 ? -21.281 1.189 12.656 1 92.81 82 ARG B CA 1
ATOM 2838 C C . ARG B 1 82 ? -22.75 1.444 12.984 1 92.81 82 ARG B C 1
ATOM 2840 O O . ARG B 1 82 ? -23.5 1.979 12.156 1 92.81 82 ARG B O 1
ATOM 2847 N N . THR B 1 83 ? -23.141 1.09 14.117 1 90.94 83 THR B N 1
ATOM 2848 C CA . THR B 1 83 ? -24.531 1.232 14.516 1 90.94 83 THR B CA 1
ATOM 2849 C C . THR B 1 83 ? -24.875 2.699 14.766 1 90.94 83 THR B C 1
ATOM 2851 O O . THR B 1 83 ? -26.062 3.068 14.797 1 90.94 83 THR B O 1
ATOM 2854 N N . ARG B 1 84 ? -23.891 3.443 14.922 1 89.56 84 ARG B N 1
ATOM 2855 C CA . ARG B 1 84 ? -24.109 4.855 15.219 1 89.56 84 ARG B CA 1
ATOM 2856 C C . ARG B 1 84 ? -24.125 5.684 13.93 1 89.56 84 ARG B C 1
ATOM 2858 O O . ARG B 1 84 ? -24.391 6.883 13.969 1 89.56 84 ARG B O 1
ATOM 2865 N N . ILE B 1 85 ? -23.625 5.031 12.922 1 87.12 85 ILE B N 1
ATOM 2866 C CA . ILE B 1 85 ? -23.656 5.699 11.625 1 87.12 85 ILE B CA 1
ATOM 2867 C C . ILE B 1 85 ? -25.031 5.527 10.992 1 87.12 85 ILE B C 1
ATOM 2869 O O . ILE B 1 85 ? -25.438 4.414 10.641 1 87.12 85 ILE B O 1
ATOM 2873 N N . SER B 1 86 ? -26.094 6.297 11.312 1 66.38 86 SER B N 1
ATOM 2874 C CA . SER B 1 86 ? -27.438 6.145 10.773 1 66.38 86 SER B CA 1
ATOM 2875 C C . SER B 1 86 ? -27.422 6.105 9.25 1 66.38 86 SER B C 1
ATOM 2877 O O . SER B 1 86 ? -26.75 6.922 8.609 1 66.38 86 SER B O 1
ATOM 2879 N N . LEU B 1 87 ? -27.797 4.906 8.617 1 59.19 87 LEU B N 1
ATOM 2880 C CA . LEU B 1 87 ? -27.922 4.766 7.172 1 59.19 87 LEU B CA 1
ATOM 2881 C C . LEU B 1 87 ? -28.719 5.93 6.582 1 59.19 87 LEU B C 1
ATOM 2883 O O . LEU B 1 87 ? -28.391 6.422 5.5 1 59.19 87 LEU B O 1
ATOM 2887 N N . ALA B 1 88 ? -29.844 6.129 7.27 1 50.44 88 ALA B N 1
ATOM 2888 C CA . ALA B 1 88 ? -30.75 7.16 6.797 1 50.44 88 ALA B CA 1
ATOM 2889 C C . ALA B 1 88 ? -30.031 8.492 6.605 1 50.44 88 ALA B C 1
ATOM 2891 O O . ALA B 1 88 ? -30.469 9.336 5.812 1 50.44 88 ALA B O 1
ATOM 2892 N N . ALA B 1 89 ? -28.938 8.578 7.223 1 52.28 89 ALA B N 1
ATOM 2893 C CA . ALA B 1 89 ? -28.281 9.883 7.305 1 52.28 89 ALA B CA 1
ATOM 2894 C C . ALA B 1 89 ? -26.891 9.852 6.66 1 52.28 89 ALA B C 1
ATOM 2896 O O . ALA B 1 89 ? -26.219 10.875 6.59 1 52.28 89 ALA B O 1
ATOM 2897 N N . ALA B 1 90 ? -26.516 8.648 6.098 1 63.06 90 ALA B N 1
ATOM 2898 C CA . ALA B 1 90 ? -25.141 8.688 5.594 1 63.06 90 ALA B CA 1
ATOM 2899 C C . ALA B 1 90 ? -25.094 9.242 4.172 1 63.06 90 ALA B C 1
ATOM 2901 O O . ALA B 1 90 ? -25.672 8.648 3.25 1 63.06 90 ALA B O 1
ATOM 2902 N N . GLU B 1 91 ? -24.641 10.516 4.137 1 82.44 91 GLU B N 1
ATOM 2903 C CA . GLU B 1 91 ? -24.484 11.234 2.875 1 82.44 91 GLU B CA 1
ATOM 2904 C C . GLU B 1 91 ? -23.344 10.633 2.039 1 82.44 91 GLU B C 1
ATOM 2906 O O . GLU B 1 91 ? -22.391 10.07 2.584 1 82.44 91 GLU B O 1
ATOM 2911 N N . PRO B 1 92 ? -23.453 10.688 0.727 1 86.81 92 PRO B N 1
ATOM 2912 C CA . PRO B 1 92 ? -22.422 10.133 -0.158 1 86.81 92 PRO B CA 1
ATOM 2913 C C . PRO B 1 92 ? -21.047 10.758 0.063 1 86.81 92 PRO B C 1
ATOM 2915 O O . PRO B 1 92 ? -20.031 10.062 0.007 1 86.81 92 PRO B O 1
ATOM 2918 N N . ASP B 1 93 ? -21.047 12.031 0.34 1 92.88 93 ASP B N 1
ATOM 2919 C CA . ASP B 1 93 ? -19.781 12.734 0.537 1 92.88 93 ASP B CA 1
ATOM 2920 C C . ASP B 1 93 ? -19.344 12.695 2 1 92.88 93 ASP B C 1
ATOM 2922 O O . ASP B 1 93 ? -19.25 13.734 2.654 1 92.88 93 ASP B O 1
ATOM 2926 N N . SER B 1 94 ? -19.156 11.516 2.545 1 94.56 94 SER B N 1
ATOM 2927 C CA . SER B 1 94 ? -18.797 11.266 3.938 1 94.56 94 SER B CA 1
ATOM 2928 C C . SER B 1 94 ? -17.75 10.148 4.051 1 94.56 94 SER B C 1
ATOM 2930 O O . SER B 1 94 ? -17.531 9.406 3.098 1 94.56 94 SER B O 1
ATOM 2932 N N . SER B 1 95 ? -17.094 10.125 5.207 1 95.56 95 SER B N 1
ATOM 2933 C CA . SER B 1 95 ? -16.109 9.078 5.445 1 95.56 95 SER B CA 1
ATOM 2934 C C . SER B 1 95 ? -15.922 8.82 6.938 1 95.56 95 SER B C 1
ATOM 2936 O O . SER B 1 95 ? -16.219 9.68 7.762 1 95.56 95 SER B O 1
ATOM 2938 N N . CYS B 1 96 ? -15.586 7.617 7.242 1 96.38 96 CYS B N 1
ATOM 2939 C CA . CYS B 1 96 ? -15.07 7.219 8.547 1 96.38 96 CYS B CA 1
ATOM 2940 C C . CYS B 1 96 ? -13.578 6.922 8.484 1 96.38 96 CYS B C 1
ATOM 2942 O O . CYS B 1 96 ? -13.117 6.242 7.562 1 96.38 96 CYS B O 1
ATOM 2944 N N . THR B 1 97 ? -12.836 7.441 9.477 1 97.62 97 THR B N 1
ATOM 2945 C CA . THR B 1 97 ? -11.398 7.219 9.43 1 97.62 97 THR B CA 1
ATOM 2946 C C . THR B 1 97 ? -10.867 6.82 10.805 1 97.62 97 THR B C 1
ATOM 2948 O O . THR B 1 97 ? -11.438 7.199 11.828 1 97.62 97 THR B O 1
ATOM 2951 N N . VAL B 1 98 ? -9.859 6.043 10.836 1 98.25 98 VAL B N 1
ATOM 2952 C CA . VAL B 1 98 ? -9.055 5.664 11.984 1 98.25 98 VAL B CA 1
ATOM 2953 C C . VAL B 1 98 ? -7.57 5.758 11.633 1 98.25 98 VAL B C 1
ATOM 2955 O O . VAL B 1 98 ? -7.141 5.242 10.594 1 98.25 98 VAL B O 1
ATOM 2958 N N . THR B 1 99 ? -6.812 6.445 12.383 1 97.56 99 THR B N 1
ATOM 2959 C CA . THR B 1 99 ? -5.359 6.434 12.25 1 97.56 99 THR B CA 1
ATOM 2960 C C . THR B 1 99 ? -4.723 5.562 13.328 1 97.56 99 THR B C 1
ATOM 2962 O O . THR B 1 99 ? -5.012 5.723 14.516 1 97.56 99 THR B O 1
ATOM 2965 N N . TRP B 1 100 ? -3.904 4.664 12.93 1 98 100 TRP B N 1
ATOM 2966 C CA . TRP B 1 100 ? -3.346 3.672 13.836 1 98 100 TRP B CA 1
ATOM 2967 C C . TRP B 1 100 ? -1.922 3.303 13.438 1 98 100 TRP B C 1
ATOM 2969 O O . TRP B 1 100 ? -1.537 3.463 12.273 1 98 100 TRP B O 1
ATOM 2979 N N . PRO B 1 101 ? -1.062 2.852 14.414 1 98.06 101 PRO B N 1
ATOM 2980 C CA . PRO B 1 101 ? 0.294 2.424 14.062 1 98.06 101 PRO B CA 1
ATOM 2981 C C . PRO B 1 101 ? 0.316 1.397 12.93 1 98.06 101 PRO B C 1
ATOM 2983 O O . PRO B 1 101 ? -0.39 0.387 13 1 98.06 101 PRO B O 1
ATOM 2986 N N . SER B 1 102 ? 1.188 1.599 11.953 1 98.5 102 SER B N 1
ATOM 2987 C CA . SER B 1 102 ? 1.185 0.805 10.734 1 98.5 102 SER B CA 1
ATOM 2988 C C . SER B 1 102 ? 1.516 -0.655 11.016 1 98.5 102 SER B C 1
ATOM 2990 O O . SER B 1 102 ? 0.997 -1.557 10.359 1 98.5 102 SER B O 1
ATOM 2992 N N . ARG B 1 103 ? 2.303 -0.891 12.031 1 97.81 103 ARG B N 1
ATOM 2993 C CA . ARG B 1 103 ? 2.822 -2.238 12.242 1 97.81 103 ARG B CA 1
ATOM 2994 C C . ARG B 1 103 ? 1.921 -3.031 13.18 1 97.81 103 ARG B C 1
ATOM 2996 O O . ARG B 1 103 ? 2.23 -4.172 13.531 1 97.81 103 ARG B O 1
ATOM 3003 N N . ASP B 1 104 ? 0.865 -2.43 13.648 1 98.06 104 ASP B N 1
ATOM 3004 C CA . ASP B 1 104 ? -0.115 -3.176 14.438 1 98.06 104 ASP B CA 1
ATOM 3005 C C . ASP B 1 104 ? -1.062 -3.957 13.531 1 98.06 104 ASP B C 1
ATOM 3007 O O . ASP B 1 104 ? -2.225 -3.58 13.367 1 98.06 104 ASP B O 1
ATOM 3011 N N . VAL B 1 105 ? -0.619 -5.082 13.102 1 97.5 105 VAL B N 1
ATOM 3012 C CA . VAL B 1 105 ? -1.302 -5.773 12.016 1 97.5 105 VAL B CA 1
ATOM 3013 C C . VAL B 1 105 ? -2.541 -6.484 12.547 1 97.5 105 VAL B C 1
ATOM 3015 O O . VAL B 1 105 ? -3.477 -6.77 11.797 1 97.5 105 VAL B O 1
ATOM 3018 N N . VAL B 1 106 ? -2.596 -6.785 13.828 1 97.62 106 VAL B N 1
ATOM 3019 C CA . VAL B 1 106 ? -3.795 -7.402 14.383 1 97.62 106 VAL B CA 1
ATOM 3020 C C . VAL B 1 106 ? -4.957 -6.41 14.344 1 97.62 106 VAL B C 1
ATOM 3022 O O . VAL B 1 106 ? -6.098 -6.793 14.086 1 97.62 106 VAL B O 1
ATOM 3025 N N . VAL B 1 107 ? -4.648 -5.145 14.586 1 98.38 107 VAL B N 1
ATOM 3026 C CA . VAL B 1 107 ? -5.664 -4.102 14.5 1 98.38 107 VAL B CA 1
ATOM 3027 C C . VAL B 1 107 ? -6 -3.836 13.031 1 98.38 107 VAL B C 1
ATOM 3029 O O . VAL B 1 107 ? -7.164 -3.625 12.688 1 98.38 107 VAL B O 1
ATOM 3032 N N . ALA B 1 108 ? -4.977 -3.898 12.164 1 98.12 108 ALA B N 1
ATOM 3033 C CA . ALA B 1 108 ? -5.207 -3.729 10.734 1 98.12 108 ALA B CA 1
ATOM 3034 C C . ALA B 1 108 ? -6.242 -4.727 10.219 1 98.12 108 ALA B C 1
ATOM 3036 O O . ALA B 1 108 ? -7.102 -4.379 9.406 1 98.12 108 ALA B O 1
ATOM 3037 N N . ARG B 1 109 ? -6.195 -5.93 10.695 1 97.81 109 ARG B N 1
ATOM 3038 C CA . ARG B 1 109 ? -7.141 -6.957 10.273 1 97.81 109 ARG B CA 1
ATOM 3039 C C . ARG B 1 109 ? -8.57 -6.559 10.625 1 97.81 109 ARG B C 1
ATOM 3041 O O . ARG B 1 109 ? -9.477 -6.703 9.805 1 97.81 109 ARG B O 1
ATOM 3048 N N . ALA B 1 110 ? -8.75 -6.027 11.836 1 98.06 110 ALA B N 1
ATOM 3049 C CA . ALA B 1 110 ? -10.086 -5.574 12.234 1 98.06 110 ALA B CA 1
ATOM 3050 C C . ALA B 1 110 ? -10.578 -4.457 11.32 1 98.06 110 ALA B C 1
ATOM 3052 O O . ALA B 1 110 ? -11.742 -4.441 10.922 1 98.06 110 ALA B O 1
ATOM 3053 N N . LEU B 1 111 ? -9.695 -3.574 11.016 1 98.31 111 LEU B N 1
ATOM 3054 C CA . LEU B 1 111 ? -10.055 -2.457 10.148 1 98.31 111 LEU B CA 1
ATOM 3055 C C . LEU B 1 111 ? -10.445 -2.947 8.766 1 98.31 111 LEU B C 1
ATOM 3057 O O . LEU B 1 111 ? -11.477 -2.529 8.219 1 98.31 111 LEU B O 1
ATOM 3061 N N . LEU B 1 112 ? -9.68 -3.844 8.234 1 96.5 112 LEU B N 1
ATOM 3062 C CA . LEU B 1 112 ? -9.977 -4.426 6.926 1 96.5 112 LEU B CA 1
ATOM 3063 C C . LEU B 1 112 ? -11.305 -5.164 6.941 1 96.5 112 LEU B C 1
ATOM 3065 O O . LEU B 1 112 ? -12.109 -5.027 6.016 1 96.5 112 LEU B O 1
ATOM 3069 N N . ASP B 1 113 ? -11.57 -5.891 7.977 1 95.12 113 ASP B N 1
ATOM 3070 C CA . ASP B 1 113 ? -12.781 -6.691 8.086 1 95.12 113 ASP B CA 1
ATOM 3071 C C . ASP B 1 113 ? -14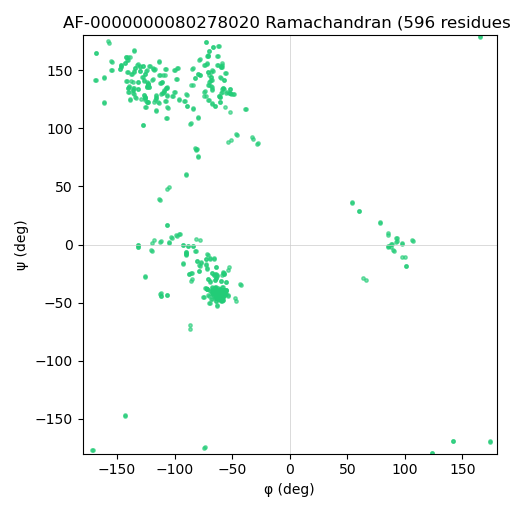.023 -5.801 8.117 1 95.12 113 ASP B C 1
ATOM 3073 O O . ASP B 1 113 ? -15.109 -6.227 7.719 1 95.12 113 ASP B O 1
ATOM 3077 N N . HIS B 1 114 ? -13.836 -4.578 8.547 1 96 114 HIS B N 1
ATOM 3078 C CA . HIS B 1 114 ? -14.977 -3.666 8.648 1 96 114 HIS B CA 1
ATOM 3079 C C . HIS B 1 114 ? -15.039 -2.74 7.434 1 96 114 HIS B C 1
ATOM 3081 O O . HIS B 1 114 ? -15.797 -1.765 7.438 1 96 114 HIS B O 1
ATOM 3087 N N . GLY B 1 115 ? -14.211 -2.979 6.438 1 94.25 115 GLY B N 1
ATOM 3088 C CA . GLY B 1 115 ? -14.352 -2.316 5.148 1 94.25 115 GLY B CA 1
ATOM 3089 C C . GLY B 1 115 ? -13.445 -1.109 4.996 1 94.25 115 GLY B C 1
ATOM 3090 O O . GLY B 1 115 ? -13.492 -0.412 3.98 1 94.25 115 GLY B O 1
ATOM 3091 N N . LEU B 1 116 ? -12.633 -0.815 6.02 1 96.88 116 LEU B N 1
ATOM 3092 C CA . LEU B 1 116 ? -11.688 0.282 5.871 1 96.88 116 LEU B CA 1
ATOM 3093 C C . LEU B 1 116 ? -10.477 -0.151 5.047 1 96.88 116 LEU B C 1
ATOM 3095 O O . LEU B 1 116 ? -10.086 -1.319 5.086 1 96.88 116 LEU B O 1
ATOM 3099 N N . ALA B 1 117 ? -9.938 0.777 4.277 1 96.5 117 ALA B N 1
ATOM 3100 C CA . ALA B 1 117 ? -8.727 0.569 3.49 1 96.5 117 ALA B CA 1
ATOM 3101 C C . ALA B 1 117 ? -7.664 1.614 3.828 1 96.5 117 ALA B C 1
ATOM 3103 O O . ALA B 1 117 ? -7.992 2.73 4.238 1 96.5 117 ALA B O 1
ATOM 3104 N N . PRO B 1 118 ? -6.383 1.196 3.693 1 97.31 118 PRO B N 1
ATOM 3105 C CA . PRO B 1 118 ? -5.359 2.221 3.912 1 97.31 118 PRO B CA 1
ATOM 3106 C C . PRO B 1 118 ? -5.473 3.385 2.93 1 97.31 118 PRO B C 1
ATOM 3108 O O . PRO B 1 118 ? -5.48 3.174 1.715 1 97.31 118 PRO B O 1
ATOM 3111 N N . GLN B 1 119 ? -5.527 4.527 3.486 1 96.81 119 GLN B N 1
ATOM 3112 C CA . GLN B 1 119 ? -5.734 5.703 2.646 1 96.81 119 GLN B CA 1
ATOM 3113 C C . GLN B 1 119 ? -4.492 6.586 2.619 1 96.81 119 GLN B C 1
ATOM 3115 O O . GLN B 1 119 ? -4.113 7.102 1.565 1 96.81 119 GLN B O 1
ATOM 3120 N N . LEU B 1 120 ? -3.906 6.789 3.773 1 97.38 120 LEU B N 1
ATOM 3121 C CA . LEU B 1 120 ? -2.748 7.66 3.934 1 97.38 120 LEU B CA 1
ATOM 3122 C C . LEU B 1 120 ? -1.745 7.059 4.91 1 97.38 120 LEU B C 1
ATOM 3124 O O . LEU B 1 120 ? -2.127 6.566 5.977 1 97.38 120 LEU B O 1
ATOM 3128 N N . ALA B 1 121 ? -0.496 7.105 4.531 1 98.19 121 ALA B N 1
ATOM 3129 C CA . ALA B 1 121 ? 0.578 6.66 5.418 1 98.19 121 ALA B CA 1
ATOM 3130 C C . ALA B 1 121 ? 1.505 7.816 5.777 1 98.19 121 ALA B C 1
ATOM 3132 O O . ALA B 1 121 ? 1.956 8.555 4.902 1 98.19 121 ALA B O 1
ATOM 3133 N N . LEU B 1 122 ? 1.706 8.047 7.016 1 98.06 122 LEU B N 1
ATOM 3134 C CA . LEU B 1 122 ? 2.824 8.859 7.477 1 98.06 122 LEU B CA 1
ATOM 3135 C C . LEU B 1 122 ? 4.094 8.023 7.59 1 98.06 122 LEU B C 1
ATOM 3137 O O . LEU B 1 122 ? 4.148 7.074 8.375 1 98.06 122 LEU B O 1
ATOM 3141 N N . ALA B 1 123 ? 5.066 8.367 6.82 1 98.69 123 ALA B N 1
ATOM 3142 C CA . ALA B 1 123 ? 6.289 7.57 6.742 1 98.69 123 ALA B CA 1
ATOM 3143 C C . ALA B 1 123 ? 7.5 8.375 7.211 1 98.69 123 ALA B C 1
ATOM 3145 O O . ALA B 1 123 ? 7.547 9.594 7.043 1 98.69 123 ALA B O 1
ATOM 3146 N N . VAL B 1 124 ? 8.461 7.656 7.75 1 98.25 124 VAL B N 1
ATOM 3147 C CA . VAL B 1 124 ? 9.609 8.312 8.359 1 98.25 124 VAL B CA 1
ATOM 3148 C C . VAL B 1 124 ? 10.898 7.738 7.781 1 98.25 124 VAL B C 1
ATOM 3150 O O . VAL B 1 124 ? 10.922 6.605 7.289 1 98.25 124 VAL B O 1
ATOM 3153 N N . ARG B 1 125 ? 11.891 8.461 7.789 1 97.69 125 ARG B N 1
ATOM 3154 C CA . ARG B 1 125 ? 13.242 8.141 7.344 1 97.69 125 ARG B CA 1
ATOM 3155 C C . ARG B 1 125 ? 14.281 8.641 8.336 1 97.69 125 ARG B C 1
ATOM 3157 O O . ARG B 1 125 ? 14.188 9.773 8.828 1 97.69 125 ARG B O 1
ATOM 3164 N N . ALA B 1 126 ? 15.234 7.789 8.672 1 95.62 126 ALA B N 1
ATOM 3165 C CA . ALA B 1 126 ? 16.312 8.172 9.578 1 95.62 126 ALA B CA 1
ATOM 3166 C C . ALA B 1 126 ? 17.109 9.352 9.023 1 95.62 126 ALA B C 1
ATOM 3168 O O . ALA B 1 126 ? 17.172 9.547 7.805 1 95.62 126 ALA B O 1
ATOM 3169 N N . PRO B 1 127 ? 17.672 10.102 9.906 1 95.25 127 PRO B N 1
ATOM 3170 C CA . PRO B 1 127 ? 18.453 11.258 9.438 1 95.25 127 PRO B CA 1
ATOM 3171 C C . PRO B 1 127 ? 19.625 10.867 8.547 1 95.25 127 PRO B C 1
ATOM 3173 O O . PRO B 1 127 ? 20.469 10.062 8.945 1 95.25 127 PRO B O 1
ATOM 3176 N N . SER B 1 128 ? 19.656 11.359 7.418 1 94.75 128 SER B N 1
ATOM 3177 C CA . SER B 1 128 ? 20.703 11.148 6.438 1 94.75 128 SER B CA 1
ATOM 3178 C C . SER B 1 128 ? 20.688 12.227 5.359 1 94.75 128 SER B C 1
ATOM 3180 O O . SER B 1 128 ? 19.609 12.688 4.957 1 94.75 128 SER B O 1
ATOM 3182 N N . PRO B 1 129 ? 21.844 12.609 4.91 1 95.19 129 PRO B N 1
ATOM 3183 C CA . PRO B 1 129 ? 21.859 13.555 3.789 1 95.19 129 PRO B CA 1
ATOM 3184 C C . PRO B 1 129 ? 21.312 12.945 2.5 1 95.19 129 PRO B C 1
ATOM 3186 O O . PRO B 1 129 ? 20.984 11.758 2.465 1 95.19 129 PRO B O 1
ATOM 3189 N N . GLY B 1 130 ? 21.125 13.852 1.556 1 94.81 130 GLY B N 1
ATOM 3190 C CA . GLY B 1 130 ? 20.719 13.367 0.249 1 94.81 130 GLY B CA 1
ATOM 3191 C C . GLY B 1 130 ? 21.75 12.461 -0.402 1 94.81 130 GLY B C 1
ATOM 3192 O O . GLY B 1 130 ? 22.906 12.445 0.01 1 94.81 130 GLY B O 1
ATOM 3193 N N . ASP B 1 131 ? 21.359 11.711 -1.364 1 94 131 ASP B N 1
ATOM 3194 C CA . ASP B 1 131 ? 22.25 10.727 -1.979 1 94 131 ASP B CA 1
ATOM 3195 C C . ASP B 1 131 ? 23.047 11.352 -3.119 1 94 131 ASP B C 1
ATOM 3197 O O . ASP B 1 131 ? 23.828 10.664 -3.793 1 94 131 ASP B O 1
ATOM 3201 N N . GLY B 1 132 ? 22.812 12.656 -3.416 1 95.56 132 GLY B N 1
ATOM 3202 C CA . GLY B 1 132 ? 23.594 13.391 -4.395 1 95.56 132 GLY B CA 1
ATOM 3203 C C . GLY B 1 132 ? 23.203 13.078 -5.828 1 95.56 132 GLY B C 1
ATOM 3204 O O . GLY B 1 132 ? 23.969 13.344 -6.754 1 95.56 132 GLY B O 1
ATOM 3205 N N . HIS B 1 133 ? 22.047 12.531 -6.023 1 96.88 133 HIS B N 1
ATOM 3206 C CA . HIS B 1 133 ? 21.594 12.164 -7.367 1 96.88 133 HIS B CA 1
ATOM 3207 C C . HIS B 1 133 ? 21.359 13.406 -8.219 1 96.88 133 HIS B C 1
ATOM 3209 O O . HIS B 1 133 ? 20.734 14.375 -7.762 1 96.88 133 HIS B O 1
ATOM 3215 N N . THR B 1 134 ? 21.828 13.375 -9.461 1 97.81 134 THR B N 1
ATOM 3216 C CA . THR B 1 134 ? 21.594 14.438 -10.43 1 97.81 134 THR B CA 1
ATOM 3217 C C . THR B 1 134 ? 21.125 13.859 -11.766 1 97.81 134 THR B C 1
ATOM 3219 O O . THR B 1 134 ? 21.312 12.672 -12.031 1 97.81 134 THR B O 1
ATOM 3222 N N . VAL B 1 135 ? 20.453 14.648 -12.484 1 98.12 135 VAL B N 1
ATOM 3223 C CA . VAL B 1 135 ? 20 14.305 -13.828 1 98.12 135 VAL B CA 1
ATOM 3224 C C . VAL B 1 135 ? 20.609 15.258 -14.844 1 98.12 135 VAL B C 1
ATOM 3226 O O . VAL B 1 135 ? 20.453 16.484 -14.734 1 98.12 135 VAL B O 1
ATOM 3229 N N . PRO B 1 136 ? 21.328 14.695 -15.82 1 97.44 136 PRO B N 1
ATOM 3230 C CA . PRO B 1 136 ? 21.938 15.578 -16.828 1 97.44 136 PRO B CA 1
ATOM 3231 C C . PRO B 1 136 ? 20.906 16.5 -17.484 1 97.44 136 PRO B C 1
ATOM 3233 O O . PRO B 1 136 ? 19.828 16.062 -17.859 1 97.44 136 PRO B O 1
ATOM 3236 N N . GLY B 1 137 ? 21.25 17.797 -17.531 1 97.69 137 GLY B N 1
ATOM 3237 C CA . GLY B 1 137 ? 20.391 18.766 -18.188 1 97.69 137 GLY B CA 1
ATOM 3238 C C . GLY B 1 137 ? 19.312 19.328 -17.281 1 97.69 137 GLY B C 1
ATOM 3239 O O . GLY B 1 137 ? 18.547 20.219 -17.688 1 97.69 137 GLY B O 1
ATOM 3240 N N . VAL B 1 138 ? 19.25 18.891 -16.078 1 98.25 138 VAL B N 1
ATOM 3241 C CA . VAL B 1 138 ? 18.25 19.359 -15.117 1 98.25 138 VAL B CA 1
ATOM 3242 C C . VAL B 1 138 ? 18.938 20.078 -13.961 1 98.25 138 VAL B C 1
ATOM 3244 O O . VAL B 1 138 ? 19.906 19.562 -13.391 1 98.25 138 VAL B O 1
ATOM 3247 N N . THR B 1 139 ? 18.5 21.281 -13.656 1 97.62 139 THR B N 1
ATOM 3248 C CA . THR B 1 139 ? 19 22.031 -12.508 1 97.62 139 THR B CA 1
ATOM 3249 C C . THR B 1 139 ? 17.953 22.125 -11.414 1 97.62 139 THR B C 1
ATOM 3251 O O . THR B 1 139 ? 16.781 22.406 -11.688 1 97.62 139 THR B O 1
ATOM 3254 N N . VAL B 1 140 ? 18.359 21.844 -10.195 1 97.94 140 VAL B N 1
ATOM 3255 C CA . VAL B 1 140 ? 17.469 21.984 -9.047 1 97.94 140 VAL B CA 1
ATOM 3256 C C . VAL B 1 140 ? 17.875 23.219 -8.234 1 97.94 140 VAL B C 1
ATOM 3258 O O . VAL B 1 140 ? 19.047 23.375 -7.879 1 97.94 140 VAL B O 1
ATOM 3261 N N . ARG B 1 141 ? 16.922 24.047 -7.957 1 96.06 141 ARG B N 1
ATOM 3262 C CA . ARG B 1 141 ? 17.188 25.25 -7.176 1 96.06 141 ARG B CA 1
ATOM 3263 C C . ARG B 1 141 ? 16.047 25.547 -6.219 1 96.06 141 ARG B C 1
ATOM 3265 O O . ARG B 1 141 ? 14.914 25.109 -6.434 1 96.06 141 ARG B O 1
ATOM 3272 N N . GLU B 1 142 ? 16.344 26.312 -5.207 1 93.88 142 GLU B N 1
ATOM 3273 C CA . GLU B 1 142 ? 15.289 26.797 -4.324 1 93.88 142 GLU B CA 1
ATOM 3274 C C . GLU B 1 142 ? 14.414 27.828 -5.027 1 93.88 142 GLU B C 1
ATOM 3276 O O . GLU B 1 142 ? 14.922 28.672 -5.77 1 93.88 142 GLU B O 1
ATOM 3281 N N . SER B 1 143 ? 13.141 27.75 -4.785 1 90.88 143 SER B N 1
ATOM 3282 C CA . SER B 1 143 ? 12.211 28.688 -5.395 1 90.88 143 SER B CA 1
ATOM 3283 C C . SER B 1 143 ? 12.422 30.094 -4.852 1 90.88 143 SER B C 1
ATOM 3285 O O . SER B 1 143 ? 12.656 30.281 -3.656 1 90.88 143 SER B O 1
ATOM 3287 N N . ALA B 1 144 ? 12.477 31.188 -5.762 1 74.44 144 ALA B N 1
ATOM 3288 C CA . ALA B 1 144 ? 12.695 32.594 -5.453 1 74.44 144 ALA B CA 1
ATOM 3289 C C . ALA B 1 144 ? 11.406 33.406 -5.598 1 74.44 144 ALA B C 1
ATOM 3291 O O . ALA B 1 144 ? 11.445 34.625 -5.828 1 74.44 144 ALA B O 1
ATOM 3292 N N . GLY B 1 145 ? 10.336 33.031 -5.105 1 71.44 145 GLY B N 1
ATOM 3293 C CA . GLY B 1 145 ? 9.078 33.75 -5.148 1 71.44 145 GLY B CA 1
ATOM 3294 C C . GLY B 1 145 ? 8.508 33.875 -6.547 1 71.44 145 GLY B C 1
ATOM 3295 O O . GLY B 1 145 ? 7.285 33.906 -6.727 1 71.44 145 GLY B O 1
ATOM 3296 N N . GLY B 1 146 ? 9.273 33.938 -7.582 1 79.12 146 GLY B N 1
ATOM 3297 C CA . GLY B 1 146 ? 8.805 34.094 -8.945 1 79.12 146 GLY B CA 1
ATOM 3298 C C . GLY B 1 146 ? 8.273 32.812 -9.562 1 79.12 146 GLY B C 1
ATOM 3299 O O . GLY B 1 146 ? 7.781 32.812 -10.688 1 79.12 146 GLY B O 1
ATOM 3300 N N . ASP B 1 147 ? 8.219 31.75 -8.812 1 90.62 147 ASP B N 1
ATOM 3301 C CA . ASP B 1 147 ? 7.867 30.438 -9.367 1 90.62 147 ASP B CA 1
ATOM 3302 C C . ASP B 1 147 ? 6.457 30.031 -8.953 1 90.62 147 ASP B C 1
ATOM 3304 O O . ASP B 1 147 ? 6.09 28.859 -9.062 1 90.62 147 ASP B O 1
ATOM 3308 N N . LEU B 1 148 ? 5.715 31 -8.516 1 91.69 148 LEU B N 1
ATOM 3309 C CA . LEU B 1 148 ? 4.43 30.672 -7.902 1 91.69 148 LEU B CA 1
ATOM 3310 C C . LEU B 1 148 ? 3.52 29.953 -8.898 1 91.69 148 LEU B C 1
ATOM 3312 O O . LEU B 1 148 ? 2.916 28.938 -8.578 1 91.69 148 LEU B O 1
ATOM 3316 N N . GLU B 1 149 ? 3.428 30.516 -10.117 1 93.88 149 GLU B N 1
ATOM 3317 C CA . GLU B 1 149 ? 2.539 29.938 -11.125 1 93.88 149 GLU B CA 1
ATOM 3318 C C . GLU B 1 149 ? 2.93 28.5 -11.461 1 93.88 149 GLU B C 1
ATOM 3320 O O . GLU B 1 149 ? 2.072 27.625 -11.531 1 93.88 149 GLU B O 1
ATOM 3325 N N . GLU B 1 150 ? 4.215 28.25 -11.633 1 95.06 150 GLU B N 1
ATOM 3326 C CA . GLU B 1 150 ? 4.711 26.922 -11.953 1 95.06 150 GLU B CA 1
ATOM 3327 C C . GLU B 1 150 ? 4.465 25.953 -10.805 1 95.06 150 GLU B C 1
ATOM 3329 O O . GLU B 1 150 ? 4.082 24.797 -11.023 1 95.06 150 GLU B O 1
ATOM 3334 N N . ILE B 1 151 ? 4.664 26.438 -9.633 1 95.75 151 ILE B N 1
ATOM 3335 C CA . ILE B 1 151 ? 4.484 25.594 -8.445 1 95.75 151 ILE B CA 1
ATOM 3336 C C . ILE B 1 151 ? 3.01 25.234 -8.289 1 95.75 151 ILE B C 1
ATOM 3338 O O . ILE B 1 151 ? 2.672 24.078 -8.039 1 95.75 151 ILE B O 1
ATOM 3342 N N . VAL B 1 152 ? 2.158 26.172 -8.492 1 96.38 152 VAL B N 1
ATOM 3343 C CA . VAL B 1 152 ? 0.724 25.938 -8.367 1 96.38 152 VAL B CA 1
ATOM 3344 C C . VAL B 1 152 ? 0.262 24.938 -9.422 1 96.38 152 VAL B C 1
ATOM 3346 O O . VAL B 1 152 ? -0.535 24.047 -9.141 1 96.38 152 VAL B O 1
ATOM 3349 N N . ALA B 1 153 ? 0.761 25.125 -10.625 1 97.12 153 ALA B N 1
ATOM 3350 C CA . ALA B 1 153 ? 0.403 24.203 -11.703 1 97.12 153 ALA B CA 1
ATOM 3351 C C . ALA B 1 153 ? 0.812 22.766 -11.367 1 97.12 153 ALA B C 1
ATOM 3353 O O . ALA B 1 153 ? 0.045 21.828 -11.594 1 97.12 153 ALA B O 1
ATOM 3354 N N . LEU B 1 154 ? 1.984 22.609 -10.836 1 97.44 154 LEU B N 1
ATOM 3355 C CA . LEU B 1 154 ? 2.49 21.281 -10.461 1 97.44 154 LEU B CA 1
ATOM 3356 C C . LEU B 1 154 ? 1.702 20.719 -9.281 1 97.44 154 LEU B C 1
ATOM 3358 O O . LEU B 1 154 ? 1.405 19.516 -9.25 1 97.44 154 LEU B O 1
ATOM 3362 N N . ARG B 1 155 ? 1.372 21.531 -8.344 1 96.88 155 ARG B N 1
ATOM 3363 C CA . ARG B 1 155 ? 0.543 21.109 -7.223 1 96.88 155 ARG B CA 1
ATOM 3364 C C . ARG B 1 155 ? -0.829 20.656 -7.699 1 96.88 155 ARG B C 1
ATOM 3366 O O . ARG B 1 155 ? -1.379 19.688 -7.172 1 96.88 155 ARG B O 1
ATOM 3373 N N . PHE B 1 156 ? -1.344 21.344 -8.625 1 97.5 156 PHE B N 1
ATOM 3374 C CA . PHE B 1 156 ? -2.65 20.984 -9.164 1 97.5 156 PHE B CA 1
ATOM 3375 C C . PHE B 1 156 ? -2.582 19.656 -9.898 1 97.5 156 PHE B C 1
ATOM 3377 O O . PHE B 1 156 ? -3.484 18.828 -9.773 1 97.5 156 PHE B O 1
ATOM 3384 N N . GLU B 1 157 ? -1.524 19.469 -10.648 1 96.75 157 GLU B N 1
ATOM 3385 C CA . GLU B 1 157 ? -1.324 18.188 -11.305 1 96.75 157 GLU B CA 1
ATOM 3386 C C . GLU B 1 157 ? -1.25 17.047 -10.273 1 96.75 157 GLU B C 1
ATOM 3388 O O . GLU B 1 157 ? -1.817 15.977 -10.484 1 96.75 157 GLU B O 1
ATOM 3393 N N . GLU B 1 158 ? -0.585 17.312 -9.234 1 96.19 158 GLU B N 1
ATOM 3394 C CA . GLU B 1 158 ? -0.466 16.312 -8.172 1 96.19 158 GLU B CA 1
ATOM 3395 C C . GLU B 1 158 ? -1.815 16.047 -7.516 1 96.19 158 GLU B C 1
ATOM 3397 O O . GLU B 1 158 ? -2.148 14.898 -7.215 1 96.19 158 GLU B O 1
ATOM 3402 N N . LEU B 1 159 ? -2.611 17.078 -7.27 1 97.06 159 LEU B N 1
ATOM 3403 C CA . LEU B 1 159 ? -3.949 16.891 -6.715 1 97.06 159 LEU B CA 1
ATOM 3404 C C . LEU B 1 159 ? -4.809 16.031 -7.625 1 97.06 159 LEU B C 1
ATOM 3406 O O . LEU B 1 159 ? -5.504 15.125 -7.152 1 97.06 159 LEU B O 1
ATOM 3410 N N . ARG B 1 160 ? -4.738 16.281 -8.891 1 96.38 160 ARG B N 1
ATOM 3411 C CA . ARG B 1 160 ? -5.484 15.477 -9.852 1 96.38 160 ARG B CA 1
ATOM 3412 C C . ARG B 1 160 ? -5.066 14.016 -9.781 1 96.38 160 ARG B C 1
ATOM 3414 O O . ARG B 1 160 ? -5.918 13.125 -9.758 1 96.38 160 ARG B O 1
ATOM 3421 N N . TYR B 1 161 ? -3.803 13.828 -9.734 1 96.06 161 TYR B N 1
ATOM 3422 C CA . TYR B 1 161 ? -3.322 12.453 -9.648 1 96.06 161 TYR B CA 1
ATOM 3423 C C . TYR B 1 161 ? -3.793 11.789 -8.359 1 96.06 161 TYR B C 1
ATOM 3425 O O . TYR B 1 161 ? -4.289 10.664 -8.383 1 96.06 161 TYR B O 1
ATOM 3433 N N . THR B 1 162 ? -3.633 12.5 -7.266 1 95.94 162 THR B N 1
ATOM 3434 C CA . THR B 1 162 ? -4.035 11.992 -5.961 1 95.94 162 THR B CA 1
ATOM 3435 C C . THR B 1 162 ? -5.531 11.688 -5.938 1 95.94 162 THR B C 1
ATOM 3437 O O . THR B 1 162 ? -5.969 10.758 -5.25 1 95.94 162 THR B O 1
ATOM 3440 N N . SER B 1 163 ? -6.32 12.422 -6.684 1 96.62 163 SER B N 1
ATOM 3441 C CA . SER B 1 163 ? -7.762 12.211 -6.73 1 96.62 163 SER B CA 1
ATOM 3442 C C . SER B 1 163 ? -8.094 10.844 -7.312 1 96.62 163 SER B C 1
ATOM 3444 O O . SER B 1 163 ? -9.188 10.312 -7.086 1 96.62 163 SER B O 1
ATOM 3446 N N . PHE B 1 164 ? -7.168 10.242 -8.016 1 96.19 164 PHE B N 1
ATOM 3447 C CA . PHE B 1 164 ? -7.402 8.922 -8.602 1 96.19 164 PHE B CA 1
ATOM 3448 C C . PHE B 1 164 ? -7.035 7.82 -7.613 1 96.19 164 PHE B C 1
ATOM 3450 O O . PHE B 1 164 ? -7.602 6.727 -7.66 1 96.19 164 PHE B O 1
ATOM 3457 N N . VAL B 1 165 ? -6.129 8.094 -6.672 1 95 165 VAL B N 1
ATOM 3458 C CA . VAL B 1 165 ? -5.547 6.969 -5.945 1 95 165 VAL B CA 1
ATOM 3459 C C . VAL B 1 165 ? -5.578 7.254 -4.445 1 95 165 VAL B C 1
ATOM 3461 O O . VAL B 1 165 ? -5.129 6.434 -3.641 1 95 165 VAL B O 1
ATOM 3464 N N . GLY B 1 166 ? -6.07 8.375 -4.074 1 92.25 166 GLY B N 1
ATOM 3465 C CA . GLY B 1 166 ? -6.078 8.773 -2.678 1 92.25 166 GLY B CA 1
ATOM 3466 C C . GLY B 1 166 ? -7.324 9.539 -2.279 1 92.25 166 GLY B C 1
ATOM 3467 O O . GLY B 1 166 ? -8.422 9.227 -2.736 1 92.25 166 GLY B O 1
ATOM 3468 N N . HIS B 1 167 ? -7.168 10.461 -1.354 1 89.88 167 HIS B N 1
ATOM 3469 C CA . HIS B 1 167 ? -8.305 11.156 -0.748 1 89.88 167 HIS B CA 1
ATOM 3470 C C . HIS B 1 167 ? -8.469 12.555 -1.328 1 89.88 167 HIS B C 1
ATOM 3472 O O . HIS B 1 167 ? -9.281 13.344 -0.845 1 89.88 167 HIS B O 1
ATOM 3478 N N . GLY B 1 168 ? -7.68 12.859 -2.32 1 94.19 168 GLY B N 1
ATOM 3479 C CA . GLY B 1 168 ? -7.836 14.148 -2.973 1 94.19 168 GLY B CA 1
ATOM 3480 C C . GLY B 1 168 ? -9.102 14.242 -3.807 1 94.19 168 GLY B C 1
ATOM 3481 O O . GLY B 1 168 ? -9.555 13.25 -4.375 1 94.19 168 GLY B O 1
ATOM 3482 N N . VAL B 1 169 ? -9.625 15.461 -3.861 1 95.44 169 VAL B N 1
ATOM 3483 C CA . VAL B 1 169 ? -10.781 15.727 -4.703 1 95.44 169 VAL B CA 1
ATOM 3484 C C . VAL B 1 169 ? -10.609 17.078 -5.406 1 95.44 169 VAL B C 1
ATOM 3486 O O . VAL B 1 169 ? -10.383 18.094 -4.754 1 95.44 169 VAL B O 1
ATOM 3489 N N . VAL B 1 170 ? -10.695 17.031 -6.676 1 96.38 170 VAL B N 1
ATOM 3490 C CA . VAL B 1 170 ? -10.656 18.297 -7.426 1 96.38 170 VAL B CA 1
ATOM 3491 C C . VAL B 1 170 ? -12.023 18.969 -7.371 1 96.38 170 VAL B C 1
ATOM 3493 O O . VAL B 1 170 ? -12.992 18.469 -7.953 1 96.38 170 VAL B O 1
ATOM 3496 N N . ARG B 1 171 ? -12.086 20 -6.676 1 96.5 171 ARG B N 1
ATOM 3497 C CA . ARG B 1 171 ? -13.32 20.766 -6.512 1 96.5 171 ARG B CA 1
ATOM 3498 C C . ARG B 1 171 ? -13.211 22.141 -7.156 1 96.5 171 ARG B C 1
ATOM 3500 O O . ARG B 1 171 ? -12.102 22.609 -7.426 1 96.5 171 ARG B O 1
ATOM 3507 N N . PRO B 1 172 ? -14.406 22.75 -7.484 1 95.69 172 PRO B N 1
ATOM 3508 C CA . PRO B 1 172 ? -14.328 24.125 -7.957 1 95.69 172 PRO B CA 1
ATOM 3509 C C . PRO B 1 172 ? -13.523 25.031 -7.02 1 95.69 172 PRO B C 1
ATOM 3511 O O . PRO B 1 172 ? -13.672 24.953 -5.801 1 95.69 172 PRO B O 1
ATOM 3514 N N . GLY B 1 173 ? -12.562 25.781 -7.621 1 96.88 173 GLY B N 1
ATOM 3515 C CA . GLY B 1 173 ? -11.758 26.688 -6.84 1 96.88 173 GLY B CA 1
ATOM 3516 C C . GLY B 1 173 ? -10.461 26.078 -6.336 1 96.88 173 GLY B C 1
ATOM 3517 O O . GLY B 1 173 ? -9.688 26.734 -5.641 1 96.88 173 GLY B O 1
ATOM 3518 N N . ALA B 1 174 ? -10.195 24.875 -6.68 1 97.5 174 ALA B N 1
ATOM 3519 C CA . ALA B 1 174 ? -9.039 24.141 -6.172 1 97.5 174 ALA B CA 1
ATOM 3520 C C . ALA B 1 174 ? -7.742 24.891 -6.477 1 97.5 174 ALA B C 1
ATOM 3522 O O . ALA B 1 174 ? -6.879 25.031 -5.605 1 97.5 174 ALA B O 1
ATOM 3523 N N . GLU B 1 175 ? -7.613 25.406 -7.676 1 96.75 175 GLU B N 1
ATOM 3524 C CA . GLU B 1 175 ? -6.383 26.078 -8.07 1 96.75 175 GLU B CA 1
ATOM 3525 C C . GLU B 1 175 ? -6.137 27.312 -7.23 1 96.75 175 GLU B C 1
ATOM 3527 O O . GLU B 1 175 ? -5 27.594 -6.836 1 96.75 175 GLU B O 1
ATOM 3532 N N . ALA B 1 176 ? -7.191 28.078 -7.008 1 97.06 176 ALA B N 1
ATOM 3533 C CA . ALA B 1 176 ? -7.074 29.281 -6.191 1 97.06 176 ALA B CA 1
ATOM 3534 C C . ALA B 1 176 ? -6.688 28.938 -4.754 1 97.06 176 ALA B C 1
ATOM 3536 O O . ALA B 1 176 ? -5.871 29.625 -4.141 1 97.06 176 ALA B O 1
ATOM 3537 N N . LEU B 1 177 ? -7.281 27.891 -4.219 1 97.12 177 LEU B N 1
ATOM 3538 C CA . LEU B 1 177 ? -6.949 27.438 -2.875 1 97.12 177 LEU B CA 1
ATOM 3539 C C . LEU B 1 177 ? -5.492 26.984 -2.795 1 97.12 177 LEU B C 1
ATOM 3541 O O . LEU B 1 177 ? -4.793 27.312 -1.833 1 97.12 177 LEU B O 1
ATOM 3545 N N . LEU B 1 178 ? -5.051 26.281 -3.812 1 96.5 178 LEU B N 1
ATOM 3546 C CA . LEU B 1 178 ? -3.662 25.844 -3.877 1 96.5 178 LEU B CA 1
ATOM 3547 C C . LEU B 1 178 ? -2.713 27.031 -3.939 1 96.5 178 LEU B C 1
ATOM 3549 O O . LEU B 1 178 ? -1.69 27.047 -3.25 1 96.5 178 LEU B O 1
ATOM 3553 N N . ALA B 1 179 ? -3.064 27.984 -4.75 1 95.62 179 ALA B N 1
ATOM 3554 C CA . ALA B 1 179 ? -2.234 29.188 -4.883 1 95.62 179 ALA B CA 1
ATOM 3555 C C . ALA B 1 179 ? -2.078 29.891 -3.545 1 95.62 179 ALA B C 1
ATOM 3557 O O . ALA B 1 179 ? -0.973 30.297 -3.178 1 95.62 179 ALA B O 1
ATOM 3558 N N . GLU B 1 180 ? -3.166 30 -2.873 1 94.88 180 GLU B N 1
ATOM 3559 C CA . GLU B 1 180 ? -3.135 30.656 -1.563 1 94.88 180 GLU B CA 1
ATOM 3560 C C . GLU B 1 180 ? -2.264 29.875 -0.584 1 94.88 180 GLU B C 1
ATOM 3562 O O . GLU B 1 180 ? -1.477 30.453 0.161 1 94.88 180 GLU B O 1
ATOM 3567 N N . GLU B 1 181 ? -2.404 28.594 -0.591 1 92.12 181 GLU B N 1
ATOM 3568 C CA . GLU B 1 181 ? -1.628 27.75 0.313 1 92.12 181 GLU B CA 1
ATOM 3569 C C . GLU B 1 181 ? -0.137 27.828 -0.003 1 92.12 181 GLU B C 1
ATOM 3571 O O . GLU B 1 181 ? 0.693 27.875 0.907 1 92.12 181 GLU B O 1
ATOM 3576 N N . VAL B 1 182 ? 0.219 27.812 -1.258 1 90.81 182 VAL B N 1
ATOM 3577 C CA . VAL B 1 182 ? 1.612 27.891 -1.682 1 90.81 182 VAL B CA 1
ATOM 3578 C C . VAL B 1 182 ? 2.199 29.234 -1.27 1 90.81 182 VAL B C 1
ATOM 3580 O O . VAL B 1 182 ? 3.303 29.297 -0.722 1 90.81 182 VAL B O 1
ATOM 3583 N N . ARG B 1 183 ? 1.46 30.266 -1.5 1 90 183 ARG B N 1
ATOM 3584 C CA . ARG B 1 183 ? 1.918 31.609 -1.131 1 90 183 ARG B CA 1
ATOM 3585 C C . ARG B 1 183 ? 2.186 31.703 0.367 1 90 183 ARG B C 1
ATOM 3587 O O . ARG B 1 183 ? 3.246 32.156 0.787 1 90 183 ARG B O 1
ATOM 3594 N N . ARG B 1 184 ? 1.271 31.188 1.144 1 87.06 184 ARG B N 1
ATOM 3595 C CA . ARG B 1 184 ? 1.397 31.219 2.598 1 87.06 184 ARG B CA 1
ATOM 3596 C C . ARG B 1 184 ? 2.588 30.391 3.062 1 87.06 184 ARG B C 1
ATOM 3598 O O . ARG B 1 184 ? 3.336 30.812 3.947 1 87.06 184 ARG B O 1
ATOM 3605 N N . GLY B 1 185 ? 2.688 29.25 2.518 1 84 185 GLY B N 1
ATOM 3606 C CA . GLY B 1 185 ? 3.791 28.375 2.887 1 84 185 GLY B CA 1
ATOM 3607 C C . GLY B 1 185 ? 5.152 29 2.617 1 84 185 GLY B C 1
ATOM 3608 O O . GLY B 1 185 ? 6.043 28.938 3.469 1 84 185 GLY B O 1
ATOM 3609 N N . LEU B 1 186 ? 5.281 29.578 1.468 1 81.19 186 LEU B N 1
ATOM 3610 C CA . LEU B 1 186 ? 6.551 30.188 1.085 1 81.19 186 LEU B CA 1
ATOM 3611 C C . LEU B 1 186 ? 6.855 31.406 1.956 1 81.19 186 LEU B C 1
ATOM 3613 O O . LEU B 1 186 ? 8.023 31.719 2.197 1 81.19 186 LEU B O 1
ATOM 3617 N N . GLN B 1 187 ? 5.812 31.953 2.469 1 77.31 187 GLN B N 1
ATOM 3618 C CA . GLN B 1 187 ? 5.969 33.156 3.287 1 77.31 187 GLN B CA 1
ATOM 3619 C C . GLN B 1 187 ? 6.285 32.781 4.734 1 77.31 187 GLN B C 1
ATOM 3621 O O . GLN B 1 187 ? 6.973 33.531 5.434 1 77.31 187 GLN B O 1
ATOM 3626 N N . PHE B 1 188 ? 5.789 31.672 5.18 1 70.62 188 PHE B N 1
ATOM 3627 C CA . PHE B 1 188 ? 5.875 31.359 6.602 1 70.62 188 PHE B CA 1
ATOM 3628 C C . PHE B 1 188 ? 6.805 30.172 6.844 1 70.62 188 PHE B C 1
ATOM 3630 O O . PHE B 1 188 ? 6.48 29.266 7.613 1 70.62 188 PHE B O 1
ATOM 3637 N N . GLY B 1 189 ? 7.871 30.141 6.078 1 69.69 189 GLY B N 1
ATOM 3638 C CA . GLY B 1 189 ? 8.961 29.25 6.434 1 69.69 189 GLY B CA 1
ATOM 3639 C C . GLY B 1 189 ? 8.969 27.953 5.633 1 69.69 189 GLY B C 1
ATOM 3640 O O . GLY B 1 189 ? 9.898 27.156 5.746 1 69.69 189 GLY B O 1
ATOM 3641 N N . GLY B 1 190 ? 7.91 27.75 4.938 1 82.94 190 GLY B N 1
ATOM 3642 C CA . GLY B 1 190 ? 7.988 26.625 4.004 1 82.94 190 GLY B CA 1
ATOM 3643 C C . GLY B 1 190 ? 8.977 26.875 2.875 1 82.94 190 GLY B C 1
ATOM 3644 O O . GLY B 1 190 ? 9.359 28.016 2.611 1 82.94 190 GLY B O 1
ATOM 3645 N N . ARG B 1 191 ? 9.539 25.812 2.404 1 90.81 191 ARG B N 1
ATOM 3646 C CA . ARG B 1 191 ? 10.484 25.891 1.291 1 90.81 191 ARG B CA 1
ATOM 3647 C C . ARG B 1 191 ? 9.977 25.094 0.093 1 90.81 191 ARG B C 1
ATOM 3649 O O . ARG B 1 191 ? 9.148 24.188 0.246 1 90.81 191 ARG B O 1
ATOM 3656 N N . ALA B 1 192 ? 10.391 25.547 -1.051 1 95.12 192 ALA B N 1
ATOM 3657 C CA . ALA B 1 192 ? 10.141 24.828 -2.289 1 95.12 192 ALA B CA 1
ATOM 3658 C C . ALA B 1 192 ? 11.391 24.781 -3.166 1 95.12 192 ALA B C 1
ATOM 3660 O O . ALA B 1 192 ? 12.117 25.766 -3.266 1 95.12 192 ALA B O 1
ATOM 3661 N N . TRP B 1 193 ? 11.648 23.656 -3.672 1 96.94 193 TRP B N 1
ATOM 3662 C CA . TRP B 1 193 ? 12.695 23.484 -4.676 1 96.94 193 TRP B CA 1
ATOM 3663 C C . TRP B 1 193 ? 12.094 23.109 -6.027 1 96.94 193 TRP B C 1
ATOM 3665 O O . TRP B 1 193 ? 11.141 22.328 -6.098 1 96.94 193 TRP B O 1
ATOM 3675 N N . VAL B 1 194 ? 12.617 23.688 -7.098 1 97.81 194 VAL B N 1
ATOM 3676 C CA . VAL B 1 194 ? 12.109 23.438 -8.438 1 97.81 194 VAL B CA 1
ATOM 3677 C C . VAL B 1 194 ? 13.211 22.828 -9.305 1 97.81 194 VAL B C 1
ATOM 3679 O O . VAL B 1 194 ? 14.391 23.156 -9.148 1 97.81 194 VAL B O 1
ATOM 3682 N N . ALA B 1 195 ? 12.844 21.922 -10.133 1 98.44 195 ALA B N 1
ATOM 3683 C CA . ALA B 1 195 ? 13.703 21.344 -11.164 1 98.44 195 ALA B CA 1
ATOM 3684 C C . ALA B 1 195 ? 13.406 21.969 -12.531 1 98.44 195 ALA B C 1
ATOM 3686 O O . ALA B 1 195 ? 12.25 22.016 -12.961 1 98.44 195 ALA B O 1
ATOM 3687 N N . GLU B 1 196 ? 14.445 22.375 -13.195 1 97.69 196 GLU B N 1
ATOM 3688 C CA . GLU B 1 196 ? 14.297 23.031 -14.492 1 97.69 196 GLU B CA 1
ATOM 3689 C C . GLU B 1 196 ? 15.102 22.312 -15.57 1 97.69 196 GLU B C 1
ATOM 3691 O O . GLU B 1 196 ? 16.219 21.844 -15.312 1 97.69 196 GLU B O 1
ATOM 3696 N N . GLU B 1 197 ? 14.492 22.125 -16.688 1 97.19 197 GLU B N 1
ATOM 3697 C CA . GLU B 1 197 ? 15.109 21.609 -17.891 1 97.19 197 GLU B CA 1
ATOM 3698 C C . GLU B 1 197 ? 14.898 22.562 -19.078 1 97.19 197 GLU B C 1
ATOM 3700 O O . GLU B 1 197 ? 13.758 22.844 -19.453 1 97.19 197 GLU B O 1
ATOM 3705 N N . GLU B 1 198 ? 15.984 23.094 -19.656 1 95.44 198 GLU B N 1
ATOM 3706 C CA . GLU B 1 198 ? 15.938 24.031 -20.781 1 95.44 198 GLU B CA 1
ATOM 3707 C C . GLU B 1 198 ? 15.047 25.219 -20.469 1 95.44 198 GLU B C 1
ATOM 3709 O O . GLU B 1 198 ? 14.195 25.609 -21.266 1 95.44 198 GLU B O 1
ATOM 3714 N N . GLY B 1 199 ? 15.055 25.672 -19.234 1 92.06 199 GLY B N 1
ATOM 3715 C CA . GLY B 1 199 ? 14.359 26.875 -18.828 1 92.06 199 GLY B CA 1
ATOM 3716 C C . GLY B 1 199 ? 12.914 26.641 -18.422 1 92.06 199 GLY B C 1
ATOM 3717 O O . GLY B 1 199 ? 12.203 27.562 -18.047 1 92.06 199 GLY B O 1
ATOM 3718 N N . VAL B 1 200 ? 12.508 25.406 -18.484 1 95.56 200 VAL B N 1
ATOM 3719 C CA . VAL B 1 200 ? 11.133 25.062 -18.156 1 95.56 200 VAL B CA 1
ATOM 3720 C C . VAL B 1 200 ? 11.094 24.297 -16.844 1 95.56 200 VAL B C 1
ATOM 3722 O O . VAL B 1 200 ? 11.883 23.375 -16.625 1 95.56 200 VAL B O 1
ATOM 3725 N N . THR B 1 201 ? 10.203 24.719 -15.906 1 97 201 THR B N 1
ATOM 3726 C CA . THR B 1 201 ? 10.031 23.984 -14.664 1 97 201 THR B CA 1
ATOM 3727 C C . THR B 1 201 ? 9.336 22.641 -14.914 1 97 201 THR B C 1
ATOM 3729 O O . THR B 1 201 ? 8.227 22.609 -15.445 1 97 201 THR B O 1
ATOM 3732 N N . VAL B 1 202 ? 10 21.516 -14.469 1 98 202 VAL B N 1
ATOM 3733 C CA . VAL B 1 202 ? 9.461 20.203 -14.789 1 98 202 VAL B CA 1
ATOM 3734 C C . VAL B 1 202 ? 9.148 19.438 -13.5 1 98 202 VAL B C 1
ATOM 3736 O O . VAL B 1 202 ? 8.586 18.344 -13.539 1 98 202 VAL B O 1
ATOM 3739 N N . GLY B 1 203 ? 9.484 20 -12.367 1 98.44 203 GLY B N 1
ATOM 3740 C CA . GLY B 1 203 ? 9.195 19.344 -11.102 1 98.44 203 GLY B CA 1
ATOM 3741 C C . GLY B 1 203 ? 9.398 20.25 -9.906 1 98.44 203 GLY B C 1
ATOM 3742 O O . GLY B 1 203 ? 10.016 21.312 -10.023 1 98.44 203 GLY B O 1
ATOM 3743 N N . MET B 1 204 ? 8.867 19.844 -8.773 1 97.88 204 MET B N 1
ATOM 3744 C CA . MET B 1 204 ? 9.047 20.594 -7.523 1 97.88 204 MET B CA 1
ATOM 3745 C C . MET B 1 204 ? 8.898 19.656 -6.32 1 97.88 204 MET B C 1
ATOM 3747 O O . MET B 1 204 ? 8.359 18.562 -6.441 1 97.88 204 MET B O 1
ATOM 3751 N N . VAL B 1 205 ? 9.469 20.094 -5.254 1 97.69 205 VAL B N 1
ATOM 3752 C CA . VAL B 1 205 ? 9.219 19.484 -3.949 1 97.69 205 VAL B CA 1
ATOM 3753 C C . VAL B 1 205 ? 9.125 20.578 -2.883 1 97.69 205 VAL B C 1
ATOM 3755 O O . VAL B 1 205 ? 9.891 21.531 -2.902 1 97.69 205 VAL B O 1
ATOM 3758 N N . THR B 1 206 ? 8.094 20.484 -2.094 1 95.5 206 THR B N 1
ATOM 3759 C CA . THR B 1 206 ? 7.953 21.406 -0.969 1 95.5 206 THR B CA 1
ATOM 3760 C C . THR B 1 206 ? 8.398 20.75 0.331 1 95.5 206 THR B C 1
ATOM 3762 O O . THR B 1 206 ? 8.398 19.516 0.439 1 95.5 206 THR B O 1
ATOM 3765 N N . GLY B 1 207 ? 8.891 21.547 1.238 1 93.81 207 GLY B N 1
ATOM 3766 C CA . GLY B 1 207 ? 9.336 21.016 2.512 1 93.81 207 GLY B CA 1
ATOM 3767 C C . GLY B 1 207 ? 9.68 22.078 3.527 1 93.81 207 GLY B C 1
ATOM 3768 O O . GLY B 1 207 ? 9.414 23.266 3.305 1 93.81 207 GLY B O 1
ATOM 3769 N N . GLY B 1 208 ? 10.133 21.594 4.637 1 92.81 208 GLY B N 1
ATOM 3770 C CA . GLY B 1 208 ? 10.547 22.438 5.734 1 92.81 208 GLY B CA 1
ATOM 3771 C C . GLY B 1 208 ? 10.898 21.672 6.992 1 92.81 208 GLY B C 1
ATOM 3772 O O . GLY B 1 208 ? 11.117 20.453 6.941 1 92.81 208 GLY B O 1
ATOM 3773 N N . LYS B 1 209 ? 11.062 22.438 8.023 1 92.25 209 LYS B N 1
ATOM 3774 C CA . LYS B 1 209 ? 11.352 21.859 9.328 1 92.25 209 LYS B CA 1
ATOM 3775 C C . LYS B 1 209 ? 10.18 22.031 10.289 1 92.25 209 LYS B C 1
ATOM 3777 O O . LYS B 1 209 ? 9.461 23.031 10.219 1 92.25 209 LYS B O 1
ATOM 3782 N N . ARG B 1 210 ? 9.953 21 11.039 1 89.62 210 ARG B N 1
ATOM 3783 C CA . ARG B 1 210 ? 8.875 21.016 12.023 1 89.62 210 ARG B CA 1
ATOM 3784 C C . ARG B 1 210 ? 9.336 20.391 13.336 1 89.62 210 ARG B C 1
ATOM 3786 O O . ARG B 1 210 ? 10.148 19.453 13.336 1 89.62 210 ARG B O 1
ATOM 3793 N N . SER B 1 211 ? 8.781 20.938 14.383 1 89 211 SER B N 1
ATOM 3794 C CA . SER B 1 211 ? 8.984 20.359 15.703 1 89 211 SER B CA 1
ATOM 3795 C C . SER B 1 211 ? 7.652 20.109 16.406 1 89 211 SER B C 1
ATOM 3797 O O . SER B 1 211 ? 7.023 21.062 16.891 1 89 211 SER B O 1
ATOM 3799 N N . PRO B 1 212 ? 7.297 18.859 16.391 1 85.19 212 PRO B N 1
ATOM 3800 C CA . PRO B 1 212 ? 6.035 18.578 17.078 1 85.19 212 PRO B CA 1
ATOM 3801 C C . PRO B 1 212 ? 5.996 19.125 18.5 1 85.19 212 PRO B C 1
ATOM 3803 O O . PRO B 1 212 ? 6.957 18.969 19.266 1 85.19 212 PRO B O 1
ATOM 3806 N N . ALA B 1 213 ? 4.957 19.797 18.75 1 81.44 213 ALA B N 1
ATOM 3807 C CA . ALA B 1 213 ? 4.727 20.375 20.078 1 81.44 213 ALA B CA 1
ATOM 3808 C C . ALA B 1 213 ? 3.334 20.031 20.594 1 81.44 213 ALA B C 1
ATOM 3810 O O . ALA B 1 213 ? 2.434 19.719 19.812 1 81.44 213 ALA B O 1
ATOM 3811 N N . PRO B 1 214 ? 3.236 20.016 21.875 1 76.25 214 PRO B N 1
ATOM 3812 C CA . PRO B 1 214 ? 1.907 19.719 22.406 1 76.25 214 PRO B CA 1
ATOM 3813 C C . PRO B 1 214 ? 0.803 20.547 21.766 1 76.25 214 PRO B C 1
ATOM 3815 O O . PRO B 1 214 ? 0.97 21.75 21.562 1 76.25 214 PRO B O 1
ATOM 3818 N N . GLY B 1 215 ? -0.208 19.938 21.328 1 69.94 215 GLY B N 1
ATOM 3819 C CA . GLY B 1 215 ? -1.325 20.609 20.688 1 69.94 215 GLY B CA 1
ATOM 3820 C C . GLY B 1 215 ? -1.299 20.516 19.172 1 69.94 215 GLY B C 1
ATOM 3821 O O . GLY B 1 215 ? -2.316 20.734 18.516 1 69.94 215 GLY B O 1
ATOM 3822 N N . ASP B 1 216 ? -0.102 20.188 18.688 1 76.19 216 ASP B N 1
ATOM 3823 C CA . ASP B 1 216 ? 0.022 20.016 17.234 1 76.19 216 ASP B CA 1
ATOM 3824 C C . ASP B 1 216 ? -0.489 18.656 16.797 1 76.19 216 ASP B C 1
ATOM 3826 O O . ASP B 1 216 ? -0.484 17.703 17.594 1 76.19 216 ASP B O 1
ATOM 3830 N N . ALA B 1 217 ? -1.059 18.641 15.609 1 71.31 217 ALA B N 1
ATOM 3831 C CA . ALA B 1 217 ? -1.551 17.375 15.062 1 71.31 217 ALA B CA 1
ATOM 3832 C C . ALA B 1 217 ? -0.429 16.344 14.961 1 71.31 217 ALA B C 1
ATOM 3834 O O . ALA B 1 217 ? -0.672 15.141 15.078 1 71.31 217 ALA B O 1
ATOM 3835 N N . LEU B 1 218 ? 0.793 16.797 14.898 1 80.69 218 LEU B N 1
ATOM 3836 C CA . LEU B 1 218 ? 1.942 15.906 14.719 1 80.69 218 LEU B CA 1
ATOM 3837 C C . LEU B 1 218 ? 2.426 15.367 16.062 1 80.69 218 LEU B C 1
ATOM 3839 O O . LEU B 1 218 ? 3.125 14.352 16.109 1 80.69 218 LEU B O 1
ATOM 3843 N N . ALA B 1 219 ? 2.195 16.047 17.234 1 77.94 219 ALA B N 1
ATOM 3844 C CA . ALA B 1 219 ? 2.686 15.664 18.562 1 77.94 219 ALA B CA 1
ATOM 3845 C C . ALA B 1 219 ? 2.221 14.258 18.938 1 77.94 219 ALA B C 1
ATOM 3847 O O . ALA B 1 219 ? 2.963 13.492 19.547 1 77.94 219 ALA B O 1
ATOM 3848 N N . GLY B 1 220 ? 1.204 13.773 18.453 1 85.06 220 GLY B N 1
ATOM 3849 C CA . GLY B 1 220 ? 0.759 12.422 18.75 1 85.06 220 GLY B CA 1
ATOM 3850 C C . GLY B 1 220 ? 1.193 11.414 17.703 1 85.06 220 GLY B C 1
ATOM 3851 O O . GLY B 1 220 ? 0.975 10.211 17.859 1 85.06 220 GLY B O 1
ATOM 3852 N N . ARG B 1 221 ? 2.047 11.914 16.828 1 93 221 ARG B N 1
ATOM 3853 C CA . ARG B 1 221 ? 2.369 11.031 15.711 1 93 221 ARG B CA 1
ATOM 3854 C C . ARG B 1 221 ? 3.875 10.836 15.586 1 93 221 ARG B C 1
ATOM 3856 O O . ARG B 1 221 ? 4.336 9.812 15.086 1 93 221 ARG B O 1
ATOM 3863 N N . LEU B 1 222 ? 4.648 11.828 16.031 1 94.62 222 LEU B N 1
ATOM 3864 C CA . LEU B 1 222 ? 6.102 11.766 15.969 1 94.62 222 LEU B CA 1
ATOM 3865 C C . LEU B 1 222 ? 6.723 12.102 17.312 1 94.62 222 LEU B C 1
ATOM 3867 O O . LEU B 1 222 ? 6.172 12.906 18.078 1 94.62 222 LEU B O 1
ATOM 3871 N N . PRO B 1 223 ? 7.879 11.539 17.641 1 91.5 223 PRO B N 1
ATOM 3872 C CA . PRO B 1 223 ? 8.578 11.93 18.875 1 91.5 223 PRO B CA 1
ATOM 3873 C C . PRO B 1 223 ? 9.016 13.398 18.859 1 91.5 223 PRO B C 1
ATOM 3875 O O . PRO B 1 223 ? 9.203 13.977 17.781 1 91.5 223 PRO B O 1
ATOM 3878 N N . PRO B 1 224 ? 9.133 13.891 20.047 1 90.69 224 PRO B N 1
ATOM 3879 C CA . PRO B 1 224 ? 9.633 15.266 20.109 1 90.69 224 PRO B CA 1
ATOM 3880 C C . PRO B 1 224 ? 11.008 15.422 19.469 1 90.69 224 PRO B C 1
ATOM 3882 O O . PRO B 1 224 ? 11.773 14.461 19.391 1 90.69 224 PRO B O 1
ATOM 3885 N N . GLY B 1 225 ? 11.227 16.719 19.016 1 92.56 225 GLY B N 1
ATOM 3886 C CA . GLY B 1 225 ? 12.461 17.031 18.312 1 92.56 225 GLY B CA 1
ATOM 3887 C C . GLY B 1 225 ? 12.242 17.625 16.953 1 92.56 225 GLY B C 1
ATOM 3888 O O . GLY B 1 225 ? 11.102 17.797 16.516 1 92.56 225 GLY B O 1
ATOM 3889 N N . GLU B 1 226 ? 13.305 17.906 16.281 1 94 226 GLU B N 1
ATOM 3890 C CA . GLU B 1 226 ? 13.219 18.547 14.977 1 94 226 GLU B CA 1
ATOM 3891 C C . GLU B 1 226 ? 13.117 17.516 13.859 1 94 226 GLU B C 1
ATOM 3893 O O . GLU B 1 226 ? 13.914 16.578 13.797 1 94 226 GLU B O 1
ATOM 3898 N N . TRP B 1 227 ? 12.164 17.688 13.039 1 94.88 227 TRP B N 1
ATOM 3899 C CA . TRP B 1 227 ? 11.945 16.828 11.875 1 94.88 227 TRP B CA 1
ATOM 3900 C C . TRP B 1 227 ? 11.93 17.656 10.594 1 94.88 227 TRP B C 1
ATOM 3902 O O . TRP B 1 227 ? 11.414 18.781 10.57 1 94.88 227 TRP B O 1
ATOM 3912 N N . GLY B 1 228 ? 12.547 17.125 9.555 1 94.94 228 GLY B N 1
ATOM 3913 C CA . GLY B 1 228 ? 12.242 17.625 8.234 1 94.94 228 GLY B CA 1
ATOM 3914 C C . GLY B 1 228 ? 10.992 17.016 7.633 1 94.94 228 GLY B C 1
ATOM 3915 O O . GLY B 1 228 ? 10.695 15.844 7.859 1 94.94 228 GLY B O 1
ATOM 3916 N N . TYR B 1 229 ? 10.266 17.812 6.918 1 94.5 229 TYR B N 1
ATOM 3917 C CA . TYR B 1 229 ? 9.117 17.266 6.211 1 94.5 229 TYR B CA 1
ATOM 3918 C C . TYR B 1 229 ? 9.203 17.547 4.719 1 94.5 229 TYR B C 1
ATOM 3920 O O . TYR B 1 229 ? 9.664 18.625 4.316 1 94.5 229 TYR B O 1
ATOM 3928 N N . LEU B 1 23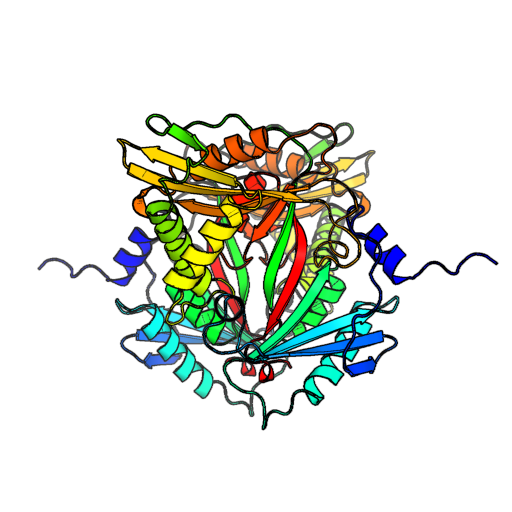0 ? 8.883 16.578 3.943 1 95.94 230 LEU B N 1
ATOM 3929 C CA . LEU B 1 230 ? 8.609 16.766 2.521 1 95.94 230 LEU B CA 1
ATOM 3930 C C . LEU B 1 230 ? 7.117 16.641 2.234 1 95.94 230 LEU B C 1
ATOM 3932 O O . LEU B 1 230 ? 6.527 15.578 2.451 1 95.94 230 LEU B O 1
ATOM 3936 N N . GLY B 1 231 ? 6.527 17.688 1.742 1 93.69 231 GLY B N 1
ATOM 3937 C CA . GLY B 1 231 ? 5.086 17.797 1.591 1 93.69 231 GLY B CA 1
ATOM 3938 C C . GLY B 1 231 ? 4.582 17.219 0.277 1 93.69 231 GLY B C 1
ATOM 3939 O O . GLY B 1 231 ? 3.949 16.156 0.254 1 93.69 231 GLY B O 1
ATOM 3940 N N . THR B 1 232 ? 4.852 17.922 -0.821 1 95.31 232 THR B N 1
ATOM 3941 C CA . THR B 1 232 ? 4.402 17.484 -2.141 1 95.31 232 THR B CA 1
ATOM 3942 C C . THR B 1 232 ? 5.578 17.406 -3.109 1 95.31 232 THR B C 1
ATOM 3944 O O . THR B 1 232 ? 6.355 18.344 -3.234 1 95.31 232 THR B O 1
ATOM 3947 N N . LEU B 1 233 ? 5.727 16.297 -3.65 1 98 233 LEU B N 1
ATOM 3948 C CA . LEU B 1 233 ? 6.621 16.094 -4.785 1 98 233 LEU B CA 1
ATOM 3949 C C . LEU B 1 233 ? 5.824 15.883 -6.07 1 98 233 LEU B C 1
ATOM 3951 O O . LEU B 1 233 ? 4.941 15.031 -6.125 1 98 233 LEU B O 1
ATOM 3955 N N . ALA B 1 234 ? 6.098 16.719 -7.031 1 98.06 234 ALA B N 1
ATOM 3956 C CA . ALA B 1 234 ? 5.414 16.609 -8.32 1 98.06 234 ALA B CA 1
ATOM 3957 C C . ALA B 1 234 ? 6.398 16.75 -9.477 1 98.06 234 ALA B C 1
ATOM 3959 O O . ALA B 1 234 ? 7.262 17.625 -9.453 1 98.06 234 ALA B O 1
ATOM 3960 N N . VAL B 1 235 ? 6.367 15.898 -10.352 1 98.12 235 VAL B N 1
ATOM 3961 C CA . VAL B 1 235 ? 7.074 15.945 -11.625 1 98.12 235 VAL B CA 1
ATOM 3962 C C . VAL B 1 235 ? 6.07 15.844 -12.773 1 98.12 235 VAL B C 1
ATOM 3964 O O . VAL B 1 235 ? 5.137 15.039 -12.719 1 98.12 235 VAL B O 1
ATOM 3967 N N . THR B 1 236 ? 6.219 16.641 -13.773 1 96.94 236 THR B N 1
ATOM 3968 C CA . THR B 1 236 ? 5.301 16.578 -14.906 1 96.94 236 THR B CA 1
ATOM 3969 C C . THR B 1 236 ? 5.262 15.172 -15.5 1 96.94 236 THR B C 1
ATOM 3971 O O . THR B 1 236 ? 6.27 14.461 -15.484 1 96.94 236 THR B O 1
ATOM 3974 N N . ALA B 1 237 ? 4.125 14.797 -16.016 1 93.12 237 ALA B N 1
ATOM 3975 C CA . ALA B 1 237 ? 3.934 13.453 -16.547 1 93.12 237 ALA B CA 1
ATOM 3976 C C . ALA B 1 237 ? 4.98 13.133 -17.609 1 93.12 237 ALA B C 1
ATOM 3978 O O . ALA B 1 237 ? 5.551 12.039 -17.625 1 93.12 237 ALA B O 1
ATOM 3979 N N . ALA B 1 238 ? 5.309 14.094 -18.422 1 92.5 238 ALA B N 1
ATOM 3980 C CA . ALA B 1 238 ? 6.219 13.898 -19.547 1 92.5 238 ALA B CA 1
ATOM 3981 C C . ALA B 1 238 ? 7.656 13.711 -19.062 1 92.5 238 ALA B C 1
ATOM 3983 O O . ALA B 1 238 ? 8.492 13.172 -19.781 1 92.5 238 ALA B O 1
ATOM 3984 N N . ALA B 1 239 ? 7.949 14.156 -17.844 1 95.38 239 ALA B N 1
ATOM 3985 C CA . ALA B 1 239 ? 9.328 14.148 -17.359 1 95.38 239 ALA B CA 1
ATOM 3986 C C . ALA B 1 239 ? 9.547 13.016 -16.359 1 95.38 239 ALA B C 1
ATOM 3988 O O . ALA B 1 239 ? 10.648 12.844 -15.836 1 95.38 239 ALA B O 1
ATOM 3989 N N . ARG B 1 240 ? 8.547 12.227 -16.109 1 93.69 240 ARG B N 1
ATOM 3990 C CA . ARG B 1 240 ? 8.648 11.18 -15.094 1 93.69 240 ARG B CA 1
ATOM 3991 C C . ARG B 1 240 ? 9.516 10.023 -15.594 1 93.69 240 ARG B C 1
ATOM 3993 O O . ARG B 1 240 ? 9.68 9.844 -16.797 1 93.69 240 ARG B O 1
ATOM 4000 N N . GLY B 1 241 ? 10.109 9.312 -14.617 1 92.12 241 GLY B N 1
ATOM 4001 C CA . GLY B 1 241 ? 10.891 8.125 -14.945 1 92.12 241 GLY B CA 1
ATOM 4002 C C . GLY B 1 241 ? 12.328 8.445 -15.312 1 92.12 241 GLY B C 1
ATOM 4003 O O . GLY B 1 241 ? 13.055 7.566 -15.773 1 92.12 241 GLY B O 1
ATOM 4004 N N . ARG B 1 242 ? 12.703 9.711 -15.109 1 95.44 242 ARG B N 1
ATOM 4005 C CA . ARG B 1 242 ? 14.039 10.125 -15.531 1 95.44 242 ARG B CA 1
ATOM 4006 C C . ARG B 1 242 ? 14.922 10.445 -14.32 1 95.44 242 ARG B C 1
ATOM 4008 O O . ARG B 1 242 ? 16.047 10.922 -14.484 1 95.44 242 ARG B O 1
ATOM 4015 N N . GLY B 1 243 ? 14.383 10.242 -13.156 1 97.5 243 GLY B N 1
ATOM 4016 C CA . GLY B 1 243 ? 15.18 10.469 -11.961 1 97.5 243 GLY B CA 1
ATOM 4017 C C . GLY B 1 243 ? 15.039 11.867 -11.398 1 97.5 243 GLY B C 1
ATOM 4018 O O . GLY B 1 243 ? 15.688 12.219 -10.414 1 97.5 243 GLY B O 1
ATOM 4019 N N . ILE B 1 244 ? 14.164 12.688 -11.93 1 98.44 244 ILE B N 1
ATOM 4020 C CA . ILE B 1 244 ? 14.016 14.086 -11.516 1 98.44 244 ILE B CA 1
ATOM 4021 C C . ILE B 1 244 ? 13.484 14.141 -10.086 1 98.44 244 ILE B C 1
ATOM 4023 O O . ILE B 1 244 ? 13.953 14.953 -9.281 1 98.44 244 ILE B O 1
ATOM 4027 N N . GLY B 1 245 ? 12.523 13.281 -9.75 1 98.5 245 GLY B N 1
ATOM 4028 C CA . GLY B 1 245 ? 12.055 13.219 -8.375 1 98.5 245 GLY B CA 1
ATOM 4029 C C . GLY B 1 245 ? 13.156 12.914 -7.379 1 98.5 245 GLY B C 1
ATOM 4030 O O . GLY B 1 245 ? 13.203 13.5 -6.293 1 98.5 245 GLY B O 1
ATOM 4031 N N . ARG B 1 246 ? 14.047 12.023 -7.77 1 98.5 246 ARG B N 1
ATOM 4032 C CA . ARG B 1 246 ? 15.18 11.664 -6.918 1 98.5 246 ARG B CA 1
ATOM 4033 C C . ARG B 1 246 ? 16.125 12.844 -6.75 1 98.5 246 ARG B C 1
ATOM 4035 O O . ARG B 1 246 ? 16.641 13.086 -5.652 1 98.5 246 ARG B O 1
ATOM 4042 N N . ALA B 1 247 ? 16.375 13.578 -7.84 1 98.62 247 ALA B N 1
ATOM 4043 C CA . ALA B 1 247 ? 17.25 14.742 -7.773 1 98.62 247 ALA B CA 1
ATOM 4044 C C . ALA B 1 247 ? 16.672 15.812 -6.852 1 98.62 247 ALA B C 1
ATOM 4046 O O . ALA B 1 247 ? 17.391 16.391 -6.031 1 98.62 247 ALA B O 1
ATOM 4047 N N . LEU B 1 248 ? 15.391 16.062 -6.996 1 98.62 248 LEU B N 1
ATOM 4048 C CA . LEU B 1 248 ? 14.703 17.031 -6.141 1 98.62 248 LEU B CA 1
ATOM 4049 C C . LEU B 1 248 ? 14.797 16.609 -4.676 1 98.62 248 LEU B C 1
ATOM 4051 O O . LEU B 1 248 ? 15.117 17.438 -3.812 1 98.62 248 LEU B O 1
ATOM 4055 N N . THR B 1 249 ? 14.555 15.344 -4.418 1 98.56 249 THR B N 1
ATOM 4056 C CA . THR B 1 249 ? 14.547 14.812 -3.061 1 98.56 249 THR B CA 1
ATOM 4057 C C . THR B 1 249 ? 15.945 14.859 -2.453 1 98.56 249 THR B C 1
ATOM 4059 O O . THR B 1 249 ? 16.109 15.164 -1.27 1 98.56 249 THR B O 1
ATOM 4062 N N . ALA B 1 250 ? 16.953 14.578 -3.242 1 98.44 250 ALA B N 1
ATOM 4063 C CA . ALA B 1 250 ? 18.328 14.641 -2.773 1 98.44 250 ALA B CA 1
ATOM 4064 C C . ALA B 1 250 ? 18.672 16.031 -2.258 1 98.44 250 ALA B C 1
ATOM 4066 O O . ALA B 1 250 ? 19.25 16.172 -1.177 1 98.44 250 ALA B O 1
ATOM 4067 N N . VAL B 1 251 ? 18.281 17.016 -2.99 1 98 251 VAL B N 1
ATOM 4068 C CA . VAL B 1 251 ? 18.562 18.406 -2.605 1 98 251 VAL B CA 1
ATOM 4069 C C . VAL B 1 251 ? 17.766 18.766 -1.347 1 98 251 VAL B C 1
ATOM 4071 O O . VAL B 1 251 ? 18.312 19.344 -0.406 1 98 251 VAL B O 1
ATOM 4074 N N . ALA B 1 252 ? 16.5 18.422 -1.345 1 97.31 252 ALA B N 1
ATOM 4075 C CA . ALA B 1 252 ? 15.664 18.719 -0.18 1 97.31 252 ALA B CA 1
ATOM 4076 C C . ALA B 1 252 ? 16.234 18.047 1.074 1 97.31 252 ALA B C 1
ATOM 4078 O O . ALA B 1 252 ? 16.281 18.672 2.139 1 97.31 252 ALA B O 1
ATOM 4079 N N . HIS B 1 253 ? 16.625 16.781 0.932 1 97.75 253 HIS B N 1
ATOM 4080 C CA . HIS B 1 253 ? 17.203 16.062 2.055 1 97.75 253 HIS B CA 1
ATOM 4081 C C . HIS B 1 253 ? 18.469 16.75 2.557 1 97.75 253 HIS B C 1
ATOM 4083 O O . HIS B 1 253 ? 18.672 16.875 3.768 1 97.75 253 HIS B O 1
ATOM 4089 N N . ASP B 1 254 ? 19.312 17.188 1.675 1 97.19 254 ASP B N 1
ATOM 4090 C CA . ASP B 1 254 ? 20.531 17.891 2.061 1 97.19 254 ASP B CA 1
ATOM 4091 C C . ASP B 1 254 ? 20.203 19.172 2.814 1 97.19 254 ASP B C 1
ATOM 4093 O O . ASP B 1 254 ? 20.812 19.453 3.855 1 97.19 254 ASP B O 1
ATOM 4097 N N . GLU B 1 255 ? 19.297 19.875 2.277 1 94.81 255 GLU B N 1
ATOM 4098 C CA . GLU B 1 255 ? 18.953 21.188 2.834 1 94.81 255 GLU B CA 1
ATOM 4099 C C . GLU B 1 255 ? 18.266 21.047 4.191 1 94.81 255 GLU B C 1
ATOM 4101 O O . GLU B 1 255 ? 18.422 21.922 5.055 1 94.81 255 GLU B O 1
ATOM 4106 N N . LEU B 1 256 ? 17.531 19.984 4.367 1 94 256 LEU B N 1
ATOM 4107 C CA . LEU B 1 256 ? 16.781 19.797 5.602 1 94 256 LEU B CA 1
ATOM 4108 C C . LEU B 1 256 ? 17.609 19.047 6.637 1 94 256 LEU B C 1
ATOM 4110 O O . LEU B 1 256 ? 17.203 18.953 7.801 1 94 256 LEU B O 1
ATOM 4114 N N . PHE B 1 257 ? 18.719 18.578 6.227 1 94.19 257 PHE B N 1
ATOM 4115 C CA . PHE B 1 257 ? 19.516 17.734 7.102 1 94.19 257 PHE B CA 1
ATOM 4116 C C . PHE B 1 257 ? 20.203 18.562 8.18 1 94.19 257 PHE B C 1
ATOM 4118 O O . PHE B 1 257 ? 20.75 19.641 7.891 1 94.19 257 PHE B O 1
ATOM 4125 N N . SER B 1 258 ? 20.078 18.109 9.352 1 90.06 258 SER B N 1
ATOM 4126 C CA . SER B 1 258 ? 20.844 18.562 10.508 1 90.06 258 SER B CA 1
ATOM 4127 C C . SER B 1 258 ? 21.203 17.391 11.414 1 90.06 258 SER B C 1
ATOM 4129 O O . SER B 1 258 ? 20.391 16.484 11.633 1 90.06 258 SER B O 1
ATOM 4131 N N . PRO B 1 259 ? 22.422 17.438 11.938 1 86.06 259 PRO B N 1
ATOM 4132 C CA . PRO B 1 259 ? 22.812 16.344 12.828 1 86.06 259 PRO B CA 1
ATOM 4133 C C . PRO B 1 259 ? 21.859 16.172 14.016 1 86.06 259 PRO B C 1
ATOM 4135 O O . PRO B 1 259 ? 21.766 15.094 14.586 1 86.06 259 PRO B O 1
ATOM 4138 N N . SER B 1 260 ? 21.219 17.156 14.375 1 90 260 SER B N 1
ATOM 4139 C CA . SER B 1 260 ? 20.328 17.125 15.531 1 90 260 SER B CA 1
ATOM 4140 C C . SER B 1 260 ? 18.906 16.734 15.141 1 90 260 SER B C 1
ATOM 4142 O O . SER B 1 260 ? 18.062 16.516 16 1 90 260 SER B O 1
ATOM 4144 N N . SER B 1 261 ? 18.703 16.625 13.844 1 93 261 SER B N 1
ATOM 4145 C CA . SER B 1 261 ? 17.375 16.25 13.367 1 93 261 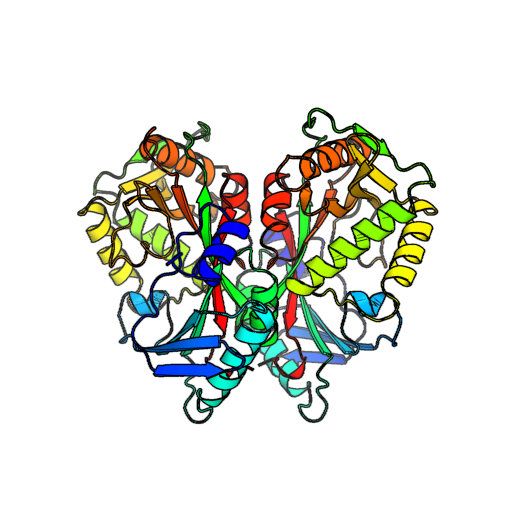SER B CA 1
ATOM 4146 C C . SER B 1 261 ? 17.031 14.812 13.727 1 93 261 SER B C 1
ATOM 4148 O O . SER B 1 261 ? 17.922 13.953 13.781 1 93 261 SER B O 1
ATOM 4150 N N . ARG B 1 262 ? 15.789 14.516 14.039 1 95.31 262 ARG B N 1
ATOM 4151 C CA . ARG B 1 262 ? 15.312 13.172 14.336 1 95.31 262 ARG B CA 1
ATOM 4152 C C . ARG B 1 262 ? 15.102 12.375 13.055 1 95.31 262 ARG B C 1
ATOM 4154 O O . ARG B 1 262 ? 15.055 11.141 13.086 1 95.31 262 ARG B O 1
ATOM 4161 N N . GLY B 1 263 ? 15.008 13.07 11.922 1 96.5 263 GLY B N 1
ATOM 4162 C CA . GLY B 1 263 ? 14.719 12.453 10.633 1 96.5 263 GLY B CA 1
ATOM 4163 C C . GLY B 1 263 ? 13.797 13.289 9.766 1 96.5 263 GLY B C 1
ATOM 4164 O O . GLY B 1 263 ? 13.641 14.492 9.992 1 96.5 263 GLY B O 1
ATOM 4165 N N . THR B 1 264 ? 13.328 12.719 8.734 1 97.12 264 THR B N 1
ATOM 4166 C CA . THR B 1 264 ? 12.344 13.352 7.859 1 97.12 264 THR B CA 1
ATOM 4167 C C . THR B 1 264 ? 11.086 12.5 7.77 1 97.12 264 THR B C 1
ATOM 4169 O O . THR B 1 264 ? 11.109 11.305 8.078 1 97.12 264 THR B O 1
ATOM 4172 N N . PHE B 1 265 ? 10.008 13.117 7.496 1 97.5 265 PHE B N 1
ATOM 4173 C CA . PHE B 1 265 ? 8.766 12.375 7.301 1 97.5 265 PHE B CA 1
ATOM 4174 C C . PHE B 1 265 ? 8.031 12.867 6.062 1 97.5 265 PHE B C 1
ATOM 4176 O O . PHE B 1 265 ? 8.25 13.992 5.605 1 97.5 265 PHE B O 1
ATOM 4183 N N . VAL B 1 266 ? 7.27 11.984 5.449 1 97.94 266 VAL B N 1
ATOM 4184 C CA . VAL B 1 266 ? 6.402 12.25 4.305 1 97.94 266 VAL B CA 1
ATOM 4185 C C . VAL B 1 266 ? 5.043 11.586 4.52 1 97.94 266 VAL B C 1
ATOM 4187 O O . VAL B 1 266 ? 4.871 10.805 5.457 1 97.94 266 VAL B O 1
ATOM 4190 N N . SER B 1 267 ? 4.094 11.953 3.711 1 96.94 267 SER B N 1
ATOM 4191 C CA . SER B 1 267 ? 2.832 11.234 3.596 1 96.94 267 SER B CA 1
ATOM 4192 C C . SER B 1 267 ? 2.582 10.781 2.16 1 96.94 267 SER B C 1
ATOM 4194 O O . SER B 1 267 ? 2.869 11.516 1.213 1 96.94 267 SER B O 1
ATOM 4196 N N . TYR B 1 268 ? 2.113 9.594 2.008 1 97.44 268 TYR B N 1
ATOM 4197 C CA . TYR B 1 268 ? 1.768 9.094 0.68 1 97.44 268 TYR B CA 1
ATOM 4198 C C . TYR B 1 268 ? 0.512 8.234 0.729 1 97.44 268 TYR B C 1
ATOM 4200 O O . TYR B 1 268 ? 0.088 7.805 1.806 1 97.44 268 TYR B O 1
ATOM 4208 N N . ASN B 1 269 ? -0.101 8.047 -0.383 1 97.44 269 ASN B N 1
ATOM 4209 C CA . ASN B 1 269 ? -1.261 7.176 -0.526 1 97.44 269 ASN B CA 1
ATOM 4210 C C . ASN B 1 269 ? -0.85 5.758 -0.903 1 97.44 269 ASN B C 1
ATOM 4212 O O . ASN B 1 269 ? -0.309 5.527 -1.986 1 97.44 269 ASN B O 1
ATOM 4216 N N . PRO B 1 270 ? -1.26 4.785 -0.092 1 96.81 270 PRO B N 1
ATOM 4217 C CA . PRO B 1 270 ? -0.808 3.412 -0.33 1 96.81 270 PRO B CA 1
ATOM 4218 C C . PRO B 1 270 ? -1.293 2.855 -1.667 1 96.81 270 PRO B C 1
ATOM 4220 O O . PRO B 1 270 ? -0.616 2.021 -2.275 1 96.81 270 PRO B O 1
ATOM 4223 N N . ALA B 1 271 ? -2.383 3.328 -2.172 1 96.25 271 ALA B N 1
ATOM 4224 C CA . ALA B 1 271 ? -2.928 2.814 -3.426 1 96.25 271 ALA B CA 1
ATOM 4225 C C . ALA B 1 271 ? -2.213 3.424 -4.629 1 96.25 271 ALA B C 1
ATOM 4227 O O . ALA B 1 271 ? -2.404 2.98 -5.762 1 96.25 271 ALA B O 1
ATOM 4228 N N . ASN B 1 272 ? -1.464 4.492 -4.395 1 97.44 272 ASN B N 1
ATOM 4229 C CA . ASN B 1 272 ? -0.671 5.105 -5.457 1 97.44 272 ASN B CA 1
ATOM 4230 C C . ASN B 1 272 ? 0.425 4.164 -5.949 1 97.44 272 ASN B C 1
ATOM 4232 O O . ASN B 1 272 ? 1.293 3.756 -5.176 1 97.44 272 ASN B O 1
ATOM 4236 N N . PRO B 1 273 ? 0.403 3.793 -7.23 1 96.94 273 PRO B N 1
ATOM 4237 C CA . PRO B 1 273 ? 1.378 2.818 -7.727 1 96.94 273 PRO B CA 1
ATOM 4238 C C . PRO B 1 273 ? 2.789 3.395 -7.824 1 96.94 273 PRO B C 1
ATOM 4240 O O . PRO B 1 273 ? 3.75 2.648 -8.031 1 96.94 273 PRO B O 1
ATOM 4243 N N . LEU B 1 274 ? 2.973 4.691 -7.637 1 97.06 274 LEU B N 1
ATOM 4244 C CA . LEU B 1 274 ? 4.262 5.344 -7.848 1 97.06 274 LEU B CA 1
ATOM 4245 C C . LEU B 1 274 ? 4.84 5.836 -6.523 1 97.06 274 LEU B C 1
ATOM 4247 O O . LEU B 1 274 ? 6.02 5.617 -6.238 1 97.06 274 LEU B O 1
ATOM 4251 N N . SER B 1 275 ? 4.035 6.41 -5.684 1 97.5 275 SER B N 1
ATOM 4252 C CA . SER B 1 275 ? 4.512 7.164 -4.531 1 97.5 275 SER B CA 1
ATOM 4253 C C . SER B 1 275 ? 5.137 6.246 -3.484 1 97.5 275 SER B C 1
ATOM 4255 O O . SER B 1 275 ? 6.254 6.488 -3.025 1 97.5 275 SER B O 1
ATOM 4257 N N . PRO B 1 276 ? 4.422 5.148 -3.082 1 98.31 276 PRO B N 1
ATOM 4258 C CA . PRO B 1 276 ? 5.082 4.273 -2.107 1 98.31 276 PRO B CA 1
ATOM 4259 C C . PRO B 1 276 ? 6.387 3.682 -2.635 1 98.31 276 PRO B C 1
ATOM 4261 O O . PRO B 1 276 ? 7.375 3.598 -1.897 1 98.31 276 PRO B O 1
ATOM 4264 N N . VAL B 1 277 ? 6.414 3.312 -3.928 1 98.38 277 VAL B N 1
ATOM 4265 C CA . VAL B 1 277 ? 7.617 2.766 -4.543 1 98.38 277 VAL B CA 1
ATOM 4266 C C . VAL B 1 277 ? 8.766 3.77 -4.418 1 98.38 277 VAL B C 1
ATOM 4268 O O . VAL B 1 277 ? 9.859 3.418 -3.98 1 98.38 277 VAL B O 1
ATOM 4271 N N . PHE B 1 278 ? 8.453 5.008 -4.766 1 98.56 278 PHE B N 1
ATOM 4272 C CA . PHE B 1 278 ? 9.453 6.066 -4.746 1 98.56 278 PHE B CA 1
ATOM 4273 C C . PHE B 1 278 ? 9.969 6.297 -3.33 1 98.56 278 PHE B C 1
ATOM 4275 O O . PHE B 1 278 ? 11.18 6.238 -3.084 1 98.56 278 PHE B O 1
ATOM 4282 N N . TRP B 1 279 ? 9.094 6.512 -2.369 1 98.75 279 TRP B N 1
ATOM 4283 C CA . TRP B 1 279 ? 9.492 6.93 -1.027 1 98.75 279 TRP B CA 1
ATOM 4284 C C . TRP B 1 279 ? 10.164 5.789 -0.278 1 98.75 279 TRP B C 1
ATOM 4286 O O . TRP B 1 279 ? 11.102 6.012 0.494 1 98.75 279 TRP B O 1
ATOM 4296 N N . HIS B 1 280 ? 9.664 4.559 -0.464 1 98.69 280 HIS B N 1
ATOM 4297 C CA . HIS B 1 280 ? 10.352 3.428 0.156 1 98.69 280 HIS B CA 1
ATOM 4298 C C . HIS B 1 280 ? 11.773 3.295 -0.365 1 98.69 280 HIS B C 1
ATOM 4300 O O . HIS B 1 280 ? 12.695 3.002 0.401 1 98.69 280 HIS B O 1
ATOM 4306 N N . ARG B 1 281 ? 12 3.529 -1.673 1 97.94 281 ARG B N 1
ATOM 4307 C CA . ARG B 1 281 ? 13.336 3.482 -2.26 1 97.94 281 ARG B CA 1
ATOM 4308 C C . ARG B 1 281 ? 14.211 4.598 -1.708 1 97.94 281 ARG B C 1
ATOM 4310 O O . ARG B 1 281 ? 15.438 4.461 -1.653 1 97.94 281 ARG B O 1
ATOM 4317 N N . GLN B 1 282 ? 13.547 5.707 -1.257 1 98.06 282 GLN B N 1
ATOM 4318 C CA . GLN B 1 282 ? 14.281 6.828 -0.675 1 98.06 282 GLN B CA 1
ATOM 4319 C C . GLN B 1 282 ? 14.562 6.59 0.805 1 98.06 282 GLN B C 1
ATOM 4321 O O . GLN B 1 282 ? 15.109 7.461 1.483 1 98.06 282 GLN B O 1
ATOM 4326 N N . GLY B 1 283 ? 14.109 5.477 1.37 1 97.75 283 GLY B N 1
ATOM 4327 C CA . GLY B 1 283 ? 14.469 5.113 2.73 1 97.75 283 GLY B CA 1
ATOM 4328 C C . GLY B 1 283 ? 13.328 5.293 3.719 1 97.75 283 GLY B C 1
ATOM 4329 O O . GLY B 1 283 ? 13.492 5.055 4.914 1 97.75 283 GLY B O 1
ATOM 4330 N N . TYR B 1 284 ? 12.148 5.688 3.244 1 98.62 284 TYR B N 1
ATOM 4331 C CA . TYR B 1 284 ? 11.016 5.918 4.133 1 98.62 284 TYR B CA 1
ATOM 4332 C C . TYR B 1 284 ? 10.281 4.613 4.43 1 98.62 284 TYR B C 1
ATOM 4334 O O . TYR B 1 284 ? 10.258 3.703 3.598 1 98.62 284 TYR B O 1
ATOM 4342 N N . ARG B 1 285 ? 9.664 4.512 5.551 1 98.31 285 ARG B N 1
ATOM 4343 C CA . ARG B 1 285 ? 8.773 3.426 5.945 1 98.31 285 ARG B CA 1
ATOM 4344 C C . ARG B 1 285 ? 7.578 3.957 6.727 1 98.31 285 ARG B C 1
ATOM 4346 O O . ARG B 1 285 ? 7.699 4.934 7.469 1 98.31 285 ARG B O 1
ATOM 4353 N N . PRO B 1 286 ? 6.449 3.316 6.621 1 98.62 286 PRO B N 1
ATOM 4354 C CA . PRO B 1 286 ? 5.262 3.836 7.305 1 98.62 286 PRO B CA 1
ATOM 4355 C C . PRO B 1 286 ? 5.344 3.684 8.82 1 98.62 286 PRO B C 1
ATOM 4357 O O . PRO B 1 286 ? 5.82 2.658 9.32 1 98.62 286 PRO B O 1
ATOM 4360 N N . LEU B 1 287 ? 4.945 4.695 9.5 1 98.44 287 LEU B N 1
ATOM 4361 C CA . LEU B 1 287 ? 4.828 4.688 10.953 1 98.44 287 LEU B CA 1
ATOM 4362 C C . LEU B 1 287 ? 3.363 4.633 11.383 1 98.44 287 LEU B C 1
ATOM 4364 O O . LEU B 1 287 ? 3.006 3.887 12.289 1 98.44 287 LEU B O 1
ATOM 4368 N N . TRP B 1 288 ? 2.564 5.422 10.719 1 98.25 288 TRP B N 1
ATOM 4369 C CA . TRP B 1 288 ? 1.12 5.469 10.922 1 98.25 288 TRP B CA 1
ATOM 4370 C C . TRP B 1 288 ? 0.379 5.25 9.609 1 98.25 288 TRP B C 1
ATOM 4372 O O . TRP B 1 288 ? 0.843 5.676 8.555 1 98.25 288 TRP B O 1
ATOM 4382 N N . THR B 1 289 ? -0.705 4.652 9.695 1 98.31 289 THR B N 1
ATOM 4383 C CA . THR B 1 289 ? -1.619 4.52 8.57 1 98.31 289 THR B CA 1
ATOM 4384 C C . THR B 1 289 ? -3.008 5.035 8.938 1 98.31 289 THR B C 1
ATOM 4386 O O . THR B 1 289 ? -3.541 4.699 9.992 1 98.31 289 THR B O 1
ATOM 4389 N N . THR B 1 290 ? -3.502 5.914 8.141 1 97.94 290 THR B N 1
ATOM 4390 C CA . THR B 1 290 ? -4.906 6.297 8.227 1 97.94 290 THR B CA 1
ATOM 4391 C C . THR B 1 290 ? -5.77 5.398 7.344 1 97.94 290 THR B C 1
ATOM 4393 O O . THR B 1 290 ? -5.535 5.297 6.137 1 97.94 290 THR B O 1
ATOM 4396 N N . TRP B 1 291 ? -6.652 4.758 8.023 1 98.31 291 TRP B N 1
ATOM 4397 C CA . TRP B 1 291 ? -7.621 3.877 7.379 1 98.31 291 TRP B CA 1
ATOM 4398 C C . TRP B 1 291 ? -8.961 4.586 7.188 1 98.31 291 TRP B C 1
ATOM 4400 O O . TRP B 1 291 ? -9.406 5.328 8.062 1 98.31 291 TRP B O 1
ATOM 4410 N N . ALA B 1 292 ? -9.602 4.301 6.027 1 97.5 292 ALA B N 1
ATOM 4411 C CA . ALA B 1 292 ? -10.836 5.027 5.758 1 97.5 292 ALA B CA 1
ATOM 4412 C C . ALA B 1 292 ? -11.828 4.156 4.984 1 97.5 292 ALA B C 1
ATOM 4414 O O . ALA B 1 292 ? -11.43 3.203 4.309 1 97.5 292 ALA B O 1
ATOM 4415 N N . VAL B 1 293 ? -13.062 4.457 5.133 1 95.44 293 VAL B N 1
ATOM 4416 C CA . VAL B 1 293 ? -14.141 3.951 4.289 1 95.44 293 VAL B CA 1
ATOM 4417 C C . VAL B 1 293 ? -15.031 5.105 3.846 1 95.44 293 VAL B C 1
ATOM 4419 O O . VAL B 1 293 ? -15.328 6.008 4.633 1 95.44 293 VAL B O 1
ATOM 4422 N N . SER B 1 294 ? -15.352 5.141 2.627 1 93.5 294 SER B N 1
ATOM 4423 C CA . SER B 1 294 ? -16.234 6.148 2.051 1 93.5 294 SER B CA 1
ATOM 4424 C C . SER B 1 294 ? -17.312 5.504 1.177 1 93.5 294 SER B C 1
ATOM 4426 O O . SER B 1 294 ? -17.016 4.602 0.389 1 93.5 294 SER B O 1
ATOM 4428 N N . PRO B 1 295 ? -18.594 5.969 1.212 1 92.62 295 PRO B N 1
ATOM 4429 C CA . PRO B 1 295 ? -19.125 6.859 2.248 1 92.62 295 PRO B CA 1
ATOM 4430 C C . PRO B 1 295 ? -19.094 6.23 3.641 1 92.62 295 PRO B C 1
ATOM 4432 O O . PRO B 1 295 ? -18.766 5.047 3.779 1 92.62 295 PRO B O 1
ATOM 4435 N N . ALA B 1 296 ? -19.375 7.004 4.668 1 93.94 296 ALA B N 1
ATOM 4436 C CA . ALA B 1 296 ? -19.344 6.539 6.051 1 93.94 296 ALA B CA 1
ATOM 4437 C C . ALA B 1 296 ? -20.25 5.324 6.238 1 93.94 296 ALA B C 1
ATOM 4439 O O . ALA B 1 296 ? -19.922 4.406 6.992 1 93.94 296 ALA B O 1
ATOM 4440 N N . ALA B 1 297 ? -21.359 5.246 5.48 1 91.12 297 ALA B N 1
ATOM 4441 C CA . ALA B 1 297 ? -22.359 4.191 5.605 1 91.12 297 ALA B CA 1
ATOM 4442 C C . ALA B 1 297 ? -21.812 2.85 5.141 1 91.12 297 ALA B C 1
ATOM 4444 O O . ALA B 1 297 ? -22.406 1.803 5.387 1 91.12 297 ALA B O 1
ATOM 4445 N N . ALA B 1 298 ? -20.641 2.848 4.473 1 91.06 298 ALA B N 1
ATOM 4446 C CA . ALA B 1 298 ? -20.047 1.615 3.967 1 91.06 298 ALA B CA 1
ATOM 4447 C C . ALA B 1 298 ? -19.281 0.889 5.07 1 91.06 298 ALA B C 1
ATOM 4449 O O . ALA B 1 298 ? -18.797 -0.231 4.867 1 91.06 298 ALA B O 1
ATOM 4450 N N . LEU B 1 299 ? -19.172 1.52 6.262 1 92.88 299 LEU B N 1
ATOM 4451 C CA . LEU B 1 299 ? -18.594 0.826 7.41 1 92.88 299 LEU B CA 1
ATOM 4452 C C . LEU B 1 299 ? -19.422 -0.403 7.77 1 92.88 299 LEU B C 1
ATOM 4454 O O . LEU B 1 299 ? -20.641 -0.309 7.938 1 92.88 299 LEU B O 1
ATOM 4458 N N . ARG B 1 300 ? -18.828 -1.589 7.895 1 88.38 300 ARG B N 1
ATOM 4459 C CA . ARG B 1 300 ? -19.609 -2.818 8.055 1 88.38 300 ARG B CA 1
ATOM 4460 C C . ARG B 1 300 ? -19.078 -3.645 9.227 1 88.38 300 ARG B C 1
ATOM 4462 O O . ARG B 1 300 ? -17.891 -3.551 9.57 1 88.38 300 ARG B O 1
#

Nearest PDB structures (foldseek):
  7wx7-assembly1_A  TM=6.982E-01  e=9.162E-12  Legionella pneumophila
  6wqb-assembly1_A  TM=6.782E-01  e=2.026E-11  Legionella hackeliae
  7wx6-assembly1_A  TM=7.298E-01  e=1.344E-10  Legionella pneumophila
  7q3a-assembly1_A  TM=5.806E-01  e=4.761E-11  Mycobacteroides abscessus ATCC 19977
  6bfh-assembly1_A  TM=6.285E-01  e=1.739E-02  Escherichia coli

Secondary structure (DSSP, 8-state):
------HHHHHHHHH-TTPPPPPPPPSSEEEEETTEEEEEEEEE--TT-GGGGTS-SEEEEEEEE--SSHHHHHHHHHHHHHHHS-GGG--SSEEEEEEEETT-HHHHHHHHHTT-EEEEEEEEE-S--------TTEEEEE--STTHHHHHHHHHHHHHHHHHHSS----TTHHHHHHHHHHHHHHTT-EEEEEEETTEEEEEEEEEEE---TTSTTTTTS-SS-EEEEEEEEE-GGGTTSSHHHHHHHHHHHHH--TT--EEEEEE-TT-SSHHHHHHHTT-EEEEEEEEESSGGG--/------HHHHHHHHH-TTPPPPPPPPSSEEEEETTEEEEEEEEE--TT-GGGGTS-SEEEEEEEE--SSHHHHHHHHHHHHHHHS-STT--SSEEEEEEEETT-HHHHHHHHHTT-EEEEEEEEE-S--------TTEEEEE--STTHHHHHHHHHHHHHHHHHHSS----TTHHHHHHHHHHHHHHTT-EEEEEEETTEEEEEEEEEEE---TTSTTTTTS-SS-EEEEEEEEE-GGGTTSSHHHHHHHHHHHHH--TT--EEEEEE-TT-SSHHHHHHHTT-EEEEEEEEESSGGG--

Solvent-accessible surface area (backbone atoms only — not comparable to full-atom values): 31076 Å² total; per-residue (Å²): 130,78,76,77,74,56,65,51,38,55,50,38,44,71,66,35,81,64,45,35,60,71,62,77,81,63,84,49,52,77,47,75,28,68,78,16,40,33,22,41,31,79,46,76,48,57,88,82,41,74,61,43,37,57,39,50,44,32,38,36,38,50,46,76,50,48,38,91,60,35,31,59,7,49,38,33,41,50,55,54,50,40,71,68,48,50,65,94,66,46,50,75,58,19,27,35,35,38,70,45,59,34,72,45,37,57,42,45,29,33,40,44,70,24,51,30,38,72,38,36,27,41,22,39,26,73,66,55,67,36,84,73,49,76,38,94,75,49,48,74,42,71,60,78,77,81,46,53,69,61,50,36,54,40,51,48,53,41,40,54,55,32,37,26,38,40,60,29,41,88,48,86,61,46,66,62,50,45,41,52,49,52,54,49,35,58,70,70,66,35,43,44,35,35,30,30,44,92,88,37,80,45,30,39,35,32,30,38,76,45,57,44,38,90,87,41,85,47,34,56,60,38,52,78,50,41,28,22,35,46,68,49,76,31,56,40,80,90,55,56,94,61,50,54,68,53,25,49,47,16,52,51,31,44,72,53,49,46,94,80,36,69,17,37,36,39,63,44,27,67,64,30,64,56,51,50,41,53,41,22,54,71,56,30,43,62,53,32,28,30,28,33,24,65,28,36,58,58,44,89,130,79,75,78,73,56,66,52,37,56,48,39,44,72,67,36,81,65,45,34,62,71,61,78,81,62,83,49,52,76,45,74,27,69,78,15,41,33,22,41,31,79,47,74,48,56,87,82,41,74,60,42,37,56,39,49,44,31,38,34,38,48,45,74,48,49,40,90,60,33,29,59,6,48,40,34,40,50,56,54,50,40,71,67,50,50,64,96,66,47,50,75,56,20,27,34,35,39,70,45,59,36,72,44,39,57,42,46,29,32,41,45,68,23,52,30,39,73,39,37,28,42,21,39,26,72,66,57,66,36,85,72,50,77,38,94,75,50,49,72,42,71,61,78,76,82,46,54,70,62,50,36,53,40,50,48,53,42,41,54,53,34,37,27,38,42,59,29,40,87,47,85,63,46,67,60,52,46,40,51,49,51,54,48,35,58,70,71,66,34,43,44,36,36,30,27,44,93,88,38,79,45,32,39,33,31,31,39,75,45,58,43,36,91,89,41,86,47,34,57,60,38,52,76,52,40,28,22,37,46,66,50,76,32,57,41,79,90,56,56,94,61,51,54,70,52,25,48,47,15,52,51,31,44,72,53,50,48,95,79,36,68,18,36,36,37,63,42,28,66,63,29,62,55,52,47,41,52,43,21,54,71,55,30,44,62,52,32,29,31,28,33,26,67,27,39,58,57,43,89

Sequence (600 aa):
MTRQADPQAARFAALDPLLPPPPPLPPGEPVEAGGAVGTIARLRFPVGSWQRLWSPARLQILSAVLPDDAGAGMNALLSVWRTRISLAAAEPDSSCTVTWPSRDVVVARALLDHGLAPQLALAVRAPSPGDGHTVPGVTVRESAGGDLEEIVALRFEELRYTSFVGHGVVRPGAEALLAEEVRRGLQFGGRAWVAEEEGVTVGMVTGGKRSPAPGDALAGRLPPGEWGYLGTLAVTAAARGRGIGRALTAVAHDELFSPSSRGTFVSYNPANPLSPVFWHRQGYRPLWTTWAVSPAAALRMTRQADPQAARFAALDPLLPPPPPLPPGEPVEAGGAVGTIARLRFPVGSWQRLWSPARLQILSAVLPDDAGAGMNALLSVWRTRISLAAAEPDSSCTVTWPSRDVVVARALLDHGLAPQLALAVRAPSPGDGHTVPGVTVRESAGGDLEEIVALRFEELRYTSFVGHGVVRPGAEALLAEEVRRGLQFGGRAWVAEEEGVTVGMVTGGKRSPAPGDALAGRLPPGEWGYLGTLAVTAAARGRGIGRALTAVAHDELFSPSSRGTFVSYNPANPLSPVFWHRQGYRPLWTTWAVSPAAALR